Protein AF-A0A2G9NJA7-F1 (afdb_monomer_lite)

Secondary structure (DSSP, 8-state):
--------SS--S------SSSSTTT-HHHHHHHHHHHT--EEEETTEEEETTEEEETTTTEEE-TTT--EEES-SS-SSSEEE-PPTTS--EEEEEEEE-TTS-EEEEEEEETTEEEEEEE-TTS-EEEEEEESSS-EEEES-SS--SSSEEE--SSSSTTTSEEEE-TTSS-EEEEEE-SS-EEEE---SS-------TTS--EEES-SS-SSSEEESS-----S----TT----SSS-EEES-S--SSSEEE--SSTTS--------TT---------SS--STT-EEEEEEE----SS-S----EEEEEEESS---SS---EEEEEEEEPTT-SSEEEEEEE-TT--EEETTTTEEEETTTTEEEES-SS-SSSEEESS----SSPPP-S---TT--------TTS---EEEE-TTS-EEEEEEETTEEEEETT-HHHHHHHHHHHHHHHHHHHHHHTTEEE-TTT--EEE----

Sequence (479 aa):
MEKLNCYNKMKDKRGIKEISLRVLNSKPFYAFMIFLILGISMVIAGDVIFQQGNFNIDTNVLFVNSTSHGVGIGTSNPDTLLSIQSPSGASGIKNLSSIKNAVGNTRFFFQYDIDNVRWLITNRNETVILSIHEPSGGRVGIGTSSPTVGRLQVNQVSDTNTGGLAIVSSDTLYNLRLYHDGTRAIINSQSTGTGSLVLNEGGGNVGVGTASPTSTLTVIGNFSASGNSSLSNILFTNGSSVSIGTSNSNFTFEVFLPTNTATDSVYFTDDYGANIILNRRNRPTTGGQRLGYIEAQASNGVVSSIEGARIEFLTGDAWTSTSNPAYIDLRTTSNGSTSDTSRLLISPEGNITMDVTTFVLDAQNNRIGIGTKTPKQPLHVSGDANVTGTIYYGALVANSPHMFGADEQGYTRICVYDKLGFWNMVYWEDGIQKVDKNNKECKDKETRLEQVKIARENCETQNKVFNENDQSCSQKVTE

pLDDT: mean 72.87, std 16.26, range [29.3, 96.5]

Foldseek 3Di:
DDPDDDPPPPDDDDDDDPPPQDVCPPCVPVVVVVCVVVQDWDDNDVQWTDHPNKTGGRVQQWIQDPVQCAIEGNDNDDPDNYHYWNHPPAQIAQFPDFDADPVRDTAWTFGDGVQWTWTFGADPVRFTQWIWIDRPDTAIEGRDNDDDPDRYHYDFPALDQPRFDWDADPVRQWIFTWGHNVDDTDGDRDHPPDDDPDDPPVDDADEDVDPDDPDNYHYPDDDDDPDDDPDPPDDDPPPQADEDCDPDDPHNYYDDDPDLPDWDWDWDDDPQGFTFTFTAHDQFAFWFAWRGKGFTDGDPVPDPDQGGFMKTKTFRTHDDPVDTQIKIFTWHADVVGSDIDGQWIQGSQRKIDGPNQAWIQRPVVCAIEGNHHDAPDNYHYPDDDDDPDDDDDDDDDPPRDDDFAADPVGKRWDWDQDPVGATWIWIDDPNDIDIRTSDVVSVVSVVVVVVLVVLCVVLVVVCFDADSVVSDTHHPDDD

Structure (mmCIF, N/CA/C/O backbone):
data_AF-A0A2G9NJA7-F1
#
_entry.id   AF-A0A2G9NJA7-F1
#
loop_
_atom_site.group_PDB
_atom_site.id
_atom_site.type_symbol
_atom_site.label_atom_id
_atom_site.label_alt_id
_atom_site.label_comp_id
_atom_site.label_asym_id
_atom_site.label_entity_id
_atom_site.label_seq_id
_atom_site.pdbx_PDB_ins_code
_atom_site.Cartn_x
_atom_site.Cartn_y
_atom_site.Cartn_z
_atom_site.occupancy
_atom_site.B_iso_or_equiv
_atom_site.auth_seq_id
_atom_site.auth_comp_id
_atom_site.auth_asym_id
_atom_site.auth_atom_id
_atom_site.pdbx_PDB_model_num
ATOM 1 N N . MET A 1 1 ? 55.352 1.500 -119.171 1.00 38.62 1 MET A N 1
ATOM 2 C CA . MET A 1 1 ? 55.430 2.968 -119.030 1.00 38.62 1 MET A CA 1
ATOM 3 C C . MET A 1 1 ? 54.041 3.413 -118.626 1.00 38.62 1 MET A C 1
ATOM 5 O O . MET A 1 1 ? 53.121 3.076 -119.344 1.00 38.62 1 MET A O 1
ATOM 9 N N . GLU A 1 2 ? 53.730 4.021 -117.498 1.00 39.47 2 GLU A N 1
ATOM 10 C CA . GLU A 1 2 ? 54.468 4.519 -116.348 1.00 39.47 2 GLU A CA 1
ATOM 11 C C . GLU A 1 2 ? 53.396 4.617 -115.253 1.00 39.47 2 GLU A C 1
ATOM 13 O O . GLU A 1 2 ? 52.387 5.304 -115.408 1.00 39.47 2 GLU A O 1
ATOM 18 N N . LYS A 1 3 ? 53.600 3.915 -114.136 1.00 43.75 3 LYS A N 1
ATOM 19 C CA . LYS A 1 3 ? 53.203 4.483 -112.848 1.00 43.75 3 LYS A CA 1
ATOM 20 C C . LYS A 1 3 ? 53.997 5.781 -112.720 1.00 43.75 3 LYS A C 1
ATOM 22 O O . LYS A 1 3 ? 55.188 5.714 -113.003 1.00 43.75 3 LYS A O 1
ATOM 27 N N . LEU A 1 4 ? 53.352 6.855 -112.249 1.00 36.22 4 LEU A N 1
ATOM 28 C CA . LEU A 1 4 ? 53.927 8.081 -111.656 1.00 36.22 4 LEU A CA 1
ATOM 29 C C . LEU A 1 4 ? 53.471 9.375 -112.359 1.00 36.22 4 LEU A C 1
ATOM 31 O O . LEU A 1 4 ? 54.174 9.914 -113.199 1.00 36.22 4 LEU A O 1
ATOM 35 N N . ASN A 1 5 ? 52.306 9.900 -111.969 1.00 45.31 5 ASN A N 1
ATOM 36 C CA . ASN A 1 5 ? 52.096 11.344 -111.769 1.00 45.31 5 ASN A CA 1
ATOM 37 C C . ASN A 1 5 ? 50.670 11.572 -111.241 1.00 45.31 5 ASN A C 1
ATOM 39 O O . ASN A 1 5 ? 49.691 11.560 -111.974 1.00 45.31 5 ASN A O 1
ATOM 43 N N . CYS A 1 6 ? 50.518 11.607 -109.919 1.00 40.12 6 CYS A N 1
ATOM 44 C CA . CYS A 1 6 ? 50.505 12.859 -109.153 1.00 40.12 6 CYS A CA 1
ATOM 45 C C . CYS A 1 6 ? 49.076 13.412 -109.037 1.00 40.12 6 CYS A C 1
ATOM 47 O O . CYS A 1 6 ? 48.628 14.203 -109.854 1.00 40.12 6 CYS A O 1
ATOM 49 N N . TYR A 1 7 ? 48.322 13.130 -107.970 1.00 37.44 7 TYR A N 1
ATOM 50 C CA . TYR A 1 7 ? 48.696 13.296 -106.546 1.00 37.44 7 TYR A CA 1
ATOM 51 C C . TYR A 1 7 ? 49.410 14.638 -106.222 1.00 37.44 7 TYR A C 1
ATOM 53 O O . TYR A 1 7 ? 49.747 14.898 -105.075 1.00 37.44 7 TYR A O 1
ATOM 61 N N . ASN A 1 8 ? 49.556 15.551 -107.197 1.00 39.41 8 ASN A N 1
ATOM 62 C CA . ASN A 1 8 ? 50.116 16.900 -107.017 1.00 39.41 8 ASN A CA 1
ATOM 63 C C . ASN A 1 8 ? 49.041 17.995 -106.971 1.00 39.41 8 ASN A C 1
ATOM 65 O O . ASN A 1 8 ? 49.334 19.149 -107.261 1.00 39.41 8 ASN A O 1
ATOM 69 N N . LYS A 1 9 ? 47.791 17.678 -106.611 1.00 40.84 9 LYS A N 1
ATOM 70 C CA . LYS A 1 9 ? 46.716 18.690 -106.589 1.00 40.84 9 LYS A CA 1
ATOM 71 C C . LYS A 1 9 ? 46.038 18.945 -105.246 1.00 40.84 9 LYS A C 1
ATOM 73 O O . LYS A 1 9 ? 45.081 19.705 -105.206 1.00 40.84 9 LYS A O 1
ATOM 78 N N . MET A 1 10 ? 46.556 18.406 -104.143 1.00 36.50 10 MET A N 1
ATOM 79 C CA . MET A 1 10 ? 46.057 18.729 -102.795 1.00 36.50 10 MET A CA 1
ATOM 80 C C . MET A 1 10 ? 47.182 19.110 -101.830 1.00 36.50 10 MET A C 1
ATOM 82 O O . MET A 1 10 ? 47.262 18.589 -100.722 1.00 36.50 10 MET A O 1
ATOM 86 N N . LYS A 1 11 ? 48.086 20.002 -102.255 1.00 37.50 11 LYS A N 1
ATOM 87 C CA . LYS A 1 11 ? 49.178 20.485 -101.397 1.00 37.50 11 LYS A CA 1
ATOM 88 C C . LYS A 1 11 ? 49.210 21.987 -101.151 1.00 37.50 11 LYS A C 1
ATOM 90 O O . LYS A 1 11 ? 50.210 22.463 -100.643 1.00 37.50 11 LYS A O 1
ATOM 95 N N . ASP A 1 12 ? 48.133 22.715 -101.412 1.00 45.38 12 ASP A N 1
ATOM 96 C CA . ASP A 1 12 ? 48.088 24.122 -101.026 1.00 45.38 12 ASP A CA 1
ATOM 97 C C . ASP A 1 12 ? 46.706 24.508 -100.528 1.00 45.38 12 ASP A C 1
ATOM 99 O O . ASP A 1 12 ? 45.816 24.837 -101.313 1.00 45.38 12 ASP A O 1
ATOM 103 N N . LYS A 1 13 ? 46.544 24.469 -99.200 1.00 39.97 13 LYS A N 1
ATOM 104 C CA . LYS A 1 13 ? 46.075 25.612 -98.402 1.00 39.97 13 LYS A CA 1
ATOM 105 C C . LYS A 1 13 ? 45.944 25.229 -96.924 1.00 39.97 13 LYS A C 1
ATOM 107 O O . LYS A 1 13 ? 45.166 24.350 -96.578 1.00 39.97 13 LYS A O 1
ATOM 112 N N . ARG A 1 14 ? 46.616 26.036 -96.091 1.00 42.59 14 ARG A N 1
ATOM 113 C CA . ARG A 1 14 ? 46.524 26.180 -94.621 1.00 42.59 14 ARG A CA 1
ATOM 114 C C . ARG A 1 14 ? 47.473 25.280 -93.827 1.00 42.59 14 ARG A C 1
ATOM 116 O O . ARG A 1 14 ? 47.258 24.090 -93.642 1.00 42.59 14 ARG A O 1
ATOM 123 N N . GLY A 1 15 ? 48.566 25.910 -93.394 1.00 45.00 15 GLY A N 1
ATOM 124 C CA . GLY A 1 15 ? 49.584 25.325 -92.542 1.00 45.00 15 GLY A CA 1
ATOM 125 C C . GLY A 1 15 ? 49.074 25.052 -91.133 1.00 45.00 15 GLY A C 1
ATOM 126 O O . GLY A 1 15 ? 48.418 25.894 -90.539 1.00 45.00 15 GLY A O 1
ATOM 127 N N . ILE A 1 16 ? 49.401 23.864 -90.639 1.00 41.41 16 ILE A N 1
ATOM 128 C CA . ILE A 1 16 ? 50.333 23.606 -89.538 1.00 41.41 16 ILE A CA 1
ATOM 129 C C . ILE A 1 16 ? 51.026 22.296 -89.951 1.00 41.41 16 ILE A C 1
ATOM 131 O O . ILE A 1 16 ? 50.375 21.297 -90.242 1.00 41.41 16 ILE A O 1
ATOM 135 N N . LYS A 1 17 ? 52.345 22.343 -90.145 1.00 36.56 17 LYS A N 1
ATOM 136 C CA . LYS A 1 17 ? 53.150 21.242 -90.691 1.00 36.56 17 LYS A CA 1
ATOM 137 C C . LYS A 1 17 ? 53.424 20.225 -89.576 1.00 36.56 17 LYS A C 1
ATOM 139 O O . LYS A 1 17 ? 54.191 20.519 -88.666 1.00 36.56 17 LYS A O 1
ATOM 144 N N . GLU A 1 18 ? 52.849 19.028 -89.694 1.00 47.19 18 GLU A N 1
ATOM 145 C CA . GLU A 1 18 ? 53.294 17.791 -89.031 1.00 47.19 18 GLU A CA 1
ATOM 146 C C . GLU A 1 18 ? 54.765 17.480 -89.391 1.00 47.19 18 GLU A C 1
ATOM 148 O O . GLU A 1 18 ? 55.052 16.682 -90.284 1.00 47.19 18 GLU A O 1
ATOM 153 N N . ILE A 1 19 ? 55.731 18.135 -88.743 1.00 44.41 19 ILE A N 1
ATOM 154 C CA . ILE A 1 19 ? 57.170 17.893 -88.978 1.00 44.41 19 ILE A CA 1
ATOM 155 C C . ILE A 1 19 ? 57.891 17.309 -87.750 1.00 44.41 19 ILE A C 1
ATOM 157 O O . ILE A 1 19 ? 59.110 17.222 -87.738 1.00 44.41 19 ILE A O 1
ATOM 161 N N . SER A 1 20 ? 57.164 16.744 -86.778 1.00 41.28 20 SER A N 1
ATOM 162 C CA . SER A 1 20 ? 57.806 16.062 -85.634 1.00 41.28 20 SER A CA 1
ATOM 163 C C . SER A 1 20 ? 57.516 14.567 -85.461 1.00 41.28 20 SER A C 1
ATOM 165 O O . SER A 1 20 ? 58.004 13.997 -84.496 1.00 41.28 20 SER A O 1
ATOM 167 N N . LEU A 1 21 ? 56.827 13.872 -86.380 1.00 40.00 21 LEU A N 1
ATOM 168 C CA . LEU A 1 21 ? 56.497 12.442 -86.165 1.00 40.00 21 LEU A CA 1
ATOM 169 C C . LEU A 1 21 ? 56.898 11.448 -87.273 1.00 40.00 21 LEU A C 1
ATOM 171 O O . LEU A 1 21 ? 56.621 10.260 -87.140 1.00 40.00 21 LEU A O 1
ATOM 175 N N . ARG A 1 22 ? 57.618 11.855 -88.336 1.00 44.56 22 ARG A N 1
ATOM 176 C CA . ARG A 1 22 ? 58.071 10.901 -89.385 1.00 44.56 22 ARG A CA 1
ATOM 177 C C . ARG A 1 22 ? 59.501 10.365 -89.268 1.00 44.56 22 ARG A C 1
ATOM 179 O O . ARG A 1 22 ? 59.762 9.309 -89.833 1.00 44.56 22 ARG A O 1
ATOM 186 N N . VAL A 1 23 ? 60.419 11.012 -88.544 1.00 43.50 23 VAL A N 1
ATOM 187 C CA . VAL A 1 23 ? 61.805 10.497 -88.391 1.00 43.50 23 VAL A CA 1
ATOM 188 C C . VAL A 1 23 ? 61.922 9.460 -87.259 1.00 43.50 23 VAL A C 1
ATOM 190 O O . VAL A 1 23 ? 62.824 8.628 -87.277 1.00 43.50 23 VAL A O 1
ATOM 193 N N . LEU A 1 24 ? 60.965 9.418 -86.328 1.00 48.12 24 LEU A N 1
ATOM 194 C CA . LEU A 1 24 ? 60.972 8.485 -85.191 1.00 48.12 24 LEU A CA 1
ATOM 195 C C . LEU A 1 24 ? 60.560 7.045 -85.547 1.00 48.12 24 LEU A C 1
ATOM 197 O O . LEU A 1 24 ? 60.842 6.132 -84.778 1.00 48.12 24 LEU A O 1
ATOM 201 N N . ASN A 1 25 ? 59.944 6.816 -86.713 1.00 44.25 25 ASN A N 1
ATOM 202 C CA . ASN A 1 25 ? 59.348 5.515 -87.040 1.00 44.25 25 ASN A CA 1
ATOM 203 C C . ASN A 1 25 ? 60.247 4.583 -87.882 1.00 44.25 25 ASN A C 1
ATOM 205 O O . ASN A 1 25 ? 59.904 3.421 -88.068 1.00 44.25 25 ASN A O 1
ATOM 209 N N . SER A 1 26 ? 61.386 5.050 -88.416 1.00 47.69 26 SER A N 1
ATOM 210 C CA . SER A 1 26 ? 62.252 4.202 -89.264 1.00 47.69 26 SER A CA 1
ATOM 211 C C . SER A 1 26 ? 63.475 3.628 -88.546 1.00 47.69 26 SER A C 1
ATOM 213 O O . SER A 1 26 ? 63.991 2.599 -88.978 1.00 47.69 26 SER A O 1
ATOM 215 N N . LYS A 1 27 ? 63.946 4.258 -87.459 1.00 55.94 27 LYS A N 1
ATOM 216 C CA . LYS A 1 27 ? 65.107 3.808 -86.667 1.00 55.94 27 LYS A CA 1
ATOM 217 C C . LYS A 1 27 ? 65.000 4.253 -85.193 1.00 55.94 27 LYS A C 1
ATOM 219 O O . LYS A 1 27 ? 65.782 5.100 -84.754 1.00 55.94 27 LYS A O 1
ATOM 224 N N . PRO A 1 28 ? 64.067 3.683 -84.408 1.00 54.75 28 PRO A N 1
ATOM 225 C CA . PRO A 1 28 ? 63.789 4.115 -83.031 1.00 54.75 28 PRO A CA 1
ATOM 226 C C . PRO A 1 28 ? 65.008 4.000 -82.100 1.00 54.75 28 PRO A C 1
ATOM 228 O O . PRO A 1 28 ? 65.168 4.801 -81.185 1.00 54.75 28 PRO A O 1
ATOM 231 N N . PHE A 1 29 ? 65.924 3.068 -82.383 1.00 57.38 29 PHE A N 1
ATOM 232 C CA . PHE A 1 29 ? 67.128 2.828 -81.583 1.00 57.38 29 PHE A CA 1
ATOM 233 C C . PHE A 1 29 ? 68.145 3.984 -81.623 1.00 57.38 29 PHE A C 1
ATOM 235 O O . PHE A 1 29 ? 68.763 4.300 -80.611 1.00 57.38 29 PHE A O 1
ATOM 242 N N . TYR A 1 30 ? 68.302 4.655 -82.771 1.00 57.12 30 TYR A N 1
ATOM 243 C CA . TYR A 1 30 ? 69.238 5.781 -82.903 1.00 57.12 30 TYR A CA 1
ATOM 244 C C . TYR A 1 30 ? 68.685 7.060 -82.274 1.00 57.12 30 TYR A C 1
ATOM 246 O O . TYR A 1 30 ? 69.438 7.802 -81.653 1.00 57.12 30 TYR A O 1
ATOM 254 N N . ALA A 1 31 ? 67.374 7.294 -82.386 1.00 55.28 31 ALA A N 1
ATOM 255 C CA . ALA A 1 31 ? 66.712 8.387 -81.680 1.00 55.28 31 ALA A CA 1
ATOM 256 C C . ALA A 1 31 ? 66.837 8.193 -80.161 1.00 55.28 31 ALA A C 1
ATOM 258 O O . ALA A 1 31 ? 67.302 9.094 -79.472 1.00 55.28 31 ALA A O 1
ATOM 259 N N . PHE A 1 32 ? 66.539 6.987 -79.666 1.00 58.44 32 PHE A N 1
ATOM 260 C CA . PHE A 1 32 ? 66.705 6.619 -78.259 1.00 58.44 32 PHE A CA 1
ATOM 261 C C . PHE A 1 32 ? 68.146 6.824 -77.761 1.00 58.44 32 PHE A C 1
ATOM 263 O O . PHE A 1 32 ? 68.342 7.436 -76.716 1.00 58.44 32 PHE A O 1
ATOM 270 N N . MET A 1 33 ? 69.159 6.407 -78.533 1.00 60.66 33 MET A N 1
ATOM 271 C CA . MET A 1 33 ? 70.573 6.618 -78.186 1.00 60.66 33 MET A CA 1
ATOM 272 C C . MET A 1 33 ? 70.989 8.095 -78.165 1.00 60.66 33 MET A C 1
ATOM 274 O O . MET A 1 33 ? 71.741 8.498 -77.285 1.00 60.66 33 MET A O 1
ATOM 278 N N . ILE A 1 34 ? 70.488 8.925 -79.084 1.00 61.53 34 ILE A N 1
ATOM 279 C CA . ILE A 1 34 ? 70.765 10.373 -79.094 1.00 61.53 34 ILE A CA 1
ATOM 280 C C . ILE A 1 34 ? 70.171 11.052 -77.851 1.00 61.53 34 ILE A C 1
ATOM 282 O O . ILE A 1 34 ? 70.843 11.874 -77.230 1.00 61.53 34 ILE A O 1
ATOM 286 N N . PHE A 1 35 ? 68.954 10.678 -77.443 1.00 61.31 35 PHE A N 1
ATOM 287 C CA . PHE A 1 35 ? 68.338 11.180 -76.209 1.00 61.31 35 PHE A CA 1
ATOM 288 C C . PHE A 1 35 ? 69.085 10.708 -74.951 1.00 61.31 35 PHE A C 1
ATOM 290 O O . PHE A 1 35 ? 69.301 11.506 -74.040 1.00 61.31 35 PHE A O 1
ATOM 297 N N . LEU A 1 36 ? 69.546 9.451 -74.933 1.00 53.97 36 LEU A N 1
ATOM 298 C CA . LEU A 1 36 ? 70.317 8.874 -73.826 1.00 53.97 36 LEU A CA 1
ATOM 299 C C . LEU A 1 36 ? 71.689 9.552 -73.645 1.00 53.97 36 LEU A C 1
ATOM 301 O O . LEU A 1 36 ? 72.146 9.717 -72.518 1.00 53.97 36 LEU A O 1
ATOM 305 N N . ILE A 1 37 ? 72.335 9.960 -74.745 1.00 58.94 37 ILE A N 1
ATOM 306 C CA . ILE A 1 37 ? 73.670 10.586 -74.749 1.00 58.94 37 ILE A CA 1
ATOM 307 C C . ILE A 1 37 ? 73.604 12.100 -74.471 1.00 58.94 37 ILE A C 1
ATOM 309 O O . ILE A 1 37 ? 74.519 12.643 -73.856 1.00 58.94 37 ILE A O 1
ATOM 313 N N . LEU A 1 38 ? 72.541 12.793 -74.902 1.00 57.22 38 LEU A N 1
ATOM 314 C CA . LEU A 1 38 ? 72.395 14.254 -74.760 1.00 57.22 38 LEU A CA 1
ATOM 315 C C . LEU A 1 38 ? 71.570 14.698 -73.536 1.00 57.22 38 LEU A C 1
ATOM 317 O O . LEU A 1 38 ? 71.447 15.898 -73.298 1.00 57.22 38 LEU A O 1
ATOM 321 N N . GLY A 1 39 ? 70.979 13.771 -72.772 1.00 57.09 39 GLY A N 1
ATOM 322 C CA . GLY A 1 39 ? 70.214 14.083 -71.553 1.00 57.09 39 GLY A CA 1
ATOM 323 C C . GLY A 1 39 ? 68.918 14.879 -71.782 1.00 57.09 39 GLY A C 1
ATOM 324 O O . GLY A 1 39 ? 68.382 15.474 -70.849 1.00 57.09 39 GLY A O 1
ATOM 325 N N . ILE A 1 40 ? 68.418 14.913 -73.017 1.00 61.12 40 ILE A N 1
ATOM 326 C CA . ILE A 1 40 ? 67.213 15.649 -73.431 1.00 61.12 40 ILE A CA 1
ATOM 327 C C . ILE A 1 40 ? 65.960 14.770 -73.302 1.00 61.12 40 ILE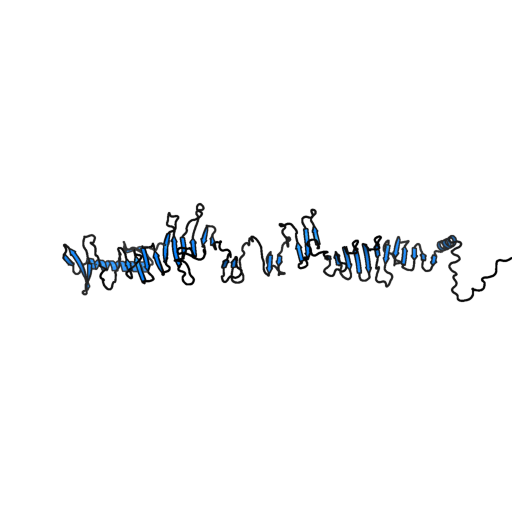 A C 1
ATOM 329 O O . ILE A 1 40 ? 65.999 13.574 -73.581 1.00 61.12 40 ILE A O 1
ATOM 333 N N . SER A 1 41 ? 64.839 15.364 -72.880 1.00 60.16 41 SER A N 1
ATOM 334 C CA . SER A 1 41 ? 63.562 14.664 -72.673 1.00 60.16 41 SER A CA 1
ATOM 335 C C . SER A 1 41 ? 62.982 14.110 -73.980 1.00 60.16 41 SER A C 1
ATOM 337 O O . SER A 1 41 ? 62.951 14.811 -74.994 1.00 60.16 41 SER A O 1
ATOM 339 N N . MET A 1 42 ? 62.452 12.882 -73.945 1.00 64.06 42 MET A N 1
ATOM 340 C CA . MET A 1 42 ? 61.718 12.292 -75.068 1.00 64.06 42 MET A CA 1
ATOM 341 C C . MET A 1 42 ? 60.217 12.563 -74.894 1.00 64.06 42 MET A C 1
ATOM 343 O O . MET A 1 42 ? 59.589 12.050 -73.967 1.00 64.06 42 MET A O 1
ATOM 347 N N . VAL A 1 43 ? 59.647 13.368 -75.794 1.00 59.84 43 VAL A N 1
ATOM 348 C CA . VAL A 1 43 ? 58.207 13.665 -75.866 1.00 59.84 43 VAL A CA 1
ATOM 349 C C . VAL A 1 43 ? 57.647 12.920 -77.077 1.00 59.84 43 VAL A C 1
ATOM 351 O O . VAL A 1 43 ? 57.974 13.264 -78.212 1.00 59.84 43 VAL A O 1
ATOM 354 N N . ILE A 1 44 ? 56.867 11.859 -76.853 1.00 61.53 44 ILE A N 1
ATOM 355 C CA . ILE A 1 44 ? 56.356 10.998 -77.945 1.00 61.53 44 ILE A CA 1
ATOM 356 C C . ILE A 1 44 ? 55.042 11.554 -78.525 1.00 61.53 44 ILE A C 1
ATOM 358 O O . ILE A 1 44 ? 54.728 11.366 -79.697 1.00 61.53 44 ILE A O 1
ATOM 362 N N . ALA A 1 45 ? 54.311 12.311 -77.722 1.00 57.62 45 ALA A N 1
ATOM 363 C CA . ALA A 1 45 ? 53.186 13.174 -78.058 1.00 57.62 45 ALA A CA 1
ATOM 364 C C . ALA A 1 45 ? 53.030 14.116 -76.854 1.00 57.62 45 ALA A C 1
ATOM 366 O O . ALA A 1 45 ? 53.564 13.796 -75.791 1.00 57.62 45 ALA A O 1
ATOM 367 N N . GLY A 1 46 ? 52.339 15.253 -76.979 1.00 60.59 46 GLY A N 1
ATOM 368 C CA . GLY A 1 46 ? 52.194 16.221 -75.872 1.00 60.59 46 GLY A CA 1
ATOM 369 C C . GLY A 1 46 ? 51.754 15.605 -74.532 1.00 60.59 46 GLY A C 1
ATOM 370 O O . GLY A 1 46 ? 52.089 16.143 -73.482 1.00 60.59 46 GLY A O 1
ATOM 371 N N . ASP A 1 47 ? 51.113 14.436 -74.585 1.00 74.19 47 ASP A N 1
ATOM 372 C CA . ASP A 1 47 ? 50.518 13.753 -73.443 1.00 74.19 47 ASP A CA 1
ATOM 373 C C . ASP A 1 47 ? 51.395 12.645 -72.831 1.00 74.19 47 ASP A C 1
ATOM 375 O O . ASP A 1 47 ? 51.020 12.119 -71.796 1.00 74.19 47 ASP A O 1
ATOM 379 N N . VAL A 1 48 ? 52.536 12.246 -73.419 1.00 82.38 48 VAL A N 1
ATOM 380 C CA . VAL A 1 48 ? 53.416 11.199 -72.842 1.00 82.38 48 VAL A CA 1
ATOM 381 C C . VAL A 1 48 ? 54.876 11.639 -72.860 1.00 82.38 48 VAL A C 1
ATOM 383 O O . VAL A 1 48 ? 55.485 11.807 -73.924 1.00 82.38 48 VAL A O 1
ATOM 386 N N . ILE A 1 49 ? 55.452 11.776 -71.665 1.00 79.50 49 ILE A N 1
ATOM 387 C CA . ILE A 1 49 ? 56.797 12.304 -71.437 1.00 79.50 49 ILE A CA 1
ATOM 388 C C . ILE A 1 49 ? 57.617 11.297 -70.625 1.00 79.50 49 ILE A C 1
ATOM 390 O O . ILE A 1 49 ? 57.208 10.864 -69.547 1.00 79.50 49 ILE A O 1
ATOM 394 N N . PHE A 1 50 ? 58.816 10.978 -71.119 1.00 79.25 50 PHE A N 1
ATOM 395 C CA . PHE A 1 50 ? 59.851 10.279 -70.355 1.00 79.25 50 PHE A CA 1
ATOM 396 C C . PHE A 1 50 ? 60.981 11.263 -70.037 1.00 79.25 50 PHE A C 1
ATOM 398 O O . PHE A 1 50 ? 61.646 11.768 -70.947 1.00 79.25 50 PHE A O 1
ATOM 405 N N . GLN A 1 51 ? 61.196 11.556 -68.753 1.00 77.44 51 GLN A N 1
ATOM 406 C CA . GLN A 1 51 ? 62.172 12.558 -68.314 1.00 77.44 51 GLN A CA 1
ATOM 407 C C . GLN A 1 51 ? 62.864 12.127 -67.020 1.00 77.44 51 GLN A C 1
ATOM 409 O O . GLN A 1 51 ? 62.203 11.855 -66.024 1.00 77.44 51 GLN A O 1
ATOM 414 N N . GLN A 1 52 ? 64.203 12.102 -67.029 1.00 78.50 52 GLN A N 1
ATOM 415 C CA . GLN A 1 52 ? 65.039 11.762 -65.862 1.00 78.50 52 GLN A CA 1
ATOM 416 C C . GLN A 1 52 ? 64.668 10.420 -65.191 1.00 78.50 52 GLN A C 1
ATOM 418 O O . GLN A 1 52 ? 64.764 10.287 -63.978 1.00 78.50 52 GLN A O 1
ATOM 423 N N . GLY A 1 53 ? 64.228 9.429 -65.978 1.00 79.75 53 GLY A N 1
ATOM 424 C CA . GLY A 1 53 ? 63.781 8.118 -65.482 1.00 79.75 53 GLY A CA 1
ATOM 425 C C . GLY A 1 53 ? 62.298 8.050 -65.096 1.00 79.75 53 GLY A C 1
ATOM 426 O O . GLY A 1 53 ? 61.756 6.953 -64.987 1.00 79.75 53 GLY A O 1
ATOM 427 N N . ASN A 1 54 ? 61.618 9.192 -64.981 1.00 84.00 54 ASN A N 1
ATOM 428 C CA . ASN A 1 54 ? 60.195 9.251 -64.669 1.00 84.00 54 ASN A CA 1
ATOM 429 C C . ASN A 1 54 ? 59.329 9.011 -65.914 1.00 84.00 54 ASN A C 1
ATOM 431 O O . ASN A 1 54 ? 59.693 9.407 -67.027 1.00 84.00 54 ASN A O 1
ATOM 435 N N . PHE A 1 55 ? 58.147 8.432 -65.702 1.00 86.75 55 PHE A N 1
ATOM 436 C CA . PHE A 1 55 ? 57.092 8.293 -66.709 1.00 86.75 55 PHE A CA 1
ATOM 437 C C . PHE A 1 55 ? 55.924 9.210 -66.351 1.00 86.75 55 PHE A C 1
ATOM 439 O O . PHE A 1 55 ? 55.394 9.116 -65.248 1.00 86.75 55 PHE A O 1
ATOM 446 N N . ASN A 1 56 ? 55.533 10.102 -67.257 1.00 83.44 56 ASN A N 1
ATOM 447 C CA . ASN A 1 56 ? 54.438 11.045 -67.047 1.00 83.44 56 ASN A CA 1
ATOM 448 C C . ASN A 1 56 ? 53.453 10.957 -68.218 1.00 83.44 56 ASN A C 1
ATOM 450 O O . ASN A 1 56 ? 53.864 11.059 -69.376 1.00 83.44 56 ASN A O 1
ATOM 454 N N . ILE A 1 57 ? 52.173 10.774 -67.911 1.00 87.19 57 ILE A N 1
ATOM 455 C CA . ILE A 1 57 ? 51.065 10.849 -68.861 1.00 87.19 57 ILE A CA 1
ATOM 456 C C . ILE A 1 57 ? 50.177 12.008 -68.438 1.00 87.19 57 ILE A C 1
ATOM 458 O O . ILE A 1 57 ? 49.716 11.967 -67.301 1.00 87.19 57 ILE A O 1
ATOM 462 N N . ASP A 1 58 ? 49.944 12.948 -69.365 1.00 79.38 58 ASP A N 1
ATOM 463 C CA . ASP A 1 58 ? 49.106 14.156 -69.273 1.00 79.38 58 ASP A CA 1
ATOM 464 C C . ASP A 1 58 ? 49.290 14.879 -67.935 1.00 79.38 58 ASP A C 1
ATOM 466 O O . ASP A 1 58 ? 48.853 14.393 -66.907 1.00 79.38 58 ASP A O 1
ATOM 470 N N . THR A 1 59 ? 49.990 16.016 -67.907 1.00 72.25 59 THR A N 1
ATOM 471 C CA . THR A 1 59 ? 50.471 16.669 -66.671 1.00 72.25 59 THR A CA 1
ATOM 472 C C . THR A 1 59 ? 49.541 16.505 -65.455 1.00 72.25 59 THR A C 1
ATOM 474 O O . THR A 1 59 ? 48.483 17.124 -65.386 1.00 72.25 59 THR A O 1
ATOM 477 N N . ASN A 1 60 ? 49.988 15.710 -64.472 1.00 72.00 60 ASN A N 1
ATOM 478 C CA . ASN A 1 60 ? 49.271 15.325 -63.246 1.00 72.00 60 ASN A CA 1
ATOM 479 C C . ASN A 1 60 ? 48.207 14.219 -63.376 1.00 72.00 60 ASN A C 1
ATOM 481 O O . ASN A 1 60 ? 47.535 13.972 -62.392 1.00 72.00 60 ASN A O 1
ATOM 485 N N . VAL A 1 61 ? 48.037 13.507 -64.490 1.00 83.81 61 VAL A N 1
ATOM 486 C CA . VAL A 1 61 ? 47.085 12.383 -64.595 1.00 83.81 61 VAL A CA 1
ATOM 487 C C . VAL A 1 61 ? 47.708 11.090 -64.084 1.00 83.81 61 VAL A C 1
ATOM 489 O O . VAL A 1 61 ? 47.148 10.487 -63.171 1.00 83.81 61 VAL A O 1
ATOM 492 N N . LEU A 1 62 ? 48.861 10.677 -64.617 1.00 87.94 62 LEU A N 1
ATOM 493 C CA . LEU A 1 62 ? 49.612 9.512 -64.136 1.00 87.94 62 LEU A CA 1
ATOM 494 C C . LEU A 1 62 ? 51.117 9.791 -64.178 1.00 87.94 62 LEU A C 1
ATOM 496 O O . LEU A 1 62 ? 51.682 10.071 -65.230 1.00 87.94 62 LEU A O 1
ATOM 500 N N . PHE A 1 63 ? 51.773 9.664 -63.034 1.00 87.75 63 PHE A N 1
ATOM 501 C CA . PHE A 1 63 ? 53.195 9.899 -62.848 1.00 87.75 63 PHE A CA 1
ATOM 502 C C . PHE A 1 63 ? 53.843 8.691 -62.169 1.00 87.75 63 PHE A C 1
ATOM 504 O O . PHE A 1 63 ? 53.315 8.168 -61.197 1.00 87.75 63 PHE A O 1
ATOM 511 N N . VAL A 1 64 ? 54.998 8.241 -62.641 1.00 91.94 64 VAL A N 1
ATOM 512 C CA . VAL A 1 64 ? 55.809 7.208 -61.984 1.00 91.94 64 VAL A CA 1
ATOM 513 C C . VAL A 1 64 ? 57.177 7.806 -61.711 1.00 91.94 64 VAL A C 1
ATOM 515 O O . VAL A 1 64 ? 57.884 8.191 -62.644 1.00 91.94 64 VAL A O 1
ATOM 518 N N . ASN A 1 65 ? 57.530 7.898 -60.431 1.00 87.12 65 ASN A N 1
ATOM 519 C CA . ASN A 1 65 ? 58.771 8.491 -59.959 1.00 87.12 65 ASN A CA 1
ATOM 520 C C . ASN A 1 65 ? 59.869 7.425 -59.861 1.00 87.12 65 ASN A C 1
ATOM 522 O O . ASN A 1 65 ? 59.774 6.509 -59.044 1.00 87.12 65 ASN A O 1
ATOM 526 N N . SER A 1 66 ? 60.936 7.551 -60.647 1.00 88.25 66 SER A N 1
ATOM 527 C CA . SER A 1 66 ? 62.070 6.622 -60.610 1.00 88.25 66 SER A CA 1
ATOM 528 C C . SER A 1 66 ? 62.981 6.805 -59.399 1.00 88.25 66 SER A C 1
ATOM 530 O O . SER A 1 66 ? 63.723 5.890 -59.064 1.00 88.25 66 SER A O 1
ATOM 532 N N . THR A 1 67 ? 62.950 7.970 -58.749 1.00 88.56 67 THR A N 1
ATOM 533 C CA . THR A 1 67 ? 63.794 8.272 -57.585 1.00 88.56 67 THR A CA 1
ATOM 534 C C . THR A 1 67 ? 63.112 7.851 -56.284 1.00 88.56 67 THR A C 1
ATOM 536 O O . THR A 1 67 ? 63.743 7.228 -55.433 1.00 88.56 67 THR A O 1
ATOM 539 N N . SER A 1 68 ? 61.821 8.163 -56.119 1.00 86.38 68 SER A N 1
ATOM 540 C CA . SER A 1 68 ? 61.051 7.799 -54.918 1.00 86.38 68 SER A CA 1
ATOM 541 C C . SER A 1 68 ? 60.315 6.459 -55.025 1.00 86.38 68 SER A C 1
ATOM 543 O O . SER A 1 68 ? 59.766 6.000 -54.028 1.00 86.38 68 SER A O 1
ATOM 545 N N . HIS A 1 69 ? 60.322 5.813 -56.198 1.00 88.44 69 HIS A N 1
ATOM 546 C CA . HIS A 1 69 ? 59.611 4.557 -56.495 1.00 88.44 69 HIS A CA 1
ATOM 547 C C . HIS A 1 69 ? 58.079 4.628 -56.328 1.00 88.44 69 HIS A C 1
ATOM 549 O O . HIS A 1 69 ? 57.419 3.594 -56.232 1.00 88.44 69 HIS A O 1
ATOM 555 N N . GLY A 1 70 ? 57.505 5.834 -56.284 1.00 87.44 70 GLY A N 1
ATOM 556 C CA . GLY A 1 70 ? 56.066 6.052 -56.126 1.00 87.44 70 GLY A CA 1
ATOM 557 C C . GLY A 1 70 ? 55.325 6.245 -57.450 1.00 87.44 70 GLY A C 1
ATOM 558 O O . GLY A 1 70 ? 55.872 6.790 -58.410 1.00 87.44 70 GLY A O 1
ATOM 559 N N . VAL A 1 71 ? 54.053 5.847 -57.484 1.00 91.38 71 VAL A N 1
ATOM 560 C CA . VAL A 1 71 ? 53.106 6.123 -58.572 1.00 91.38 71 VAL A CA 1
ATOM 561 C C . VAL A 1 71 ? 52.110 7.187 -58.105 1.00 91.38 71 VAL A C 1
ATOM 563 O O . VAL A 1 71 ? 51.436 7.011 -57.099 1.00 91.38 71 VAL A O 1
ATOM 566 N N . GLY A 1 72 ? 52.009 8.300 -58.820 1.00 86.88 72 GLY A N 1
ATOM 567 C CA . GLY A 1 72 ? 51.013 9.347 -58.622 1.00 86.88 72 GLY A CA 1
ATOM 568 C C . GLY A 1 72 ? 49.879 9.237 -59.641 1.00 86.88 72 GLY A C 1
ATOM 569 O O . GLY A 1 72 ? 50.145 9.149 -60.833 1.00 86.88 72 GLY A O 1
ATOM 570 N N . ILE A 1 73 ? 48.620 9.284 -59.210 1.00 87.00 73 ILE A N 1
ATOM 571 C CA . ILE A 1 73 ? 47.457 9.533 -60.075 1.00 87.00 73 ILE A CA 1
ATOM 572 C C . ILE A 1 73 ? 46.845 10.855 -59.620 1.00 87.00 73 ILE A C 1
ATOM 574 O O . ILE A 1 73 ? 46.492 10.979 -58.452 1.00 87.00 73 ILE A O 1
ATOM 578 N N . GLY A 1 74 ? 46.739 11.862 -60.484 1.00 81.25 74 GLY A N 1
ATOM 579 C CA . GLY A 1 74 ? 46.289 13.196 -60.053 1.00 81.25 74 GLY A CA 1
ATOM 580 C C . GLY A 1 74 ? 47.383 14.092 -59.442 1.00 81.25 74 GLY A C 1
ATOM 581 O O . GLY A 1 74 ? 47.086 15.217 -59.044 1.00 81.25 74 GLY A O 1
ATOM 582 N N . THR A 1 75 ? 48.632 13.614 -59.334 1.00 81.56 75 THR A N 1
ATOM 583 C CA . THR A 1 75 ? 49.764 14.337 -58.722 1.00 81.56 75 THR A CA 1
ATOM 584 C C . THR A 1 75 ? 51.109 13.943 -59.336 1.00 81.56 75 THR A C 1
ATOM 586 O O . THR A 1 75 ? 51.351 12.768 -59.607 1.00 81.56 75 THR A O 1
ATOM 589 N N . SER A 1 76 ? 52.006 14.915 -59.530 1.00 85.50 76 SER A N 1
ATOM 590 C CA . SER A 1 76 ? 53.392 14.688 -59.970 1.00 85.50 76 SER A CA 1
ATOM 591 C C . SER A 1 76 ? 54.393 14.568 -58.815 1.00 85.50 76 SER A C 1
ATOM 593 O O . SER A 1 76 ? 55.594 14.468 -59.054 1.00 85.50 76 SER A O 1
ATOM 595 N N . ASN A 1 77 ? 53.932 14.624 -57.562 1.00 84.25 77 ASN A N 1
ATOM 596 C CA . ASN A 1 77 ? 54.787 14.532 -56.380 1.00 84.25 77 ASN A CA 1
ATOM 597 C C . ASN A 1 77 ? 54.217 13.510 -55.379 1.00 84.25 77 ASN A C 1
ATOM 599 O O . ASN A 1 77 ? 53.690 13.909 -54.341 1.00 84.25 77 ASN A O 1
ATOM 603 N N . PRO A 1 78 ? 54.266 12.202 -55.704 1.00 83.56 78 PRO A N 1
ATOM 604 C CA . PRO A 1 78 ? 53.759 11.158 -54.829 1.00 83.56 78 PRO A CA 1
ATOM 605 C C . PRO A 1 78 ? 54.584 11.107 -53.539 1.00 83.56 78 PRO A C 1
ATOM 607 O O . PRO A 1 78 ? 55.807 10.963 -53.565 1.00 83.56 78 PRO A O 1
ATOM 610 N N . ASP A 1 79 ? 53.892 11.232 -52.416 1.00 81.44 79 ASP A N 1
ATOM 611 C CA . ASP A 1 79 ? 54.401 11.159 -51.045 1.00 81.44 79 ASP A CA 1
ATOM 612 C C . ASP A 1 79 ? 54.396 9.728 -50.472 1.00 81.44 79 ASP A C 1
ATOM 614 O O . ASP A 1 79 ? 55.002 9.469 -49.432 1.00 81.44 79 ASP A O 1
ATOM 618 N N . THR A 1 80 ? 53.759 8.780 -51.166 1.00 81.50 80 THR A N 1
ATOM 619 C CA . THR A 1 80 ? 53.742 7.345 -50.845 1.00 81.50 80 THR A CA 1
ATOM 620 C C . THR A 1 80 ? 53.998 6.497 -52.102 1.00 81.50 80 THR A C 1
ATOM 622 O O . THR A 1 80 ? 54.142 7.025 -53.205 1.00 81.50 80 THR A O 1
ATOM 625 N N . LEU A 1 81 ? 54.054 5.163 -51.964 1.00 83.75 81 LEU A N 1
ATOM 626 C CA . LEU A 1 81 ? 54.244 4.252 -53.107 1.00 83.75 81 LEU A CA 1
ATOM 627 C C . LEU A 1 81 ? 53.120 4.348 -54.156 1.00 83.75 81 LEU A C 1
ATOM 629 O O . LEU A 1 81 ? 53.374 4.128 -55.337 1.00 83.75 81 LEU A O 1
ATOM 633 N N . LEU A 1 82 ? 51.894 4.681 -53.742 1.00 85.69 82 LEU A N 1
ATOM 634 C CA . LEU A 1 82 ? 50.777 4.990 -54.634 1.0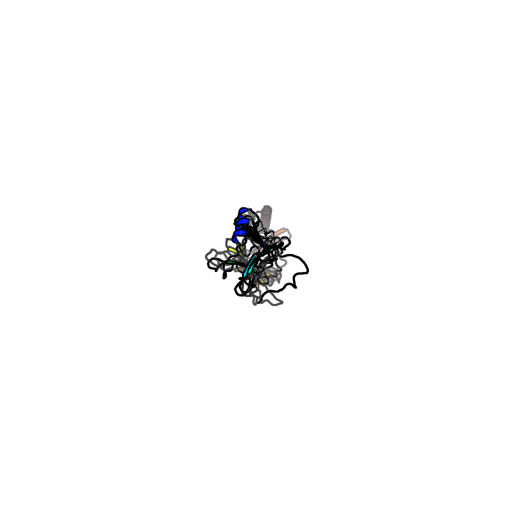0 85.69 82 LEU A CA 1
ATOM 635 C C . LEU A 1 82 ? 49.989 6.165 -54.047 1.00 85.69 82 LEU A C 1
ATOM 637 O O . LEU A 1 82 ? 49.171 5.974 -53.148 1.00 85.69 82 LEU A O 1
ATOM 641 N N . SER A 1 83 ? 50.212 7.364 -54.575 1.00 79.00 83 SER A N 1
ATOM 642 C CA . SER A 1 83 ? 49.474 8.567 -54.190 1.00 79.00 83 SER A CA 1
ATOM 643 C C . SER A 1 83 ? 48.393 8.852 -55.222 1.00 79.00 83 SER A C 1
ATOM 645 O O . SER A 1 83 ? 48.669 8.975 -56.412 1.00 79.00 83 SER A O 1
ATOM 647 N N . ILE A 1 84 ? 47.147 8.977 -54.775 1.00 82.75 84 ILE A N 1
ATOM 648 C CA . ILE A 1 84 ? 46.027 9.367 -55.632 1.00 82.75 84 ILE A CA 1
ATOM 649 C C . ILE A 1 84 ? 45.501 10.696 -55.098 1.00 82.75 84 ILE A C 1
ATOM 651 O O . ILE A 1 84 ? 45.097 10.780 -53.940 1.00 82.75 84 ILE A O 1
ATOM 655 N N . GLN A 1 85 ? 45.519 11.732 -55.929 1.00 76.50 85 GLN A N 1
ATOM 656 C CA . GLN A 1 85 ? 45.084 13.083 -55.588 1.00 76.50 85 GLN A CA 1
ATOM 657 C C . GLN A 1 85 ? 43.988 13.540 -56.558 1.00 76.50 85 GLN A C 1
ATOM 659 O O . GLN A 1 85 ? 43.925 13.113 -57.707 1.00 76.50 85 GLN A O 1
ATOM 664 N N . SER A 1 86 ? 43.075 14.394 -56.106 1.00 73.62 86 SER A N 1
ATOM 665 C CA . SER A 1 86 ? 42.133 15.037 -57.021 1.00 73.62 86 SER A CA 1
ATOM 666 C C . SER A 1 86 ? 42.850 16.111 -57.851 1.00 73.62 86 SER A C 1
ATOM 668 O O . SER A 1 86 ? 43.623 16.875 -57.266 1.00 73.62 86 SER A O 1
ATOM 670 N N . PRO A 1 87 ? 42.564 16.246 -59.161 1.00 69.06 87 PRO A N 1
ATOM 671 C CA . PRO A 1 87 ? 43.060 17.365 -59.960 1.00 69.06 87 PRO A CA 1
ATOM 672 C C . PRO A 1 87 ? 42.732 18.712 -59.301 1.00 69.06 87 PRO A C 1
ATOM 674 O O . PRO A 1 87 ? 41.704 18.850 -58.628 1.00 69.06 87 PRO A O 1
ATOM 677 N N . SER A 1 88 ? 43.584 19.718 -59.492 1.00 61.28 88 SER A N 1
ATOM 678 C CA . SER A 1 88 ? 43.350 21.062 -58.958 1.00 61.28 88 SER A CA 1
ATOM 679 C C . SER A 1 88 ? 41.989 21.607 -59.426 1.00 61.28 88 SER A C 1
ATOM 681 O O . SER A 1 88 ? 41.696 21.653 -60.617 1.00 61.28 88 SER A O 1
ATOM 683 N N . GLY A 1 89 ? 41.131 21.992 -58.473 1.00 60.22 89 GLY A N 1
ATOM 684 C CA . GLY A 1 89 ? 39.770 22.486 -58.739 1.00 60.22 89 GLY A CA 1
ATOM 685 C C . GLY A 1 89 ? 38.658 21.426 -58.746 1.00 60.22 89 GLY A C 1
ATOM 686 O O . GLY A 1 89 ? 37.493 21.788 -58.902 1.00 60.22 89 GLY A O 1
ATOM 687 N N . ALA A 1 90 ? 38.970 20.141 -58.550 1.00 63.28 90 ALA A N 1
ATOM 688 C CA . ALA A 1 90 ? 37.963 19.090 -58.389 1.00 63.28 90 ALA A CA 1
ATOM 689 C C . ALA A 1 90 ? 37.492 18.954 -56.927 1.00 63.28 90 ALA A C 1
ATOM 691 O O . ALA A 1 90 ? 38.276 19.117 -55.994 1.00 63.28 90 ALA A O 1
ATOM 692 N N . SER A 1 91 ? 36.223 18.580 -56.728 1.00 61.38 91 SER A N 1
ATOM 693 C CA . SER A 1 91 ? 35.611 18.270 -55.421 1.00 61.38 91 SER A CA 1
ATOM 694 C C . SER A 1 91 ? 36.117 16.935 -54.828 1.00 61.38 91 SER A C 1
ATOM 696 O O . SER A 1 91 ? 35.337 16.093 -54.411 1.00 61.38 91 SER A O 1
ATOM 698 N N . GLY A 1 92 ? 37.423 16.666 -54.853 1.00 66.50 92 GLY A N 1
ATOM 699 C CA . GLY A 1 92 ? 38.003 15.415 -54.350 1.00 66.50 92 GLY A CA 1
ATOM 700 C C . GLY A 1 92 ? 37.877 14.198 -55.286 1.00 66.50 92 GLY A C 1
ATOM 701 O O . GLY A 1 92 ? 37.479 14.292 -56.450 1.00 66.50 92 GLY A O 1
ATOM 702 N N . ILE A 1 93 ? 38.279 13.029 -54.780 1.00 67.25 93 ILE A N 1
ATOM 703 C CA . ILE A 1 93 ? 38.226 11.734 -55.468 1.00 67.25 93 ILE A CA 1
ATOM 704 C C . ILE A 1 93 ? 36.926 11.037 -55.076 1.00 67.25 93 ILE A C 1
ATOM 706 O O . ILE A 1 93 ? 36.812 10.414 -54.016 1.00 67.25 93 ILE A O 1
ATOM 710 N N . LYS A 1 94 ? 35.941 11.108 -55.975 1.00 61.72 94 LYS A N 1
ATOM 711 C CA . LYS A 1 94 ? 34.620 10.516 -55.736 1.00 61.72 94 LYS A CA 1
ATOM 712 C C . LYS A 1 94 ? 34.680 9.005 -55.504 1.00 61.72 94 LYS A C 1
ATOM 714 O O . LYS A 1 94 ? 33.956 8.530 -54.648 1.00 61.72 94 LYS A O 1
ATOM 719 N N . ASN A 1 95 ? 35.560 8.266 -56.190 1.00 63.62 95 ASN A N 1
ATOM 720 C CA . ASN A 1 95 ? 35.679 6.809 -56.053 1.00 63.62 95 ASN A CA 1
ATOM 721 C C . ASN A 1 95 ? 37.164 6.399 -55.990 1.00 63.62 95 ASN A C 1
ATOM 723 O O . ASN A 1 95 ? 37.768 6.153 -57.032 1.00 63.62 95 ASN A O 1
ATOM 727 N N . LEU A 1 96 ? 37.765 6.324 -54.797 1.00 67.00 96 LEU A N 1
ATOM 728 C CA . LEU A 1 96 ? 39.180 5.937 -54.655 1.00 67.00 96 LEU A CA 1
ATOM 729 C C . LEU A 1 96 ? 39.387 4.445 -54.954 1.00 67.00 96 LEU A C 1
ATOM 731 O O . LEU A 1 96 ? 40.358 4.048 -55.588 1.00 67.00 96 LEU A O 1
ATOM 735 N N . SER A 1 97 ? 38.440 3.611 -54.525 1.00 65.31 97 SER A N 1
ATOM 736 C CA . SER A 1 97 ? 38.350 2.206 -54.919 1.00 65.31 97 SER A CA 1
ATOM 737 C C . SER A 1 97 ? 36.892 1.752 -54.881 1.00 65.31 97 SER A C 1
ATOM 739 O O . SER A 1 97 ? 36.148 2.075 -53.953 1.00 65.31 97 SER A O 1
ATOM 741 N N . SER A 1 98 ? 36.463 1.022 -55.912 1.00 64.31 98 SER A N 1
ATOM 742 C CA . SER A 1 98 ? 35.155 0.368 -55.944 1.00 64.31 98 SER A CA 1
ATOM 743 C C . SER A 1 98 ? 35.339 -1.085 -56.354 1.00 64.31 98 SER A C 1
ATOM 74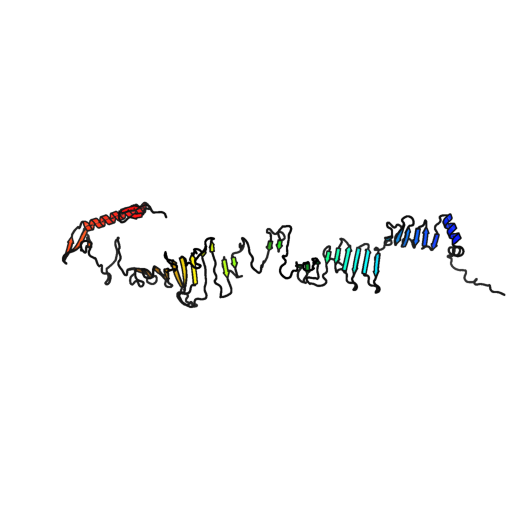5 O O . SER A 1 98 ? 35.737 -1.357 -57.487 1.00 64.31 98 SER A O 1
ATOM 747 N N . ILE A 1 99 ? 35.026 -2.019 -55.457 1.00 64.06 99 ILE A N 1
ATOM 748 C CA . ILE A 1 99 ? 34.903 -3.432 -55.826 1.00 64.06 99 ILE A CA 1
ATOM 749 C C . ILE A 1 99 ? 33.442 -3.669 -56.193 1.00 64.06 99 ILE A C 1
ATOM 751 O O . ILE A 1 99 ? 32.550 -3.642 -55.337 1.00 64.06 99 ILE A O 1
ATOM 755 N N . LYS A 1 100 ? 33.204 -3.873 -57.488 1.00 60.19 100 LYS A N 1
ATOM 756 C CA . LYS A 1 100 ? 31.895 -4.245 -58.022 1.00 60.19 100 LYS A CA 1
ATOM 757 C C . LYS A 1 100 ? 31.786 -5.765 -58.094 1.00 60.19 100 LYS A C 1
ATOM 759 O O . LYS A 1 100 ? 32.751 -6.446 -58.432 1.00 60.19 100 LYS A O 1
ATOM 764 N N . ASN A 1 101 ? 30.616 -6.308 -57.771 1.00 57.53 101 ASN A N 1
ATOM 765 C CA . ASN A 1 101 ? 30.307 -7.709 -58.066 1.00 57.53 101 ASN A CA 1
ATOM 766 C C . ASN A 1 101 ? 30.062 -7.893 -59.581 1.00 57.53 101 ASN A C 1
ATOM 768 O O . ASN A 1 101 ? 29.835 -6.914 -60.287 1.00 57.53 101 ASN A O 1
ATOM 772 N N . ALA A 1 102 ? 30.011 -9.137 -60.069 1.00 55.38 102 ALA A N 1
ATOM 773 C CA . ALA A 1 102 ? 29.734 -9.502 -61.467 1.00 55.38 102 ALA A CA 1
ATOM 774 C C . ALA A 1 102 ? 28.435 -8.901 -62.053 1.00 55.38 102 ALA A C 1
ATOM 776 O O . ALA A 1 102 ? 28.268 -8.869 -63.266 1.00 55.38 102 ALA A O 1
ATOM 777 N N . VAL A 1 103 ? 27.531 -8.407 -61.198 1.00 60.78 103 VAL A N 1
ATOM 778 C CA . VAL A 1 103 ? 26.252 -7.768 -61.562 1.00 60.78 103 VAL A CA 1
ATOM 779 C C . VAL A 1 103 ? 26.307 -6.228 -61.494 1.00 60.78 103 VAL A C 1
ATOM 781 O O . VAL A 1 103 ? 25.289 -5.570 -61.643 1.00 60.78 103 VAL A O 1
ATOM 784 N N . GLY A 1 104 ? 27.480 -5.630 -61.255 1.00 58.97 104 GLY A N 1
ATOM 785 C CA . GLY A 1 104 ? 27.682 -4.174 -61.230 1.00 58.97 104 GLY A CA 1
ATOM 786 C C . GLY A 1 104 ? 27.497 -3.496 -59.866 1.00 58.97 104 GLY A C 1
ATOM 787 O O . GLY A 1 104 ? 27.969 -2.371 -59.701 1.00 58.97 104 GLY A O 1
ATOM 788 N N . ASN A 1 105 ? 26.902 -4.177 -58.881 1.00 57.59 105 ASN A N 1
ATOM 789 C CA . ASN A 1 105 ? 26.647 -3.613 -57.548 1.00 57.59 105 ASN A CA 1
ATOM 790 C C . ASN A 1 105 ? 27.958 -3.363 -56.785 1.00 57.59 105 ASN A C 1
ATOM 792 O O . ASN A 1 105 ? 28.816 -4.251 -56.688 1.00 57.59 105 ASN A O 1
ATOM 796 N N . THR A 1 106 ? 28.091 -2.173 -56.200 1.00 60.88 106 THR A N 1
ATOM 797 C CA . THR A 1 106 ? 29.241 -1.765 -55.380 1.00 60.88 106 THR A CA 1
ATOM 798 C C . THR A 1 106 ? 29.118 -2.361 -53.979 1.00 60.88 106 THR A C 1
ATOM 800 O O . THR A 1 106 ? 28.118 -2.108 -53.318 1.00 60.88 106 THR A O 1
ATOM 803 N N . ARG A 1 107 ? 30.115 -3.131 -53.511 1.00 64.56 107 ARG A N 1
ATOM 804 C CA . ARG A 1 107 ? 30.122 -3.730 -52.151 1.00 64.56 107 ARG A CA 1
ATOM 805 C C . ARG A 1 107 ? 30.988 -2.983 -51.140 1.00 64.56 107 ARG A C 1
ATOM 807 O O . ARG A 1 107 ? 30.793 -3.120 -49.935 1.00 64.56 107 ARG A O 1
ATOM 814 N N . PHE A 1 108 ? 31.974 -2.249 -51.636 1.00 70.06 108 PHE A N 1
ATOM 815 C CA . PHE A 1 108 ? 32.981 -1.594 -50.822 1.00 70.06 108 PHE A CA 1
ATOM 816 C C . PHE A 1 108 ? 33.433 -0.317 -51.502 1.00 70.06 108 PHE A C 1
ATOM 818 O O . PHE A 1 108 ? 33.771 -0.333 -52.692 1.00 70.06 108 PHE A O 1
ATOM 825 N N . PHE A 1 109 ? 33.400 0.769 -50.741 1.00 69.44 109 PHE A N 1
ATOM 826 C CA . PHE A 1 109 ? 33.567 2.103 -51.270 1.00 69.44 109 PHE A CA 1
ATOM 827 C C . PHE A 1 109 ? 34.349 2.993 -50.307 1.00 69.44 109 PHE A C 1
ATOM 829 O O . PHE A 1 109 ? 33.935 3.185 -49.161 1.00 69.44 109 PHE A O 1
ATOM 836 N N . PHE A 1 110 ? 35.450 3.556 -50.805 1.00 74.38 110 PHE A N 1
ATOM 837 C CA . PHE A 1 110 ? 36.150 4.673 -50.178 1.00 74.38 110 PHE A CA 1
ATOM 838 C C . PHE A 1 110 ? 35.994 5.915 -51.054 1.00 74.38 110 PHE A C 1
ATOM 840 O O . PHE A 1 110 ? 36.418 5.918 -52.214 1.00 74.38 110 PHE A O 1
ATOM 847 N N . GLN A 1 111 ? 35.412 6.966 -50.485 1.00 71.12 111 GLN A N 1
ATOM 848 C CA . GLN A 1 111 ? 35.316 8.284 -51.104 1.00 71.12 111 GLN A CA 1
ATOM 849 C C . GLN A 1 111 ? 35.975 9.324 -50.218 1.00 71.12 111 GLN A C 1
ATOM 851 O O . GLN A 1 111 ? 35.810 9.321 -48.997 1.00 71.12 111 GLN A O 1
ATOM 856 N N . TYR A 1 112 ? 36.675 10.234 -50.882 1.00 66.69 112 TYR A N 1
ATOM 857 C CA . TYR A 1 112 ? 37.248 11.422 -50.285 1.00 66.69 112 TYR A CA 1
ATOM 858 C C . TYR A 1 112 ? 36.821 12.626 -51.127 1.00 66.69 112 TYR A C 1
ATOM 860 O O . TYR A 1 112 ? 37.350 12.844 -52.212 1.00 66.69 112 TYR A O 1
ATOM 868 N N . ASP A 1 113 ? 35.815 13.359 -50.665 1.00 63.31 113 ASP A N 1
ATOM 869 C CA . ASP A 1 113 ? 35.329 14.614 -51.253 1.00 63.31 113 ASP A CA 1
ATOM 870 C C . ASP A 1 113 ? 35.768 15.787 -50.357 1.00 63.31 113 ASP A C 1
ATOM 872 O O . ASP A 1 113 ? 36.083 15.570 -49.186 1.00 63.31 113 ASP A O 1
ATOM 876 N N . ILE A 1 114 ? 35.763 17.020 -50.874 1.00 58.53 114 ILE A N 1
ATOM 877 C CA . ILE A 1 114 ? 36.112 18.237 -50.113 1.00 58.53 114 ILE A CA 1
ATOM 878 C C . ILE A 1 114 ? 35.281 18.391 -48.834 1.00 58.53 114 ILE A C 1
ATOM 880 O O . ILE A 1 114 ? 35.756 18.959 -47.855 1.00 58.53 114 ILE A O 1
ATOM 884 N N . ASP A 1 115 ? 34.077 17.823 -48.841 1.00 58.75 115 ASP A N 1
ATOM 885 C CA . ASP A 1 115 ? 33.144 17.880 -47.727 1.00 58.75 115 ASP A CA 1
ATOM 886 C C . ASP A 1 115 ? 33.052 16.560 -46.960 1.00 58.75 115 ASP A C 1
ATOM 888 O O . ASP A 1 115 ? 32.344 16.521 -45.965 1.00 58.75 115 ASP A O 1
ATOM 892 N N . ASN A 1 116 ? 33.631 15.446 -47.442 1.00 66.38 116 ASN A N 1
ATOM 893 C CA . ASN A 1 116 ? 33.325 14.127 -46.880 1.00 66.38 116 ASN A CA 1
ATOM 894 C C . ASN A 1 116 ? 34.420 13.068 -47.023 1.00 66.38 116 ASN A C 1
ATOM 896 O O . ASN A 1 116 ? 34.759 12.662 -48.134 1.00 66.38 116 ASN A O 1
ATOM 900 N N . VAL A 1 117 ? 34.798 12.448 -45.903 1.00 67.69 117 VAL A N 1
ATOM 901 C CA . VAL A 1 117 ? 35.334 11.076 -45.913 1.00 67.69 117 VAL A CA 1
ATOM 902 C C . VAL A 1 117 ? 34.154 10.116 -45.793 1.00 67.69 117 VAL A C 1
ATOM 904 O O . VAL A 1 117 ? 33.378 10.197 -44.835 1.00 67.69 117 VAL A O 1
ATOM 907 N N . ARG A 1 118 ? 33.984 9.214 -46.767 1.00 72.62 118 ARG A N 1
ATOM 908 C CA . ARG A 1 118 ? 32.985 8.140 -46.685 1.00 72.62 118 ARG A CA 1
ATOM 909 C C . ARG A 1 118 ? 33.635 6.778 -46.819 1.00 72.62 118 ARG A C 1
ATOM 911 O O . ARG A 1 118 ? 34.291 6.488 -47.818 1.00 72.62 118 ARG A O 1
ATOM 918 N N . TRP A 1 119 ? 33.366 5.928 -45.837 1.00 80.19 119 TRP A N 1
ATOM 919 C CA . TRP A 1 119 ? 33.542 4.489 -45.966 1.00 80.19 119 TRP A CA 1
ATOM 920 C C . TRP A 1 119 ? 32.172 3.837 -45.946 1.00 80.19 119 TRP A C 1
ATOM 922 O O . TRP A 1 119 ? 31.415 4.055 -45.003 1.00 80.19 119 TRP A O 1
ATOM 932 N N . LEU A 1 120 ? 31.829 3.086 -46.988 1.00 77.00 120 LEU A N 1
ATOM 933 C CA . LEU A 1 120 ? 30.514 2.469 -47.117 1.00 77.00 120 LEU A CA 1
ATOM 934 C C . LEU A 1 120 ? 30.649 0.993 -47.486 1.00 77.00 120 LEU A C 1
ATOM 936 O O . LEU A 1 120 ? 31.281 0.642 -48.487 1.00 77.00 120 LEU A O 1
ATOM 940 N N . ILE A 1 121 ? 30.008 0.143 -46.685 1.00 79.38 121 ILE A N 1
ATOM 941 C CA . ILE A 1 121 ? 29.854 -1.288 -46.936 1.00 79.38 121 ILE A CA 1
ATOM 942 C C . ILE A 1 121 ? 28.369 -1.590 -47.105 1.00 79.38 121 ILE A C 1
ATOM 944 O O . ILE A 1 121 ? 27.553 -1.251 -46.244 1.00 79.38 121 ILE A O 1
ATOM 948 N N . THR A 1 122 ? 28.026 -2.273 -48.191 1.00 75.25 122 THR A N 1
ATOM 949 C CA . THR A 1 122 ? 26.657 -2.696 -48.504 1.00 75.25 122 THR A CA 1
ATOM 950 C C . THR A 1 122 ? 26.556 -4.217 -48.617 1.00 75.25 122 THR A C 1
ATOM 952 O O . THR A 1 122 ? 27.529 -4.919 -48.909 1.00 75.25 122 THR A O 1
ATOM 955 N N . ASN A 1 123 ? 25.360 -4.753 -48.370 1.00 71.81 123 ASN A N 1
ATOM 956 C CA . ASN A 1 123 ? 25.054 -6.160 -48.615 1.00 71.81 123 ASN A CA 1
ATOM 957 C C . ASN A 1 123 ? 24.785 -6.421 -50.118 1.00 71.81 123 ASN A C 1
ATOM 959 O O . ASN A 1 123 ? 24.850 -5.523 -50.957 1.00 71.81 123 ASN A O 1
ATOM 963 N N . ARG A 1 124 ? 24.457 -7.671 -50.484 1.00 70.38 124 ARG A N 1
ATOM 964 C CA . ARG A 1 124 ? 24.143 -8.046 -51.882 1.00 70.38 124 ARG A CA 1
ATOM 965 C C . ARG A 1 124 ? 22.958 -7.276 -52.485 1.00 70.38 124 ARG A C 1
ATOM 967 O O . ARG A 1 124 ? 22.914 -7.136 -53.702 1.00 70.38 124 ARG A O 1
ATOM 974 N N . ASN A 1 125 ? 22.057 -6.784 -51.641 1.00 74.44 125 ASN A N 1
ATOM 975 C CA . ASN A 1 125 ? 20.830 -6.076 -52.002 1.00 74.44 125 ASN A CA 1
ATOM 976 C C . ASN A 1 125 ? 20.994 -4.549 -51.897 1.00 74.44 125 ASN A C 1
ATOM 978 O O . ASN A 1 125 ? 20.000 -3.840 -51.793 1.00 74.44 125 ASN A O 1
ATOM 982 N N . GLU A 1 126 ? 22.235 -4.050 -51.853 1.00 72.38 126 GLU A N 1
ATOM 983 C CA . GLU A 1 126 ? 22.570 -2.619 -51.752 1.00 72.38 126 GLU A CA 1
ATOM 984 C C . GLU A 1 126 ? 22.104 -1.935 -50.454 1.00 72.38 126 GLU A C 1
ATOM 986 O O . GLU A 1 126 ? 22.182 -0.717 -50.317 1.00 72.38 126 GLU A O 1
ATOM 991 N N . THR A 1 127 ? 21.698 -2.708 -49.443 1.00 76.88 127 THR A N 1
ATOM 992 C CA . THR A 1 127 ? 21.419 -2.178 -48.103 1.00 76.88 127 THR A CA 1
ATOM 993 C C . THR A 1 127 ? 22.726 -1.874 -47.381 1.00 76.88 127 THR A C 1
ATOM 995 O O . THR A 1 127 ? 23.661 -2.677 -47.413 1.00 76.88 127 THR A O 1
ATOM 998 N N . VAL A 1 128 ? 22.786 -0.740 -46.688 1.00 80.38 128 VAL A N 1
ATOM 999 C CA . VAL A 1 128 ? 23.964 -0.316 -45.925 1.00 80.38 128 VAL A CA 1
ATOM 1000 C C . VAL A 1 128 ? 24.151 -1.191 -44.691 1.00 80.38 128 VAL A C 1
ATOM 1002 O O . VAL A 1 128 ? 23.253 -1.300 -43.863 1.00 80.38 128 VAL A O 1
ATOM 1005 N N . ILE A 1 129 ? 25.336 -1.785 -44.557 1.00 80.38 129 ILE A N 1
ATOM 1006 C CA . ILE A 1 129 ? 25.751 -2.519 -43.357 1.00 80.38 129 ILE A CA 1
ATOM 1007 C C . ILE A 1 129 ? 26.431 -1.546 -42.392 1.00 80.38 129 ILE A C 1
ATOM 1009 O O . ILE A 1 129 ? 26.013 -1.409 -41.245 1.00 80.38 129 ILE A O 1
ATOM 1013 N N . LEU A 1 130 ? 27.454 -0.844 -42.884 1.00 83.19 130 LEU A N 1
ATOM 1014 C CA . LEU A 1 130 ? 28.270 0.089 -42.117 1.00 83.19 130 LEU A CA 1
ATOM 1015 C C . LEU A 1 130 ? 28.593 1.302 -42.985 1.00 83.19 130 LEU A C 1
ATOM 1017 O O . LEU A 1 130 ? 29.039 1.151 -44.126 1.00 83.19 130 LEU A O 1
ATOM 1021 N N . SER A 1 131 ? 28.387 2.492 -42.434 1.00 81.06 131 SER A N 1
ATOM 1022 C CA . SER A 1 131 ? 28.870 3.741 -43.001 1.00 81.06 131 SER A CA 1
ATOM 1023 C C . SER A 1 131 ? 29.703 4.512 -41.981 1.00 81.06 131 SER A C 1
ATOM 1025 O O . SER A 1 131 ? 29.366 4.579 -40.801 1.00 81.06 131 SER A O 1
ATOM 1027 N N . ILE A 1 132 ? 30.794 5.111 -42.442 1.00 82.12 132 ILE A N 1
ATOM 1028 C CA . ILE A 1 132 ? 31.482 6.199 -41.748 1.00 82.12 132 ILE A CA 1
ATOM 1029 C C . ILE A 1 132 ? 31.254 7.437 -42.597 1.00 82.12 132 ILE A C 1
ATOM 1031 O O . ILE A 1 132 ? 31.516 7.409 -43.801 1.00 82.12 132 ILE A O 1
ATOM 1035 N N . HIS A 1 133 ? 30.724 8.489 -41.983 1.00 75.81 133 HIS A N 1
ATOM 1036 C CA . HIS A 1 133 ? 30.354 9.718 -42.665 1.00 75.81 133 HIS A CA 1
ATOM 1037 C C . HIS A 1 133 ? 30.889 10.928 -41.900 1.00 75.81 133 HIS A C 1
ATOM 1039 O O . HIS A 1 133 ? 30.540 11.152 -40.738 1.00 75.81 133 HIS A O 1
ATOM 1045 N N . GLU A 1 134 ? 31.730 11.710 -42.570 1.00 68.62 134 GLU A N 1
ATOM 1046 C CA . GLU A 1 134 ? 32.396 12.879 -41.994 1.00 68.62 134 GLU A CA 1
ATOM 1047 C C . GLU A 1 134 ? 32.131 14.152 -42.800 1.00 68.62 134 GLU A C 1
ATOM 1049 O O . GLU A 1 134 ? 32.968 14.482 -43.631 1.00 68.62 134 GLU A O 1
ATOM 1054 N N . PRO A 1 135 ? 31.045 14.909 -42.545 1.00 58.97 135 PRO A N 1
ATOM 1055 C CA . PRO A 1 135 ? 30.979 16.295 -42.994 1.00 58.97 135 PRO A CA 1
ATOM 1056 C C . PRO A 1 135 ? 31.416 17.311 -41.933 1.00 58.97 135 PRO A C 1
ATOM 1058 O O . PRO A 1 135 ? 31.586 18.478 -42.266 1.00 58.97 135 PRO A O 1
ATOM 1061 N N . SER A 1 136 ? 31.517 16.921 -40.649 1.00 56.19 136 SER A N 1
ATOM 1062 C CA . SER A 1 136 ? 31.870 17.802 -39.508 1.00 56.19 136 SER A CA 1
ATOM 1063 C C . SER A 1 136 ? 31.713 17.109 -38.133 1.00 56.19 136 SER A C 1
ATOM 1065 O O . SER A 1 136 ? 31.070 17.657 -37.235 1.00 56.19 136 SER A O 1
ATOM 1067 N N . GLY A 1 137 ? 32.256 15.897 -37.912 1.00 62.84 137 GLY A N 1
ATOM 1068 C CA . GLY A 1 137 ? 32.327 15.360 -36.534 1.00 62.84 137 GLY A CA 1
ATOM 1069 C C . GLY A 1 137 ? 32.222 13.848 -36.318 1.00 62.84 137 GLY A C 1
ATOM 1070 O O . GLY A 1 137 ? 31.912 13.435 -35.199 1.00 62.84 137 GLY A O 1
ATOM 1071 N N . GLY A 1 138 ? 32.455 13.037 -37.342 1.00 75.88 138 GLY A N 1
ATOM 1072 C CA . GLY A 1 138 ? 32.787 11.617 -37.202 1.00 75.88 138 GLY A CA 1
ATOM 1073 C C . GLY A 1 138 ? 31.648 10.767 -36.725 1.00 75.88 138 GLY A C 1
ATOM 1074 O O . GLY A 1 138 ? 31.607 10.371 -35.559 1.00 75.88 138 GLY A O 1
ATOM 1075 N N . ARG A 1 139 ? 30.714 10.479 -37.635 1.00 85.31 139 ARG A N 1
ATOM 1076 C CA . ARG A 1 139 ? 29.571 9.623 -37.332 1.00 85.31 139 ARG A CA 1
ATOM 1077 C C . ARG A 1 139 ? 29.709 8.262 -37.995 1.00 85.31 139 ARG A C 1
ATOM 1079 O O . ARG A 1 139 ? 30.096 8.155 -39.157 1.00 85.31 139 ARG A O 1
ATOM 1086 N N . VAL A 1 140 ? 29.339 7.232 -37.247 1.00 88.19 140 VAL A N 1
ATOM 1087 C CA . VAL A 1 140 ? 29.254 5.847 -37.695 1.00 88.19 140 VAL A CA 1
ATOM 1088 C C . VAL A 1 140 ? 27.782 5.455 -37.744 1.00 88.19 140 VAL A C 1
ATOM 1090 O O . VAL A 1 140 ? 27.076 5.524 -36.738 1.00 88.19 140 VAL A O 1
ATOM 1093 N N . GLY A 1 141 ? 27.307 5.075 -38.924 1.00 88.06 141 GLY A N 1
ATOM 1094 C CA . GLY A 1 141 ? 25.968 4.542 -39.138 1.00 88.06 141 GLY A CA 1
ATOM 1095 C C . GLY A 1 141 ? 26.011 3.026 -39.293 1.00 88.06 141 GLY A C 1
ATOM 1096 O O . GLY A 1 141 ? 26.721 2.514 -40.155 1.00 88.06 141 GLY A O 1
ATOM 1097 N N . ILE A 1 142 ? 25.218 2.305 -38.506 1.00 88.81 142 ILE A N 1
ATOM 1098 C CA . ILE A 1 142 ? 24.917 0.886 -38.717 1.00 88.81 142 ILE A CA 1
ATOM 1099 C C . ILE A 1 142 ? 23.470 0.814 -39.208 1.00 88.81 142 ILE A C 1
ATOM 1101 O O . ILE A 1 142 ? 22.562 1.313 -38.543 1.00 88.81 142 ILE A O 1
ATOM 1105 N N . GLY A 1 143 ? 23.259 0.270 -40.408 1.00 86.94 143 GLY A N 1
ATOM 1106 C CA . GLY A 1 143 ? 21.936 0.247 -41.050 1.00 86.94 143 GLY A CA 1
ATOM 1107 C C . GLY A 1 143 ? 21.456 1.592 -41.630 1.00 86.94 143 GLY A C 1
ATOM 1108 O O . GLY A 1 143 ? 20.290 1.718 -41.991 1.00 86.94 143 GLY A O 1
ATOM 1109 N N . THR A 1 144 ? 22.321 2.613 -41.724 1.00 85.81 144 THR A N 1
ATOM 1110 C CA . THR A 1 144 ? 22.005 3.929 -42.323 1.00 85.81 144 THR A CA 1
ATOM 1111 C C . THR A 1 144 ? 23.220 4.538 -43.032 1.00 85.81 144 THR A C 1
ATOM 1113 O O . THR A 1 144 ? 24.351 4.363 -42.579 1.00 85.81 144 THR A O 1
ATOM 1116 N N . SER A 1 145 ? 23.004 5.267 -44.134 1.00 80.06 145 SER A N 1
ATOM 1117 C CA . SER A 1 145 ? 24.035 6.052 -44.846 1.00 80.06 145 SER A CA 1
ATOM 1118 C C . SER A 1 145 ? 24.127 7.509 -44.393 1.00 80.06 145 SER A C 1
ATOM 1120 O O . SER A 1 145 ? 25.022 8.232 -44.827 1.00 80.06 145 SER A O 1
ATOM 1122 N N . SER A 1 146 ? 23.179 7.966 -43.577 1.00 82.75 146 SER A N 1
ATOM 1123 C CA . SER A 1 146 ? 23.061 9.368 -43.171 1.00 82.75 146 SER A CA 1
ATOM 1124 C C . SER A 1 146 ? 22.729 9.438 -41.682 1.00 82.75 146 SER A C 1
ATOM 1126 O O . SER A 1 146 ? 21.596 9.754 -41.319 1.00 82.75 146 SER A O 1
ATOM 1128 N N . PRO A 1 147 ? 23.682 9.077 -40.805 1.00 87.19 147 PRO A N 1
ATOM 1129 C CA . PRO A 1 147 ? 23.471 9.153 -39.368 1.00 87.19 147 PRO A CA 1
ATOM 1130 C C . PRO A 1 147 ? 23.283 10.617 -38.930 1.00 87.19 147 PRO A C 1
ATOM 1132 O O . PRO A 1 147 ? 24.163 11.453 -39.130 1.00 87.19 147 PRO A O 1
ATOM 1135 N N . THR A 1 148 ? 22.142 10.929 -38.320 1.00 87.81 148 THR A N 1
ATOM 1136 C CA . THR A 1 148 ? 21.782 12.264 -37.811 1.00 87.81 148 THR A CA 1
ATOM 1137 C C . THR A 1 148 ? 21.748 12.319 -36.282 1.00 87.81 148 THR A C 1
ATOM 1139 O O . THR A 1 148 ? 21.950 13.386 -35.695 1.00 87.81 148 THR A O 1
ATOM 1142 N N . VAL A 1 149 ? 21.590 11.176 -35.610 1.00 82.06 149 VAL A N 1
ATOM 1143 C CA . VAL A 1 149 ? 21.394 11.086 -34.159 1.00 82.06 149 VAL A CA 1
ATOM 1144 C C . VAL A 1 149 ? 22.648 10.514 -33.491 1.00 82.06 149 VAL A C 1
ATOM 1146 O O . VAL A 1 149 ? 22.934 9.327 -33.588 1.00 82.06 149 VAL A O 1
ATOM 1149 N N . GLY A 1 150 ? 23.412 11.372 -32.807 1.00 83.38 150 GLY A N 1
ATOM 1150 C CA . GLY A 1 150 ? 24.645 10.981 -32.110 1.00 83.38 150 GLY A CA 1
ATOM 1151 C C . GLY A 1 150 ? 25.820 10.603 -33.028 1.00 83.38 150 GLY A C 1
ATOM 1152 O O . GLY A 1 150 ? 25.744 10.711 -34.254 1.00 83.38 150 GLY A O 1
ATOM 1153 N N . ARG A 1 151 ? 26.946 10.201 -32.420 1.00 86.12 151 ARG A N 1
ATOM 1154 C CA . ARG A 1 151 ? 28.163 9.777 -33.146 1.00 86.12 151 ARG A CA 1
ATOM 1155 C C . ARG A 1 151 ? 28.111 8.327 -33.628 1.00 86.12 151 ARG A C 1
ATOM 1157 O O . ARG A 1 151 ? 28.735 8.012 -34.629 1.00 86.12 151 ARG A O 1
ATOM 1164 N N . LEU A 1 152 ? 27.358 7.461 -32.958 1.00 89.00 152 LEU A N 1
ATOM 1165 C CA . LEU A 1 152 ? 27.079 6.095 -33.399 1.00 89.00 152 LEU A CA 1
ATOM 1166 C C . LEU A 1 152 ? 25.562 5.927 -33.471 1.00 89.00 152 LEU A C 1
ATOM 1168 O O . LEU A 1 152 ? 24.897 5.976 -32.439 1.00 89.00 152 LEU A O 1
ATOM 1172 N N . GLN A 1 153 ? 25.026 5.747 -34.676 1.00 90.88 153 GLN A N 1
ATOM 1173 C CA . GLN A 1 153 ? 23.600 5.521 -34.906 1.00 90.88 153 GLN A CA 1
ATOM 1174 C C . GLN A 1 153 ? 23.376 4.091 -35.392 1.00 90.88 153 GLN A C 1
ATOM 1176 O O . GLN A 1 153 ? 23.941 3.690 -36.407 1.00 90.88 153 GLN A O 1
ATOM 1181 N N . VAL A 1 154 ? 22.512 3.347 -34.700 1.00 90.31 154 VAL A N 1
ATOM 1182 C CA . VAL A 1 154 ? 22.051 2.018 -35.119 1.00 90.31 154 VAL A CA 1
ATOM 1183 C C . VAL A 1 154 ? 20.589 2.129 -35.543 1.00 90.31 154 VAL A C 1
ATOM 1185 O O . VAL A 1 154 ? 19.717 2.341 -34.703 1.00 90.31 154 VAL A O 1
ATOM 1188 N N . ASN A 1 155 ? 20.316 1.994 -36.841 1.00 91.06 155 ASN A N 1
ATOM 1189 C CA . ASN A 1 155 ? 18.953 1.865 -37.354 1.00 91.06 155 ASN A CA 1
ATOM 1190 C C . ASN A 1 155 ? 18.551 0.392 -37.313 1.00 91.06 155 ASN A C 1
ATOM 1192 O O . ASN A 1 155 ? 19.048 -0.411 -38.104 1.00 91.06 155 ASN A O 1
ATOM 1196 N N . GLN A 1 156 ? 17.660 0.042 -36.385 1.00 90.56 156 GLN A N 1
ATOM 1197 C CA . GLN A 1 156 ? 17.177 -1.327 -36.258 1.00 90.56 156 GLN A CA 1
ATOM 1198 C C . GLN A 1 156 ? 16.368 -1.764 -37.478 1.00 90.56 156 GLN A C 1
ATOM 1200 O O . GLN A 1 156 ? 15.593 -0.996 -38.042 1.00 90.56 156 GLN A O 1
ATOM 1205 N N . VAL A 1 157 ? 16.559 -3.022 -37.879 1.00 85.06 157 VAL A N 1
ATOM 1206 C CA . VAL A 1 157 ? 15.870 -3.613 -39.040 1.00 85.06 157 VAL A CA 1
ATOM 1207 C C . VAL A 1 157 ? 14.391 -3.890 -38.730 1.00 85.06 157 VAL A C 1
ATOM 1209 O O . VAL A 1 157 ? 13.560 -3.894 -39.632 1.00 85.06 157 VAL A O 1
ATOM 1212 N N . SER A 1 158 ? 14.059 -4.119 -37.455 1.00 87.81 158 SER A N 1
ATOM 1213 C CA . SER A 1 158 ? 12.692 -4.282 -36.942 1.00 87.81 158 SER A CA 1
ATOM 1214 C C . SER A 1 158 ? 12.632 -3.849 -35.477 1.00 87.81 158 SER A C 1
ATOM 1216 O O . SER A 1 158 ? 13.629 -4.011 -34.771 1.00 87.81 158 SER A O 1
ATOM 1218 N N . ASP A 1 159 ? 11.473 -3.371 -35.019 1.00 86.19 159 ASP A N 1
ATOM 1219 C CA . ASP A 1 159 ? 11.231 -2.915 -33.639 1.00 86.19 159 ASP A CA 1
ATOM 1220 C C . ASP A 1 159 ? 11.036 -4.098 -32.666 1.00 86.19 159 ASP A C 1
ATOM 1222 O O . ASP A 1 159 ? 10.009 -4.262 -32.006 1.00 86.19 159 ASP A O 1
ATOM 1226 N N . THR A 1 160 ? 12.020 -4.996 -32.630 1.00 82.94 160 THR A N 1
ATOM 1227 C CA . THR A 1 160 ? 12.021 -6.221 -31.820 1.00 82.94 160 THR A CA 1
ATOM 1228 C C . THR A 1 160 ? 13.271 -6.293 -30.949 1.00 82.94 160 THR A C 1
ATOM 1230 O O . THR A 1 160 ? 14.266 -5.605 -31.182 1.00 82.94 160 THR A O 1
ATOM 1233 N N . ASN A 1 161 ? 13.265 -7.184 -29.955 1.00 77.69 161 ASN A N 1
ATOM 1234 C CA . ASN A 1 161 ? 14.384 -7.344 -29.023 1.00 77.69 161 ASN A CA 1
ATOM 1235 C C . ASN A 1 161 ? 15.694 -7.830 -29.670 1.00 77.69 161 ASN A C 1
ATOM 1237 O O . ASN A 1 161 ? 16.701 -7.875 -28.975 1.00 77.69 161 ASN A O 1
ATOM 1241 N N . THR A 1 162 ? 15.706 -8.185 -30.956 1.00 84.19 162 THR A N 1
ATOM 1242 C CA . THR A 1 162 ? 16.905 -8.552 -31.727 1.00 84.19 162 THR A CA 1
ATOM 1243 C C . THR A 1 162 ? 17.318 -7.493 -32.751 1.00 84.19 162 THR A C 1
ATOM 1245 O O . THR A 1 162 ? 18.327 -7.672 -33.424 1.00 84.19 162 THR A O 1
ATOM 1248 N N . GLY A 1 163 ? 16.548 -6.412 -32.911 1.00 84.19 163 GLY A N 1
ATOM 1249 C CA . GLY A 1 163 ? 16.789 -5.406 -33.948 1.00 84.19 163 GLY A CA 1
ATOM 1250 C C . GLY A 1 163 ? 17.867 -4.374 -33.609 1.00 84.19 163 GLY A C 1
ATOM 1251 O O . GLY A 1 163 ? 18.416 -3.760 -34.522 1.00 84.19 163 GLY A O 1
ATOM 1252 N N . GLY A 1 164 ? 18.148 -4.167 -32.320 1.00 87.56 164 GLY A N 1
ATOM 1253 C CA . GLY A 1 164 ? 19.044 -3.121 -31.821 1.00 87.56 164 GLY A CA 1
ATOM 1254 C C . GLY A 1 164 ? 20.496 -3.562 -31.593 1.00 87.56 164 GLY A C 1
ATOM 1255 O O . GLY A 1 164 ? 21.015 -4.454 -32.258 1.00 87.56 164 GLY A O 1
ATOM 1256 N N . LEU A 1 165 ? 21.166 -2.925 -30.629 1.00 89.38 165 LEU A N 1
ATOM 1257 C CA . LEU A 1 165 ? 22.523 -3.287 -30.213 1.00 89.38 165 LEU A CA 1
ATOM 1258 C C . LEU A 1 165 ? 22.471 -4.421 -29.186 1.00 89.38 165 LEU A C 1
ATOM 1260 O O . LEU A 1 165 ? 21.695 -4.348 -28.234 1.00 89.38 165 LEU A O 1
ATOM 1264 N N . ALA A 1 166 ? 23.326 -5.431 -29.342 1.00 87.81 166 ALA A N 1
ATOM 1265 C CA . ALA A 1 166 ? 23.449 -6.534 -28.399 1.00 87.81 166 ALA A CA 1
ATOM 1266 C C . ALA A 1 166 ? 24.918 -6.838 -28.082 1.00 87.81 166 ALA A C 1
ATOM 1268 O O . ALA A 1 166 ? 25.747 -6.922 -28.987 1.00 87.81 166 ALA A O 1
ATOM 1269 N N . ILE A 1 167 ? 25.215 -7.066 -26.804 1.00 86.44 167 ILE A N 1
ATOM 1270 C CA . ILE A 1 167 ? 26.393 -7.816 -26.360 1.00 86.44 167 ILE A CA 1
ATOM 1271 C C . ILE A 1 167 ? 25.882 -9.196 -25.985 1.00 86.44 167 ILE A C 1
ATOM 1273 O O . ILE A 1 167 ? 24.985 -9.306 -25.154 1.00 86.44 167 ILE A O 1
ATOM 1277 N N . VAL A 1 168 ? 26.412 -10.229 -26.625 1.00 85.56 168 VAL A N 1
ATOM 1278 C CA . VAL A 1 168 ? 25.914 -11.600 -26.509 1.00 85.56 168 VAL A CA 1
ATOM 1279 C C . VAL A 1 168 ? 26.998 -12.451 -25.851 1.00 85.56 168 VAL A C 1
ATOM 1281 O O . VAL A 1 168 ? 28.166 -12.351 -26.229 1.00 85.56 168 VAL A O 1
ATOM 1284 N N . SER A 1 169 ? 26.631 -13.252 -24.848 1.00 83.94 169 SER A N 1
ATOM 1285 C CA . SER A 1 169 ? 27.531 -14.230 -24.230 1.00 83.94 169 SER A CA 1
ATOM 1286 C C . SER A 1 169 ? 27.987 -15.273 -25.252 1.00 83.94 169 SER A C 1
ATOM 1288 O O . SER A 1 169 ? 27.358 -15.474 -26.292 1.00 83.94 169 SER A O 1
ATOM 1290 N N . SER A 1 170 ? 29.080 -15.977 -24.959 1.00 84.62 170 SER A N 1
ATOM 1291 C CA . SER A 1 170 ? 29.622 -17.011 -25.852 1.00 84.62 170 SER A CA 1
ATOM 1292 C C . SER A 1 170 ? 28.640 -18.156 -26.132 1.00 84.62 170 SER A C 1
ATOM 1294 O O . SER A 1 170 ? 28.659 -18.715 -27.225 1.00 84.62 170 SER A O 1
ATOM 1296 N N . ASP A 1 171 ? 27.770 -18.484 -25.174 1.00 81.44 171 ASP A N 1
ATOM 1297 C CA . ASP A 1 171 ? 26.697 -19.481 -25.305 1.00 81.44 171 ASP A CA 1
ATOM 1298 C C . ASP A 1 171 ? 25.411 -18.921 -25.937 1.00 81.44 171 ASP A C 1
ATOM 1300 O O . ASP A 1 171 ? 24.458 -19.661 -26.169 1.00 81.44 171 ASP A O 1
ATOM 1304 N N . THR A 1 172 ? 25.382 -17.620 -26.236 1.00 75.75 172 THR A N 1
ATOM 1305 C CA . THR A 1 172 ? 24.251 -16.853 -26.776 1.00 75.75 172 THR A CA 1
ATOM 1306 C C . THR A 1 172 ? 23.005 -16.751 -25.894 1.00 75.75 172 THR A C 1
ATOM 1308 O O . THR A 1 172 ? 22.033 -16.102 -26.288 1.00 75.75 172 THR A O 1
ATOM 1311 N N . LEU A 1 173 ? 23.035 -17.328 -24.690 1.00 69.94 173 LEU A N 1
ATOM 1312 C CA . LEU A 1 173 ? 21.895 -17.375 -23.774 1.00 69.94 173 LEU A CA 1
ATOM 1313 C C . LEU A 1 173 ? 21.667 -16.046 -23.059 1.00 69.94 173 LEU A C 1
ATOM 1315 O O . LEU A 1 173 ? 20.522 -15.653 -22.846 1.00 69.94 173 LEU A O 1
ATOM 1319 N N . TYR A 1 174 ? 22.746 -15.342 -22.726 1.00 67.94 174 TYR A N 1
ATOM 1320 C CA . TYR A 1 174 ? 22.700 -14.067 -22.031 1.00 67.94 174 TYR A CA 1
ATOM 1321 C C . TYR A 1 174 ? 23.066 -12.948 -22.980 1.00 67.94 174 TYR A C 1
ATOM 1323 O O . TYR A 1 174 ? 23.983 -13.042 -23.799 1.00 67.94 174 TYR A O 1
ATOM 1331 N N . ASN A 1 175 ? 22.340 -11.852 -22.875 1.00 76.75 175 ASN A N 1
ATOM 1332 C CA . ASN A 1 175 ? 22.666 -10.681 -23.650 1.00 76.75 175 ASN A CA 1
ATOM 1333 C C . ASN A 1 175 ? 22.257 -9.423 -22.909 1.00 76.75 175 ASN A C 1
ATOM 1335 O O . ASN A 1 175 ? 21.253 -9.387 -22.206 1.00 76.75 175 ASN A O 1
ATOM 1339 N N . LEU A 1 176 ? 23.050 -8.380 -23.105 1.00 82.06 176 LEU A N 1
ATOM 1340 C CA . LEU A 1 176 ? 22.630 -7.023 -22.819 1.00 82.06 176 LEU A CA 1
ATOM 1341 C C . LEU A 1 176 ? 22.212 -6.399 -24.139 1.00 82.06 176 LEU A C 1
ATOM 1343 O O . LEU A 1 176 ? 23.008 -6.348 -25.079 1.00 82.06 176 LEU A O 1
ATOM 1347 N N . ARG A 1 177 ? 20.970 -5.931 -24.212 1.00 85.44 177 ARG A N 1
ATOM 1348 C CA . ARG A 1 177 ? 20.413 -5.338 -25.423 1.00 85.44 177 ARG A CA 1
ATOM 1349 C C . ARG A 1 177 ? 19.869 -3.948 -25.192 1.00 85.44 177 ARG A C 1
ATOM 1351 O O . ARG A 1 177 ? 19.247 -3.676 -24.168 1.00 85.44 177 ARG A O 1
ATOM 1358 N N . LEU A 1 178 ? 20.061 -3.113 -26.204 1.00 88.94 178 LEU A N 1
ATOM 1359 C CA . LEU A 1 178 ? 19.502 -1.775 -26.329 1.00 88.94 178 LEU A CA 1
ATOM 1360 C C . LEU A 1 178 ? 18.691 -1.731 -27.626 1.00 88.94 178 LEU A C 1
ATOM 1362 O O . LEU A 1 178 ? 19.266 -1.848 -28.709 1.00 88.94 178 LEU A O 1
ATOM 1366 N N . TYR A 1 179 ? 17.370 -1.599 -27.532 1.00 87.31 179 TYR A N 1
ATOM 1367 C CA . TYR A 1 179 ? 16.485 -1.570 -28.703 1.00 87.31 179 TYR A CA 1
ATOM 1368 C C . TYR A 1 179 ? 15.283 -0.644 -28.487 1.00 87.31 179 TYR A C 1
ATOM 1370 O O . TYR A 1 179 ? 15.091 -0.116 -27.391 1.00 87.31 179 TYR A O 1
ATOM 1378 N N . HIS A 1 180 ? 14.493 -0.427 -29.540 1.00 86.56 180 HIS A N 1
ATOM 1379 C CA . HIS A 1 180 ? 13.242 0.333 -29.478 1.00 86.56 180 HIS A CA 1
ATOM 1380 C C . HIS A 1 180 ? 12.093 -0.586 -29.909 1.00 86.56 180 HIS A C 1
ATOM 1382 O O . HIS A 1 180 ? 12.238 -1.306 -30.887 1.00 86.56 180 HIS A O 1
ATOM 1388 N N . ASP A 1 181 ? 10.964 -0.588 -29.201 1.00 81.38 181 ASP A N 1
ATOM 1389 C CA . ASP A 1 181 ? 9.799 -1.441 -29.533 1.00 81.38 181 ASP A CA 1
ATOM 1390 C C . ASP A 1 181 ? 8.745 -0.725 -30.403 1.00 81.38 181 ASP A C 1
ATOM 1392 O O . ASP A 1 181 ? 7.600 -1.156 -30.505 1.00 81.38 181 ASP A O 1
ATOM 1396 N N . GLY A 1 182 ? 9.121 0.414 -30.986 1.00 83.00 182 GLY A N 1
ATOM 1397 C CA . GLY A 1 182 ? 8.221 1.330 -31.692 1.00 83.00 182 GLY A CA 1
ATOM 1398 C C . GLY A 1 182 ? 7.573 2.378 -30.777 1.00 83.00 182 GLY A C 1
ATOM 1399 O O . GLY A 1 182 ? 7.117 3.407 -31.266 1.00 83.00 182 GLY A O 1
ATOM 1400 N N . THR A 1 183 ? 7.609 2.183 -29.451 1.00 68.56 183 THR A N 1
ATOM 1401 C CA . THR A 1 183 ? 7.033 3.112 -28.458 1.00 68.56 183 THR A CA 1
ATOM 1402 C C . THR A 1 183 ? 8.062 3.615 -27.441 1.00 68.56 183 THR A C 1
ATOM 1404 O O . THR A 1 183 ? 7.993 4.763 -27.004 1.00 68.56 183 THR A O 1
ATOM 1407 N N . ARG A 1 184 ? 8.992 2.760 -27.009 1.00 67.62 184 ARG A N 1
ATOM 1408 C CA . ARG A 1 184 ? 9.920 3.012 -25.900 1.00 67.62 184 ARG A CA 1
ATOM 1409 C C . ARG A 1 184 ? 11.316 2.513 -26.238 1.00 67.62 184 ARG A C 1
ATOM 1411 O O . ARG A 1 184 ? 11.484 1.498 -26.912 1.00 67.62 184 ARG A O 1
ATOM 1418 N N . ALA A 1 185 ? 12.320 3.177 -25.672 1.00 79.62 185 ALA A N 1
ATOM 1419 C CA . ALA A 1 185 ? 13.671 2.638 -25.585 1.00 79.62 185 ALA A CA 1
ATOM 1420 C C . ALA A 1 185 ? 13.751 1.603 -24.452 1.00 79.62 185 ALA A C 1
ATOM 1422 O O . ALA A 1 185 ? 13.214 1.823 -23.365 1.00 79.62 185 ALA A O 1
ATOM 1423 N N . ILE A 1 186 ? 14.425 0.482 -24.701 1.00 78.88 186 ILE A N 1
ATOM 1424 C CA . ILE A 1 186 ? 14.504 -0.645 -23.772 1.00 78.88 186 ILE A CA 1
ATOM 1425 C C . ILE A 1 186 ? 15.966 -1.041 -23.552 1.00 78.88 186 ILE A C 1
ATOM 1427 O O . ILE A 1 186 ? 16.690 -1.311 -24.510 1.00 78.88 186 ILE A O 1
ATOM 1431 N N . ILE A 1 187 ? 16.360 -1.140 -22.276 1.00 84.56 187 ILE A N 1
ATOM 1432 C CA . ILE A 1 187 ? 17.564 -1.845 -21.815 1.00 84.56 187 ILE A CA 1
ATOM 1433 C C . ILE A 1 187 ? 17.114 -3.212 -21.296 1.00 84.56 187 ILE A C 1
ATOM 1435 O O . ILE A 1 187 ? 16.358 -3.286 -20.330 1.00 84.56 187 ILE A O 1
ATOM 1439 N N . ASN A 1 188 ? 17.522 -4.290 -21.960 1.00 76.25 188 ASN A N 1
ATOM 1440 C CA . ASN A 1 188 ? 17.045 -5.645 -21.683 1.00 76.25 188 ASN A CA 1
ATOM 1441 C C . ASN A 1 188 ? 18.225 -6.584 -21.419 1.00 76.25 188 ASN A C 1
ATOM 1443 O O . ASN A 1 188 ? 19.110 -6.698 -22.261 1.00 76.25 188 ASN A O 1
ATOM 1447 N N . SER A 1 189 ? 18.216 -7.271 -20.278 1.00 73.25 189 SER A N 1
ATOM 1448 C CA . SER A 1 189 ? 19.210 -8.283 -19.890 1.00 73.25 189 SER A CA 1
ATOM 1449 C C . SER A 1 189 ? 18.867 -9.707 -20.365 1.00 73.25 189 SER A C 1
ATOM 1451 O O . SER A 1 189 ? 19.458 -10.658 -19.864 1.00 73.25 189 SER A O 1
ATOM 1453 N N . GLN A 1 190 ? 17.874 -9.842 -21.261 1.00 67.38 190 GLN A N 1
ATOM 1454 C CA . GLN A 1 190 ? 17.174 -11.058 -21.703 1.00 67.38 190 GLN A CA 1
ATOM 1455 C C . GLN A 1 190 ? 17.653 -12.360 -21.044 1.00 67.38 190 GLN A C 1
ATOM 1457 O O . GLN A 1 190 ? 18.644 -12.964 -21.441 1.00 67.38 190 GLN A O 1
ATOM 1462 N N . SER A 1 191 ? 16.845 -12.847 -20.108 1.00 57.25 191 SER A N 1
ATOM 1463 C CA . SER A 1 191 ? 16.838 -14.237 -19.665 1.00 57.25 191 SER A CA 1
ATOM 1464 C C . SER A 1 191 ? 15.384 -14.639 -19.428 1.00 57.25 191 SER A C 1
ATOM 1466 O O . SER A 1 191 ? 14.549 -13.789 -19.109 1.00 57.25 191 SER A O 1
ATOM 1468 N N . THR A 1 192 ? 15.057 -15.912 -19.624 1.00 57.09 192 THR A N 1
ATOM 1469 C CA . THR A 1 192 ? 13.730 -16.520 -19.440 1.00 57.09 192 THR A CA 1
ATOM 1470 C C . THR A 1 192 ? 13.292 -16.541 -17.966 1.00 57.09 192 THR A C 1
ATOM 1472 O O . THR A 1 192 ? 13.015 -17.598 -17.409 1.00 57.09 192 THR A O 1
ATOM 1475 N N . GLY A 1 193 ? 13.210 -15.366 -17.333 1.00 49.69 193 GLY A N 1
ATOM 1476 C CA . GLY A 1 193 ? 12.505 -15.147 -16.071 1.00 49.69 193 GLY A CA 1
ATOM 1477 C C . GLY A 1 193 ? 13.337 -14.996 -14.793 1.00 49.69 193 GLY A C 1
ATOM 1478 O O . GLY A 1 193 ? 12.727 -15.056 -13.732 1.00 49.69 193 GLY A O 1
ATOM 1479 N N . THR A 1 194 ? 14.668 -14.801 -14.826 1.00 52.31 194 THR A N 1
ATOM 1480 C CA . THR A 1 194 ? 15.465 -14.721 -13.568 1.00 52.31 194 THR A CA 1
ATOM 1481 C C . THR A 1 194 ? 16.663 -13.747 -13.525 1.00 52.31 194 THR A C 1
ATOM 1483 O O . THR A 1 194 ? 17.323 -13.669 -12.492 1.00 52.31 194 THR A O 1
ATOM 1486 N N . GLY A 1 195 ? 16.984 -12.986 -14.579 1.00 53.22 195 GLY A N 1
ATOM 1487 C CA . GLY A 1 195 ? 18.176 -12.110 -14.588 1.00 53.22 195 GLY A CA 1
ATOM 1488 C C . GLY A 1 195 ? 17.942 -10.700 -14.020 1.00 53.22 195 GLY A C 1
ATOM 1489 O O . GLY A 1 195 ? 17.104 -9.968 -14.542 1.00 53.22 195 GLY A O 1
ATOM 1490 N N . SER A 1 196 ? 18.715 -10.282 -13.009 1.00 57.41 196 SER A N 1
ATOM 1491 C CA . SER A 1 196 ? 18.686 -8.916 -12.455 1.00 57.41 196 SER A CA 1
ATOM 1492 C C . SER A 1 196 ? 19.215 -7.883 -13.456 1.00 57.41 196 SER A C 1
ATOM 1494 O O . SER A 1 196 ? 20.333 -8.007 -13.954 1.00 57.41 196 SER A O 1
ATOM 1496 N N . LEU A 1 197 ? 18.444 -6.825 -13.725 1.00 71.31 197 LEU A N 1
ATOM 1497 C CA . LEU A 1 197 ? 18.973 -5.612 -14.352 1.00 71.31 197 LEU A CA 1
ATOM 1498 C C . LEU A 1 197 ? 19.806 -4.864 -13.302 1.00 71.31 197 LEU A C 1
ATOM 1500 O O . LEU A 1 197 ? 19.253 -4.187 -12.437 1.00 71.31 197 LEU A O 1
ATOM 1504 N N . VAL A 1 198 ? 21.130 -5.012 -13.354 1.00 63.28 198 VAL A N 1
ATOM 1505 C CA . VAL A 1 198 ? 22.043 -4.273 -12.475 1.00 63.28 198 VAL A CA 1
ATOM 1506 C C . VAL A 1 198 ? 22.292 -2.896 -13.087 1.00 63.28 198 VAL A C 1
ATOM 1508 O O . VAL A 1 198 ? 22.944 -2.768 -14.121 1.00 63.28 198 VAL A O 1
ATOM 1511 N N . LEU A 1 199 ? 21.740 -1.858 -12.461 1.00 75.56 199 LEU A N 1
ATOM 1512 C CA . LEU A 1 199 ? 22.035 -0.466 -12.790 1.00 75.56 199 LEU A CA 1
ATOM 1513 C C . LEU A 1 199 ? 23.026 0.073 -11.766 1.00 75.56 199 LEU A C 1
ATOM 1515 O O . LEU A 1 199 ? 22.815 -0.080 -10.566 1.00 75.56 199 LEU A O 1
ATOM 1519 N N . ASN A 1 200 ? 24.060 0.756 -12.252 1.00 60.72 200 ASN A N 1
ATOM 1520 C CA . ASN A 1 200 ? 25.007 1.484 -11.414 1.00 60.72 200 ASN A CA 1
ATOM 1521 C C . ASN A 1 200 ? 25.857 0.593 -10.474 1.00 60.72 200 ASN A C 1
ATOM 1523 O O . ASN A 1 200 ? 26.064 0.914 -9.306 1.00 60.72 200 ASN A O 1
ATOM 1527 N N . GLU A 1 201 ? 26.379 -0.519 -11.007 1.00 43.72 201 GLU A N 1
ATOM 1528 C CA . GLU A 1 201 ? 27.219 -1.505 -10.292 1.00 43.72 201 GLU A CA 1
ATOM 1529 C C . GLU A 1 201 ? 28.475 -0.892 -9.635 1.00 43.72 201 GLU A C 1
ATOM 1531 O O . GLU A 1 201 ? 28.960 -1.395 -8.626 1.00 43.72 201 GLU A O 1
ATOM 1536 N N . GLY A 1 202 ? 28.970 0.236 -10.157 1.00 40.22 202 GLY A N 1
ATOM 1537 C CA . GLY A 1 202 ? 30.105 0.983 -9.602 1.00 40.22 202 GLY A CA 1
ATOM 1538 C C . GLY A 1 202 ? 29.781 1.895 -8.407 1.00 40.22 202 GLY A C 1
ATOM 1539 O O . GLY A 1 202 ? 30.682 2.578 -7.922 1.00 40.22 202 GLY A O 1
ATOM 1540 N N . GLY A 1 203 ? 28.527 1.926 -7.936 1.00 61.72 203 GLY A N 1
ATOM 1541 C CA . GLY A 1 203 ? 28.053 2.787 -6.845 1.00 61.72 203 GLY A CA 1
ATOM 1542 C C . GLY A 1 203 ? 27.354 4.072 -7.313 1.00 61.72 203 GLY A C 1
ATOM 1543 O O . GLY A 1 203 ? 27.419 4.454 -8.476 1.00 61.72 203 GLY A O 1
ATOM 1544 N N . GLY A 1 204 ? 26.661 4.756 -6.396 1.00 72.44 204 GLY A N 1
ATOM 1545 C CA . GLY A 1 204 ? 25.787 5.907 -6.676 1.00 72.44 204 GLY A CA 1
ATOM 1546 C C . GLY A 1 204 ? 24.302 5.524 -6.753 1.00 72.44 204 GLY A C 1
ATOM 1547 O O . GLY A 1 204 ? 23.938 4.356 -6.638 1.00 72.44 204 GLY A O 1
ATOM 1548 N N . ASN A 1 205 ? 23.437 6.509 -6.976 1.00 84.12 205 ASN A N 1
ATOM 1549 C CA . ASN A 1 205 ? 21.988 6.358 -6.849 1.00 84.12 205 ASN A CA 1
ATOM 1550 C C . ASN A 1 205 ? 21.274 6.323 -8.214 1.00 84.12 205 ASN A C 1
ATOM 1552 O O . ASN A 1 205 ? 21.663 7.031 -9.141 1.00 84.12 205 ASN A O 1
ATOM 1556 N N . VAL A 1 206 ? 20.180 5.565 -8.318 1.00 88.31 206 VAL A N 1
ATOM 1557 C CA . VAL A 1 206 ? 19.299 5.525 -9.496 1.00 88.31 206 VAL A CA 1
ATOM 1558 C C . VAL A 1 206 ? 18.127 6.487 -9.296 1.00 88.31 206 VAL A C 1
ATOM 1560 O O . VAL A 1 206 ? 17.352 6.355 -8.351 1.00 88.31 206 VAL A O 1
ATOM 1563 N N . GLY A 1 207 ? 17.982 7.463 -10.193 1.00 87.31 207 GLY A N 1
ATOM 1564 C CA . GLY A 1 207 ? 16.850 8.390 -10.220 1.00 87.31 207 GLY A CA 1
ATOM 1565 C C . GLY A 1 207 ? 15.865 8.052 -11.338 1.00 87.31 207 GLY A C 1
ATOM 1566 O O . GLY A 1 207 ? 16.252 7.979 -12.500 1.00 87.31 207 GLY A O 1
ATOM 1567 N N . VAL A 1 208 ? 14.584 7.896 -11.007 1.00 90.00 208 VAL A N 1
ATOM 1568 C CA . VAL A 1 208 ? 13.467 7.844 -11.960 1.00 90.00 208 VAL A CA 1
ATOM 1569 C C . VAL A 1 208 ? 12.675 9.140 -11.806 1.00 90.00 208 VAL A C 1
ATOM 1571 O O . VAL A 1 208 ? 12.136 9.421 -10.738 1.00 90.00 208 VAL A O 1
ATOM 1574 N N . GLY A 1 209 ? 12.647 9.969 -12.851 1.00 84.75 209 GLY A N 1
ATOM 1575 C CA . GLY A 1 209 ? 12.010 11.294 -12.806 1.00 84.75 209 GLY A CA 1
ATOM 1576 C C . GLY A 1 209 ? 12.823 12.382 -12.086 1.00 84.75 209 GLY A C 1
ATOM 1577 O O . GLY A 1 209 ? 12.318 13.481 -11.886 1.00 84.75 209 GLY A O 1
ATOM 1578 N N . THR A 1 210 ? 14.079 12.112 -11.710 1.00 82.88 210 THR A N 1
ATOM 1579 C CA . THR A 1 210 ? 14.997 13.095 -11.107 1.00 82.88 210 THR A CA 1
ATOM 1580 C C . THR A 1 210 ? 16.424 12.922 -11.617 1.00 82.88 210 THR A C 1
ATOM 1582 O O . THR A 1 210 ? 16.890 11.798 -11.789 1.00 82.88 210 THR A O 1
ATOM 1585 N N . ALA A 1 211 ? 17.130 14.037 -11.818 1.00 81.06 211 ALA A N 1
ATOM 1586 C CA . ALA A 1 211 ? 18.558 14.060 -12.142 1.00 81.06 211 ALA A CA 1
ATOM 1587 C C . ALA A 1 211 ? 19.461 14.093 -10.891 1.00 81.06 211 ALA A C 1
ATOM 1589 O O . ALA A 1 211 ? 20.682 14.038 -11.006 1.00 81.06 211 ALA A O 1
ATOM 1590 N N . SER A 1 212 ? 18.883 14.205 -9.691 1.00 84.19 212 SER A N 1
ATOM 1591 C CA . SER A 1 212 ? 19.625 14.313 -8.427 1.00 84.19 212 SER A CA 1
ATOM 1592 C C . SER A 1 212 ? 19.000 13.424 -7.344 1.00 84.19 212 SER A C 1
ATOM 1594 O O . SER A 1 212 ? 18.359 13.925 -6.421 1.00 84.19 212 SER A O 1
ATOM 1596 N N . PRO A 1 213 ? 19.122 12.092 -7.467 1.00 88.06 213 PRO A N 1
ATOM 1597 C CA . PRO A 1 213 ? 18.588 11.154 -6.482 1.00 88.06 213 PRO A CA 1
ATOM 1598 C C . PRO A 1 213 ? 19.362 11.216 -5.151 1.00 88.06 213 PRO A C 1
ATOM 1600 O O . PRO A 1 213 ? 20.581 11.046 -5.116 1.00 88.06 213 PRO A O 1
ATOM 1603 N N . THR A 1 214 ? 18.654 11.414 -4.036 1.00 87.06 214 THR A N 1
ATOM 1604 C CA . THR A 1 214 ? 19.234 11.518 -2.678 1.00 87.06 214 THR A CA 1
ATOM 1605 C C . THR A 1 214 ? 19.318 10.175 -1.947 1.00 87.06 214 THR A C 1
ATOM 1607 O O . THR A 1 214 ? 19.850 10.098 -0.843 1.00 87.06 214 THR A O 1
ATOM 1610 N N . SER A 1 215 ? 18.795 9.106 -2.543 1.00 85.19 215 SER A N 1
ATOM 1611 C CA . SER A 1 215 ? 18.810 7.735 -2.018 1.00 85.19 215 SER A CA 1
ATOM 1612 C C . SER A 1 215 ? 19.084 6.741 -3.140 1.00 85.19 215 SER A C 1
ATOM 1614 O O . SER A 1 215 ? 18.842 7.067 -4.302 1.00 85.19 215 SER A O 1
ATOM 1616 N N . THR A 1 216 ? 19.541 5.530 -2.795 1.00 83.50 216 THR A N 1
ATOM 1617 C CA . THR A 1 216 ? 19.963 4.476 -3.743 1.00 83.50 216 THR A CA 1
ATOM 1618 C C . THR A 1 216 ? 18.983 4.257 -4.894 1.00 83.50 216 THR A C 1
ATOM 1620 O O . THR A 1 216 ? 19.417 4.094 -6.031 1.00 83.50 216 THR A O 1
ATOM 1623 N N . LEU A 1 217 ? 17.678 4.341 -4.626 1.00 86.81 217 LEU A N 1
ATOM 1624 C CA . LEU A 1 217 ? 16.639 4.496 -5.639 1.00 86.81 217 LEU A CA 1
ATOM 1625 C C . LEU A 1 217 ? 15.727 5.663 -5.244 1.00 86.81 217 LEU A C 1
ATOM 1627 O O . LEU A 1 217 ? 15.170 5.671 -4.150 1.00 86.81 217 LEU A O 1
ATOM 1631 N N . THR A 1 218 ? 15.561 6.642 -6.131 1.00 86.06 218 THR A N 1
ATOM 1632 C CA . THR A 1 218 ? 14.593 7.738 -5.973 1.00 86.06 218 THR A CA 1
ATOM 1633 C C . THR A 1 218 ? 13.625 7.720 -7.146 1.00 86.06 218 THR A C 1
ATOM 1635 O O . THR A 1 218 ? 14.061 7.824 -8.288 1.00 86.06 218 THR A O 1
ATOM 1638 N N . VAL A 1 219 ? 12.321 7.624 -6.881 1.00 89.31 219 VAL A N 1
ATOM 1639 C CA . VAL A 1 219 ? 11.266 7.692 -7.905 1.00 89.31 219 VAL A CA 1
ATOM 1640 C C . VAL A 1 219 ? 10.389 8.911 -7.629 1.00 89.31 219 VAL A C 1
ATOM 1642 O O . VAL A 1 219 ? 9.687 8.947 -6.624 1.00 89.31 219 VAL A O 1
ATOM 1645 N N . ILE A 1 220 ? 10.423 9.915 -8.510 1.00 85.44 220 ILE A N 1
ATOM 1646 C CA . ILE A 1 220 ? 9.457 11.022 -8.507 1.00 85.44 220 ILE A CA 1
ATOM 1647 C C . ILE A 1 220 ? 8.295 10.619 -9.418 1.00 85.44 220 ILE A C 1
ATOM 1649 O O . ILE A 1 220 ? 8.351 10.797 -10.634 1.00 85.44 220 ILE A O 1
ATOM 1653 N N . GLY A 1 221 ? 7.260 10.023 -8.825 1.00 83.06 221 GLY A N 1
ATOM 1654 C CA . GLY A 1 221 ? 6.077 9.520 -9.525 1.00 83.06 221 GLY A CA 1
ATOM 1655 C C . GLY A 1 221 ? 5.508 8.258 -8.877 1.00 83.06 221 GLY A C 1
ATOM 1656 O O . GLY A 1 221 ? 5.857 7.914 -7.749 1.00 83.06 221 GLY A O 1
ATOM 1657 N N . ASN A 1 222 ? 4.639 7.554 -9.604 1.00 80.12 222 ASN A N 1
ATOM 1658 C CA . ASN A 1 222 ? 4.059 6.295 -9.135 1.00 80.12 222 ASN A CA 1
ATOM 1659 C C . ASN A 1 222 ? 5.092 5.160 -9.217 1.00 80.12 222 ASN A C 1
ATOM 1661 O O . ASN A 1 222 ? 5.735 4.972 -10.250 1.00 80.12 222 ASN A O 1
ATOM 1665 N N . PHE A 1 223 ? 5.197 4.365 -8.152 1.00 82.56 223 PHE A N 1
ATOM 1666 C CA . PHE A 1 223 ? 6.008 3.150 -8.093 1.00 82.56 223 PHE A CA 1
ATOM 1667 C C . PHE A 1 223 ? 5.101 1.953 -7.796 1.00 82.56 223 PHE A C 1
ATOM 1669 O O . PHE A 1 223 ? 4.303 1.991 -6.862 1.00 82.56 223 PHE A O 1
ATOM 1676 N N . SER A 1 224 ? 5.213 0.895 -8.598 1.00 77.94 224 SER A N 1
ATOM 1677 C CA . SER A 1 224 ? 4.498 -0.364 -8.391 1.00 77.94 224 SER A CA 1
ATOM 1678 C C . SER A 1 224 ? 5.509 -1.500 -8.355 1.00 77.94 224 SER A C 1
ATOM 1680 O O . SER A 1 224 ? 6.277 -1.676 -9.299 1.00 77.94 224 SER A O 1
ATOM 1682 N N . ALA A 1 225 ? 5.501 -2.262 -7.265 1.00 76.88 225 ALA A N 1
ATOM 1683 C CA . ALA A 1 225 ? 6.247 -3.503 -7.138 1.00 76.88 225 ALA A CA 1
ATOM 1684 C C . ALA A 1 225 ? 5.247 -4.653 -6.981 1.00 76.88 225 ALA A C 1
ATOM 1686 O O . ALA A 1 225 ? 4.474 -4.688 -6.025 1.00 76.88 225 ALA A O 1
ATOM 1687 N N . SER A 1 226 ? 5.229 -5.577 -7.941 1.00 65.62 226 SER A N 1
ATOM 1688 C CA . SER A 1 226 ? 4.432 -6.804 -7.857 1.00 65.62 226 SER A CA 1
ATOM 1689 C C . SER A 1 226 ? 5.199 -7.884 -7.088 1.00 65.62 226 SER A C 1
ATOM 1691 O O . SER A 1 226 ? 6.356 -8.148 -7.412 1.00 65.62 226 SER A O 1
ATOM 1693 N N . GLY A 1 227 ? 4.551 -8.537 -6.119 1.00 61.25 227 GLY A N 1
ATOM 1694 C CA . GLY A 1 227 ? 5.161 -9.561 -5.257 1.00 61.25 227 GLY A CA 1
ATOM 1695 C C . GLY A 1 227 ? 5.529 -9.042 -3.862 1.00 61.25 227 GLY A C 1
ATOM 1696 O O . GLY A 1 227 ? 5.152 -7.936 -3.475 1.00 61.25 227 GLY A O 1
ATOM 1697 N N . ASN A 1 228 ? 6.254 -9.851 -3.086 1.00 55.16 228 ASN A N 1
ATOM 1698 C CA . ASN A 1 228 ? 6.633 -9.499 -1.716 1.00 55.16 228 ASN A CA 1
ATOM 1699 C C . ASN A 1 228 ? 7.748 -8.443 -1.736 1.00 55.16 228 ASN A C 1
ATOM 1701 O O . ASN A 1 228 ? 8.880 -8.739 -2.111 1.00 55.16 228 ASN A O 1
ATOM 1705 N N . SER A 1 229 ? 7.431 -7.218 -1.314 1.00 62.41 229 SER A N 1
ATOM 1706 C CA . SER A 1 229 ? 8.408 -6.134 -1.168 1.00 62.41 229 SER A CA 1
ATOM 1707 C C . SER A 1 229 ? 8.804 -5.988 0.300 1.00 62.41 229 SER A C 1
ATOM 1709 O O . SER A 1 229 ? 8.052 -5.429 1.096 1.00 62.41 229 SER A O 1
ATOM 1711 N N . SER A 1 230 ? 9.980 -6.498 0.673 1.00 57.44 230 SER A N 1
ATOM 1712 C CA . SER A 1 230 ? 10.546 -6.302 2.013 1.00 57.44 230 SER A CA 1
ATOM 1713 C C . SER A 1 230 ? 11.134 -4.899 2.121 1.00 57.44 230 SER A C 1
ATOM 1715 O O . SER A 1 230 ? 12.290 -4.655 1.783 1.00 57.44 230 SER A O 1
ATOM 1717 N N . LEU A 1 231 ? 10.307 -3.960 2.560 1.00 63.28 231 LEU A N 1
ATOM 1718 C CA . LEU A 1 231 ? 10.681 -2.568 2.726 1.00 63.28 231 LEU A CA 1
ATOM 1719 C C . LEU A 1 231 ? 11.164 -2.331 4.178 1.00 63.28 231 LEU A C 1
ATOM 1721 O O . LEU A 1 231 ? 10.361 -2.196 5.096 1.00 63.28 231 LEU A O 1
ATOM 1725 N N . SER A 1 232 ? 12.484 -2.310 4.406 1.00 43.06 232 SER A N 1
ATOM 1726 C CA . SER A 1 232 ? 13.084 -2.119 5.745 1.00 43.06 232 SER A CA 1
ATOM 1727 C C . SER A 1 232 ? 13.029 -0.649 6.198 1.00 43.06 232 SER A C 1
ATOM 1729 O O . SER A 1 232 ? 13.680 0.186 5.575 1.00 43.06 232 SER A O 1
ATOM 1731 N N . ASN A 1 233 ? 12.296 -0.339 7.283 1.00 44.50 233 ASN A N 1
ATOM 1732 C CA . ASN A 1 233 ? 12.057 1.010 7.863 1.00 44.50 233 ASN A CA 1
ATOM 1733 C C . ASN A 1 233 ? 11.081 1.948 7.102 1.00 44.50 233 ASN A C 1
ATOM 1735 O O . ASN A 1 233 ? 11.253 3.167 7.124 1.00 44.50 233 ASN A O 1
ATOM 1739 N N . ILE A 1 234 ? 10.062 1.421 6.408 1.00 50.56 234 ILE A N 1
ATOM 1740 C CA . ILE A 1 234 ? 9.410 2.130 5.285 1.00 50.56 234 ILE A CA 1
ATOM 1741 C C . ILE A 1 234 ? 7.889 2.250 5.438 1.00 50.56 234 ILE A C 1
ATOM 1743 O O . ILE A 1 234 ? 7.149 1.466 4.848 1.00 50.56 234 ILE A O 1
ATOM 1747 N N . LEU A 1 235 ? 7.405 3.276 6.144 1.00 57.88 235 LEU A N 1
ATOM 1748 C CA . LEU A 1 235 ? 6.095 3.858 5.818 1.00 57.88 235 LEU A CA 1
ATOM 1749 C C . LEU A 1 235 ? 5.918 5.266 6.405 1.00 57.88 235 LEU A C 1
ATOM 1751 O O . LEU A 1 235 ? 5.282 5.451 7.436 1.00 57.88 235 LEU A O 1
ATOM 1755 N N . PHE A 1 236 ? 6.458 6.281 5.729 1.00 49.53 236 PHE A N 1
ATOM 1756 C CA . PHE A 1 236 ? 6.098 7.679 5.983 1.00 49.53 236 PHE A CA 1
ATOM 1757 C C . PHE A 1 236 ? 5.289 8.194 4.793 1.00 49.53 236 PHE A C 1
ATOM 1759 O O . PHE A 1 236 ? 5.846 8.605 3.776 1.00 49.53 236 PHE A O 1
ATOM 1766 N N . THR A 1 237 ? 3.962 8.139 4.887 1.00 45.19 237 THR A N 1
ATOM 1767 C CA . THR A 1 237 ? 3.080 8.736 3.879 1.00 45.19 237 THR A CA 1
ATOM 1768 C C . THR A 1 237 ? 3.054 10.241 4.089 1.00 45.19 237 THR A C 1
ATOM 1770 O O . THR A 1 237 ? 2.428 10.741 5.024 1.00 45.19 237 THR A O 1
ATOM 1773 N N . ASN A 1 238 ? 3.761 10.974 3.234 1.00 41.34 238 ASN A N 1
ATOM 1774 C CA . ASN A 1 238 ? 3.710 12.429 3.212 1.00 41.34 238 ASN A CA 1
ATOM 1775 C C . ASN A 1 238 ? 2.361 12.860 2.613 1.00 41.34 238 ASN A C 1
ATOM 1777 O O . ASN A 1 238 ? 2.226 12.981 1.398 1.00 41.34 238 ASN A O 1
ATOM 1781 N N . GLY A 1 239 ? 1.332 12.976 3.454 1.00 49.09 239 GLY A N 1
ATOM 1782 C CA . GLY A 1 239 ? 0.010 13.387 2.994 1.00 49.09 239 GLY A CA 1
ATOM 1783 C C . GLY A 1 239 ? -1.052 13.422 4.078 1.00 49.09 239 GLY A C 1
ATOM 1784 O O . GLY A 1 239 ? -1.433 14.511 4.484 1.00 49.09 239 GLY A O 1
ATOM 1785 N N . SER A 1 240 ? -1.559 12.266 4.523 1.00 50.19 240 SER A N 1
ATOM 1786 C CA . SER A 1 240 ? -2.579 12.154 5.593 1.00 50.19 240 SER A CA 1
ATOM 1787 C C . SER A 1 240 ? -2.887 10.711 6.031 1.00 50.19 240 SER A C 1
ATOM 1789 O O . SER A 1 240 ? -3.511 10.541 7.074 1.00 50.19 240 SER A O 1
ATOM 1791 N N . SER A 1 241 ? -2.495 9.669 5.283 1.00 50.62 241 SER A N 1
ATOM 1792 C CA . SER A 1 241 ? -2.880 8.292 5.620 1.00 50.62 241 SER A CA 1
ATOM 1793 C C . SER A 1 241 ? -1.970 7.197 5.069 1.00 50.62 241 SER A C 1
ATOM 1795 O O . SER A 1 241 ? -1.448 7.300 3.960 1.00 50.62 241 SER A O 1
ATOM 1797 N N . VAL A 1 242 ? -1.864 6.108 5.833 1.00 62.78 242 VAL A N 1
ATOM 1798 C CA . VAL A 1 242 ? -1.274 4.827 5.437 1.00 62.78 242 VAL A CA 1
ATOM 1799 C C . VAL A 1 242 ? -2.395 3.860 5.063 1.00 62.78 242 VAL A C 1
ATOM 1801 O O . VAL A 1 242 ? -3.202 3.481 5.906 1.00 62.78 242 VAL A O 1
ATOM 1804 N N . SER A 1 243 ? -2.447 3.462 3.794 1.00 54.06 243 SER A N 1
ATOM 1805 C CA . SER A 1 243 ? -3.529 2.629 3.254 1.00 54.06 243 SER A CA 1
ATOM 1806 C C . SER A 1 243 ? -2.970 1.331 2.686 1.00 54.06 243 SER A C 1
ATOM 1808 O O . SER A 1 243 ? -2.082 1.368 1.835 1.00 54.06 243 SER A O 1
ATOM 1810 N N . ILE A 1 244 ? -3.482 0.188 3.141 1.00 62.03 244 ILE A N 1
ATOM 1811 C CA . ILE A 1 244 ? -3.085 -1.145 2.673 1.00 62.03 244 ILE A CA 1
ATOM 1812 C C . ILE A 1 244 ? -4.327 -1.818 2.075 1.00 62.03 244 ILE A C 1
ATOM 1814 O O . ILE A 1 244 ? -5.266 -2.144 2.794 1.00 62.03 244 ILE A O 1
ATOM 1818 N N . GLY A 1 245 ? -4.343 -2.014 0.750 1.00 49.59 245 GLY A N 1
ATOM 1819 C CA . GLY A 1 245 ? -5.423 -2.723 0.038 1.00 49.59 245 GLY A CA 1
ATOM 1820 C C . GLY A 1 245 ? -6.595 -1.865 -0.477 1.00 49.59 245 GLY A C 1
ATOM 1821 O O . GLY A 1 245 ? -7.512 -2.401 -1.096 1.00 49.59 245 GLY A O 1
ATOM 1822 N N . THR A 1 246 ? -6.549 -0.538 -0.314 1.00 44.56 246 THR A N 1
ATOM 1823 C CA . THR A 1 246 ? -7.530 0.421 -0.866 1.00 44.56 246 THR A CA 1
ATOM 1824 C C . THR A 1 246 ? -6.838 1.657 -1.456 1.00 44.56 246 THR A C 1
ATOM 1826 O O . THR A 1 246 ? -5.759 2.042 -1.005 1.00 44.56 246 THR A O 1
ATOM 1829 N N . SER A 1 247 ? -7.444 2.268 -2.483 1.00 46.56 247 SER A N 1
ATOM 1830 C CA . SER A 1 247 ? -6.972 3.514 -3.114 1.00 46.56 247 SER A CA 1
ATOM 1831 C C . SER A 1 247 ? -7.682 4.775 -2.608 1.00 46.56 247 SER A C 1
ATOM 1833 O O . SER A 1 247 ? -7.281 5.875 -2.975 1.00 46.56 247 SER A O 1
ATOM 1835 N N . ASN A 1 248 ? -8.735 4.626 -1.796 1.00 48.62 248 ASN A N 1
ATOM 1836 C CA . ASN A 1 248 ? -9.579 5.720 -1.318 1.00 48.62 248 ASN A CA 1
ATOM 1837 C C . ASN A 1 248 ? -9.752 5.591 0.201 1.00 48.62 248 ASN A C 1
ATOM 1839 O O . ASN A 1 248 ? -10.705 4.955 0.645 1.00 48.62 248 ASN A O 1
ATOM 1843 N N . SER A 1 249 ? -8.848 6.181 0.983 1.00 45.09 249 SER A N 1
ATOM 1844 C CA . SER A 1 249 ? -8.928 6.128 2.448 1.00 45.09 249 SER A CA 1
ATOM 1845 C C . SER A 1 249 ? -9.360 7.464 3.027 1.00 45.09 249 SER A C 1
ATOM 1847 O O . SER A 1 249 ? -8.731 8.490 2.770 1.00 45.09 249 SER A O 1
ATOM 1849 N N . ASN A 1 250 ? -10.407 7.438 3.850 1.00 42.66 250 ASN A N 1
ATOM 1850 C CA . ASN A 1 250 ? -10.869 8.598 4.623 1.00 42.66 250 ASN A CA 1
ATOM 1851 C C . ASN A 1 250 ? -10.247 8.641 6.038 1.00 42.66 250 ASN A C 1
ATOM 1853 O O . ASN A 1 250 ? -10.572 9.532 6.822 1.00 42.66 250 ASN A O 1
ATOM 1857 N N . PHE A 1 251 ? -9.370 7.683 6.370 1.00 42.31 251 PHE A N 1
ATOM 1858 C CA . PHE A 1 251 ? -8.751 7.501 7.690 1.00 42.31 251 PHE A CA 1
ATOM 1859 C C . PHE A 1 251 ? -7.220 7.506 7.612 1.00 42.31 251 PHE A C 1
ATOM 1861 O O . PHE A 1 251 ? -6.656 7.176 6.575 1.00 42.31 251 PHE A O 1
ATOM 1868 N N . THR A 1 252 ? -6.542 7.841 8.717 1.00 47.16 252 THR A N 1
ATOM 1869 C CA . THR A 1 252 ? -5.070 7.935 8.818 1.00 47.16 252 THR A CA 1
ATOM 1870 C C . THR A 1 252 ? -4.349 6.578 8.755 1.00 47.16 252 THR A C 1
ATOM 1872 O O . THR A 1 252 ? -3.182 6.530 8.368 1.00 47.16 252 THR A O 1
ATOM 1875 N N . PHE A 1 253 ? -5.034 5.475 9.075 1.00 53.62 253 PHE A N 1
ATOM 1876 C CA . PHE A 1 253 ? -4.569 4.098 8.878 1.00 53.62 253 PHE A CA 1
ATOM 1877 C C . PHE A 1 253 ? -5.760 3.202 8.505 1.00 53.62 253 PHE A C 1
ATOM 1879 O O . PHE A 1 253 ? -6.690 3.064 9.299 1.00 53.62 253 PHE A O 1
ATOM 1886 N N . GLU A 1 254 ? -5.754 2.619 7.304 1.00 48.72 254 GLU A N 1
ATOM 1887 C CA . GLU A 1 254 ? -6.834 1.755 6.801 1.00 48.72 254 GLU A CA 1
ATOM 1888 C C . GLU A 1 254 ? -6.257 0.492 6.145 1.00 48.72 254 GLU A C 1
ATOM 1890 O O . GLU A 1 254 ? -5.454 0.569 5.212 1.00 48.72 254 GLU A O 1
ATOM 1895 N N . VAL A 1 255 ? -6.675 -0.680 6.633 1.00 60.12 255 VAL A N 1
ATOM 1896 C CA . VAL A 1 255 ? -6.400 -1.991 6.027 1.00 60.12 255 VAL A CA 1
ATOM 1897 C C . VAL A 1 255 ? -7.726 -2.508 5.476 1.00 60.12 255 VAL A C 1
ATOM 1899 O O . VAL A 1 255 ? -8.643 -2.762 6.251 1.00 60.12 255 VAL A O 1
ATOM 1902 N N . PHE A 1 256 ? -7.848 -2.620 4.152 1.00 47.72 256 PHE A N 1
ATOM 1903 C CA . PHE A 1 256 ? -9.084 -3.032 3.479 1.00 47.72 256 PHE A CA 1
ATOM 1904 C C . PHE A 1 256 ? -8.814 -4.196 2.524 1.00 47.72 256 PHE A C 1
ATOM 1906 O O . PHE A 1 256 ? -7.995 -4.080 1.612 1.00 47.72 256 PHE A O 1
ATOM 1913 N N . LEU A 1 257 ? -9.524 -5.312 2.699 1.00 52.66 257 LEU A N 1
ATOM 1914 C CA . LEU A 1 257 ? -9.480 -6.462 1.794 1.00 52.66 257 LEU A CA 1
ATOM 1915 C C . LEU A 1 257 ? -10.856 -6.648 1.124 1.00 52.66 257 LEU A C 1
ATOM 1917 O O . LEU A 1 257 ? -11.851 -6.867 1.814 1.00 52.66 257 LEU A O 1
ATOM 1921 N N . PRO A 1 258 ? -10.954 -6.596 -0.219 1.00 45.22 258 PRO A N 1
ATOM 1922 C CA . PRO A 1 258 ? -12.236 -6.632 -0.930 1.00 45.22 258 PRO A CA 1
ATOM 1923 C C . PRO A 1 258 ? -12.920 -8.013 -0.967 1.00 45.22 258 PRO A C 1
ATOM 1925 O O . PRO A 1 258 ? -13.991 -8.140 -1.562 1.00 45.22 258 PRO A O 1
ATOM 1928 N N . THR A 1 259 ? -12.344 -9.058 -0.358 1.00 48.50 259 THR A N 1
ATOM 1929 C CA . THR A 1 259 ? -12.924 -10.409 -0.340 1.00 48.50 259 THR A CA 1
ATOM 1930 C C . THR A 1 259 ? -13.517 -10.746 1.030 1.00 48.50 259 THR A C 1
ATOM 1932 O O . THR A 1 259 ? -12.862 -10.714 2.066 1.00 48.50 259 THR A O 1
ATOM 1935 N N . ASN A 1 260 ? -14.793 -11.119 1.019 1.00 49.62 260 ASN A N 1
ATOM 1936 C CA . ASN A 1 260 ? -15.664 -11.458 2.152 1.00 49.62 260 ASN A CA 1
ATOM 1937 C C . ASN A 1 260 ? -15.269 -12.723 2.957 1.00 49.62 260 ASN A C 1
ATOM 1939 O O . ASN A 1 260 ? -16.126 -13.332 3.599 1.00 49.62 260 ASN A O 1
ATOM 1943 N N . THR A 1 261 ? -14.002 -13.142 2.919 1.00 44.12 261 THR A N 1
ATOM 1944 C CA . THR A 1 261 ? -13.509 -14.378 3.553 1.00 44.12 261 THR A CA 1
ATOM 1945 C C . THR A 1 261 ? -12.308 -14.176 4.477 1.00 44.12 261 THR A C 1
ATOM 1947 O O . THR A 1 261 ? -11.870 -15.149 5.087 1.00 44.12 261 THR A O 1
ATOM 1950 N N . ALA A 1 262 ? -11.764 -12.962 4.600 1.00 44.84 262 ALA A N 1
ATOM 1951 C CA . ALA A 1 262 ? -10.593 -12.694 5.435 1.00 44.84 262 ALA A CA 1
ATOM 1952 C C . ALA A 1 262 ? -10.956 -11.876 6.682 1.00 44.84 262 ALA A C 1
ATOM 1954 O O . ALA A 1 262 ? -11.755 -10.946 6.632 1.00 44.84 262 ALA A O 1
ATOM 1955 N N . THR A 1 263 ? -10.371 -12.254 7.815 1.00 47.31 263 THR A N 1
ATOM 1956 C CA . THR A 1 263 ? -10.374 -11.470 9.051 1.00 47.31 263 THR A CA 1
ATOM 1957 C C . THR A 1 263 ? -9.540 -10.206 8.860 1.00 47.31 263 THR A C 1
ATOM 1959 O O . THR A 1 263 ? -8.341 -10.319 8.607 1.00 47.31 263 THR A O 1
ATOM 1962 N N . ASP A 1 264 ? -10.138 -9.030 9.044 1.00 51.91 264 ASP A N 1
ATOM 1963 C CA . ASP A 1 264 ? -9.377 -7.795 9.239 1.00 51.91 264 ASP A CA 1
ATOM 1964 C C . ASP A 1 264 ? -8.778 -7.841 10.651 1.00 51.91 264 ASP A C 1
ATOM 1966 O O . ASP A 1 264 ? -9.518 -7.883 11.633 1.00 51.91 264 ASP A O 1
ATOM 1970 N N . SER A 1 265 ? -7.451 -7.898 10.762 1.00 52.16 265 SER A N 1
ATOM 1971 C CA . SER A 1 265 ? -6.746 -7.806 12.043 1.00 52.16 265 SER A CA 1
ATOM 1972 C C . SER A 1 265 ? -5.572 -6.847 11.894 1.00 52.16 265 SER A C 1
ATOM 1974 O O . SER A 1 265 ? -4.654 -7.097 11.114 1.00 52.16 265 SER A O 1
ATOM 1976 N N . VAL A 1 266 ? -5.580 -5.767 12.670 1.00 61.31 266 VAL A N 1
ATOM 1977 C CA . VAL A 1 266 ? -4.372 -4.989 12.965 1.00 61.31 266 VAL A CA 1
ATOM 1978 C C . VAL A 1 266 ? -3.721 -5.647 14.177 1.00 61.31 266 VAL A C 1
ATOM 1980 O O . VAL A 1 266 ? -4.387 -5.792 15.197 1.00 61.31 266 VAL A O 1
ATOM 1983 N N . TYR A 1 267 ? -2.467 -6.085 14.056 1.00 50.97 267 TYR A N 1
ATOM 1984 C CA . TYR A 1 267 ? -1.691 -6.640 15.168 1.00 50.97 267 TYR A CA 1
ATOM 1985 C C . TYR A 1 267 ? -0.695 -5.588 15.660 1.00 50.97 267 TYR A C 1
ATOM 1987 O O . TYR A 1 267 ? 0.137 -5.117 14.887 1.00 50.97 267 TYR A O 1
ATOM 1995 N N . PHE A 1 268 ? -0.761 -5.239 16.943 1.00 55.50 268 PHE A N 1
ATOM 1996 C CA . PHE A 1 268 ? 0.299 -4.509 17.640 1.00 55.50 268 PHE A CA 1
ATOM 1997 C C . PHE A 1 268 ? 1.084 -5.511 18.494 1.00 55.50 268 PHE A C 1
ATOM 1999 O O . PHE A 1 268 ? 0.686 -5.757 19.625 1.00 55.50 268 PHE A O 1
ATOM 2006 N N . THR A 1 269 ? 2.132 -6.128 17.941 1.00 36.44 269 THR A N 1
ATOM 2007 C CA . THR A 1 269 ? 2.985 -7.104 18.649 1.00 36.44 269 THR A CA 1
ATOM 2008 C C . THR A 1 269 ? 4.147 -6.414 19.360 1.00 36.44 269 THR A C 1
ATOM 2010 O O . THR A 1 269 ? 4.802 -5.564 18.753 1.00 36.44 269 THR A O 1
ATOM 2013 N N . ASP A 1 270 ? 4.482 -6.842 20.575 1.00 35.53 270 ASP A N 1
ATOM 2014 C CA . ASP A 1 270 ? 5.844 -6.725 21.113 1.00 35.53 270 ASP A CA 1
ATOM 2015 C C . ASP A 1 270 ? 6.606 -8.061 20.970 1.00 35.53 270 ASP A C 1
ATOM 2017 O O . ASP A 1 270 ? 6.012 -9.096 20.651 1.00 35.53 270 ASP A O 1
ATOM 2021 N N . ASP A 1 271 ? 7.925 -8.057 21.201 1.00 32.78 271 ASP A N 1
ATOM 2022 C CA . ASP A 1 271 ? 8.790 -9.253 21.112 1.00 32.78 271 ASP A CA 1
ATOM 2023 C C . ASP A 1 271 ? 8.418 -10.367 22.126 1.00 32.78 271 ASP A C 1
ATOM 2025 O O . ASP A 1 271 ? 9.028 -11.438 22.126 1.00 32.78 271 ASP A O 1
ATOM 2029 N N . TYR A 1 272 ? 7.408 -10.141 22.978 1.00 29.72 272 TYR A N 1
ATOM 2030 C CA . TYR A 1 272 ? 6.946 -11.047 24.032 1.00 29.72 272 TYR A CA 1
ATOM 2031 C C . TYR A 1 272 ? 5.491 -11.526 23.853 1.00 29.72 272 TYR A C 1
ATOM 2033 O O . TYR A 1 272 ? 4.980 -12.264 24.698 1.00 29.72 272 TYR A O 1
ATOM 2041 N N . GLY A 1 273 ? 4.843 -11.207 22.726 1.00 32.12 273 GLY A N 1
ATOM 2042 C CA . GLY A 1 273 ? 3.585 -11.831 22.308 1.00 32.12 273 GLY A CA 1
ATOM 2043 C C . GLY A 1 273 ? 2.298 -11.164 22.803 1.00 32.12 273 GLY A C 1
ATOM 2044 O O . GLY A 1 273 ? 1.226 -11.744 22.608 1.00 32.12 273 GLY A O 1
ATOM 2045 N N . ALA A 1 274 ? 2.363 -9.961 23.382 1.00 29.30 274 ALA A N 1
ATOM 2046 C CA . ALA A 1 274 ? 1.166 -9.163 23.647 1.00 29.30 274 ALA A CA 1
ATOM 2047 C C . ALA A 1 274 ? 0.616 -8.577 22.334 1.00 29.30 274 ALA A C 1
ATOM 2049 O O . ALA A 1 274 ? 1.382 -8.149 21.475 1.00 29.30 274 ALA A O 1
ATOM 2050 N N . ASN A 1 275 ? -0.710 -8.573 22.161 1.00 44.94 275 ASN A N 1
ATOM 2051 C CA . ASN A 1 275 ? -1.387 -8.047 20.970 1.00 44.94 275 ASN A CA 1
ATOM 2052 C C . ASN A 1 275 ? -2.599 -7.193 21.357 1.00 44.94 275 ASN A C 1
ATOM 2054 O O . ASN A 1 275 ? -3.224 -7.475 22.366 1.00 44.94 275 ASN A O 1
ATOM 2058 N N . ILE A 1 276 ? -2.965 -6.202 20.536 1.00 53.28 276 ILE A N 1
ATOM 2059 C CA . ILE A 1 276 ? -4.310 -5.596 20.505 1.00 53.28 276 ILE A CA 1
ATOM 2060 C C . ILE A 1 276 ? -4.896 -5.905 19.130 1.00 53.28 276 ILE A C 1
ATOM 2062 O O . ILE A 1 276 ? -4.292 -5.541 18.124 1.00 53.28 276 ILE A O 1
ATOM 2066 N N . ILE A 1 277 ? -6.045 -6.579 19.086 1.00 56.91 277 ILE A N 1
ATOM 2067 C CA . ILE A 1 277 ? -6.739 -6.963 17.848 1.00 56.91 277 ILE A CA 1
ATOM 2068 C C . ILE A 1 277 ? -7.910 -5.997 17.634 1.00 56.91 277 ILE A C 1
ATOM 2070 O O . ILE A 1 277 ? -8.583 -5.650 18.590 1.00 56.91 277 ILE A O 1
ATOM 2074 N N . LEU A 1 278 ? -8.170 -5.560 16.399 1.00 63.03 278 LEU A N 1
ATOM 2075 C CA . LEU A 1 278 ? -9.404 -4.862 16.004 1.00 63.03 278 LEU A CA 1
ATOM 2076 C C . LEU A 1 278 ? -10.032 -5.665 14.861 1.00 63.03 278 LEU A C 1
ATOM 2078 O O . LEU A 1 278 ? -9.532 -5.612 13.742 1.00 63.03 278 LEU A O 1
ATOM 2082 N N . ASN A 1 279 ? -11.067 -6.459 15.150 1.00 53.16 279 ASN A N 1
ATOM 2083 C CA . ASN A 1 279 ? -11.645 -7.420 14.202 1.00 53.16 279 ASN A CA 1
ATOM 2084 C C . ASN A 1 279 ? -13.090 -7.067 13.857 1.00 53.16 279 ASN A C 1
ATOM 2086 O O . ASN A 1 279 ? -13.856 -6.791 14.772 1.00 53.16 279 ASN A O 1
ATOM 2090 N N . ARG A 1 280 ? -13.485 -7.154 12.581 1.00 46.22 280 ARG A N 1
ATOM 2091 C CA . ARG A 1 280 ? -14.897 -7.134 12.177 1.00 46.22 280 ARG A CA 1
ATOM 2092 C C . ARG A 1 280 ? -15.278 -8.461 11.518 1.00 46.22 280 ARG A C 1
ATOM 2094 O O . ARG A 1 280 ? -14.670 -8.859 10.528 1.00 46.22 280 ARG A O 1
ATOM 2101 N N . ARG A 1 281 ? -16.326 -9.126 12.018 1.00 51.50 281 ARG A N 1
ATOM 2102 C CA . ARG A 1 281 ? -16.950 -10.292 11.360 1.00 51.50 281 ARG A CA 1
ATOM 2103 C C . ARG A 1 281 ? -18.164 -9.839 10.523 1.00 51.50 281 ARG A C 1
ATOM 2105 O O . ARG A 1 281 ? -18.635 -8.716 10.675 1.00 51.50 281 ARG A O 1
ATOM 2112 N N . ASN A 1 282 ? -18.620 -10.689 9.596 1.00 52.94 282 ASN A N 1
ATOM 2113 C CA . ASN A 1 282 ? -19.744 -10.474 8.661 1.00 52.94 282 ASN A CA 1
ATOM 2114 C C . ASN A 1 282 ? -20.977 -9.765 9.266 1.00 52.94 282 ASN A C 1
ATOM 2116 O O . ASN A 1 282 ? -21.193 -9.822 10.474 1.00 52.94 282 ASN A O 1
ATOM 2120 N N . ARG A 1 283 ? -21.826 -9.161 8.406 1.00 58.03 283 ARG A N 1
ATOM 2121 C CA . ARG A 1 283 ? -23.093 -8.501 8.796 1.00 58.03 283 ARG A CA 1
ATOM 2122 C C . ARG A 1 283 ? -23.830 -9.334 9.860 1.00 58.03 283 ARG A C 1
ATOM 2124 O O . ARG A 1 283 ? -24.168 -10.481 9.559 1.00 58.03 283 ARG A O 1
ATOM 2131 N N . PRO A 1 284 ? -24.145 -8.762 11.036 1.00 69.88 284 PRO A N 1
ATOM 2132 C CA . PRO A 1 284 ? -24.814 -9.517 12.078 1.00 69.88 284 PRO A CA 1
ATOM 2133 C C . PRO A 1 284 ? -26.210 -9.985 11.668 1.00 69.88 284 PRO A C 1
ATOM 2135 O O . PRO A 1 284 ? -27.027 -9.210 11.165 1.00 69.88 284 PRO A O 1
ATOM 2138 N N . THR A 1 285 ? -26.481 -11.261 11.898 1.00 78.44 285 THR A N 1
ATOM 2139 C CA . THR A 1 285 ? -27.740 -11.954 11.625 1.00 78.44 285 THR A CA 1
ATOM 2140 C C . THR A 1 285 ? -28.471 -12.387 12.895 1.00 78.44 285 THR A C 1
ATOM 2142 O O . THR A 1 285 ? -29.658 -12.677 12.811 1.00 78.44 285 THR A O 1
ATOM 2145 N N . THR A 1 286 ? -27.800 -12.451 14.049 1.00 83.06 286 THR A N 1
ATOM 2146 C CA . THR A 1 286 ? -28.377 -12.851 15.348 1.00 83.06 286 THR A CA 1
ATOM 2147 C C . THR A 1 286 ? -27.701 -12.107 16.503 1.00 83.06 286 THR A C 1
ATOM 2149 O O . THR A 1 286 ? -26.637 -11.514 16.320 1.00 83.06 286 THR A O 1
ATOM 2152 N N . GLY A 1 287 ? -28.292 -12.164 17.701 1.00 85.81 287 GLY A N 1
ATOM 2153 C CA . GLY A 1 287 ? -27.629 -11.746 18.940 1.00 85.81 287 GLY A CA 1
ATOM 2154 C C . GLY A 1 287 ? -26.431 -12.635 19.298 1.00 85.81 287 GLY A C 1
ATOM 2155 O O . GLY A 1 287 ? -26.328 -13.776 18.837 1.00 85.81 287 GLY A O 1
ATOM 2156 N N . GLY A 1 288 ? -25.506 -12.091 20.089 1.00 83.31 288 GLY A N 1
ATOM 2157 C CA . GLY A 1 288 ? -24.276 -12.746 20.542 1.00 83.31 288 GLY A CA 1
ATOM 2158 C C . GLY A 1 288 ? -23.167 -12.839 19.489 1.00 83.31 288 GLY A C 1
ATOM 2159 O O . GLY A 1 288 ? -22.157 -13.501 19.721 1.00 83.31 288 GLY A O 1
ATOM 2160 N N . GLN A 1 289 ? -23.319 -12.204 18.323 1.00 81.38 289 GLN A N 1
ATOM 2161 C CA . GLN A 1 289 ? -22.277 -12.203 17.297 1.00 81.38 289 GLN A CA 1
ATOM 2162 C C . GLN A 1 289 ? -21.253 -11.100 17.575 1.00 81.38 289 GLN A C 1
ATOM 2164 O O . GLN A 1 289 ? -21.604 -9.961 17.872 1.00 81.38 289 GLN A O 1
ATOM 2169 N N . ARG A 1 290 ? -19.966 -11.442 17.465 1.00 82.19 290 ARG A N 1
ATOM 2170 C CA . ARG A 1 290 ? -18.855 -10.532 17.763 1.00 82.19 290 ARG A CA 1
ATOM 2171 C C . ARG A 1 290 ? -18.680 -9.492 16.651 1.00 82.19 290 ARG A C 1
ATOM 2173 O O . ARG A 1 290 ? -18.387 -9.852 15.510 1.00 82.19 290 ARG A O 1
ATOM 2180 N N . LEU A 1 291 ? -18.833 -8.219 17.008 1.00 74.69 291 LEU A N 1
ATOM 2181 C CA . LEU A 1 291 ? -18.568 -7.052 16.159 1.00 74.69 291 LEU A CA 1
ATOM 2182 C C . LEU A 1 291 ? -17.091 -6.674 16.161 1.00 74.69 291 LEU A C 1
ATOM 2184 O O . LEU A 1 291 ? -16.601 -6.194 15.146 1.00 74.69 291 LEU A O 1
ATOM 2188 N N . GLY A 1 292 ? -16.431 -6.899 17.298 1.00 75.25 292 GLY A N 1
ATOM 2189 C CA . GLY A 1 292 ? -15.007 -6.702 17.530 1.00 75.25 292 GLY A CA 1
ATOM 2190 C C . GLY A 1 292 ? -14.653 -6.944 18.990 1.00 75.25 292 GLY A C 1
ATOM 2191 O O . GLY A 1 292 ? -15.526 -7.232 19.806 1.00 75.25 292 GLY A O 1
ATOM 2192 N N . TYR A 1 293 ? -13.371 -6.884 19.320 1.00 79.38 293 TYR A N 1
ATOM 2193 C CA . TYR A 1 293 ? -12.889 -7.013 20.690 1.00 79.38 293 TYR A CA 1
ATOM 2194 C C . TYR A 1 293 ? -11.513 -6.371 20.814 1.00 79.38 293 TYR A C 1
ATOM 2196 O O . TYR A 1 293 ? -10.834 -6.259 19.807 1.00 79.38 293 TYR A O 1
ATOM 2204 N N . ILE A 1 294 ? -11.120 -5.982 22.022 1.00 82.44 294 ILE A N 1
ATOM 2205 C CA . ILE A 1 294 ? -9.753 -5.622 22.409 1.00 82.44 294 ILE A CA 1
ATOM 2206 C C . ILE A 1 294 ? -9.322 -6.690 23.408 1.00 82.44 294 ILE A C 1
ATOM 2208 O O . ILE A 1 294 ? -9.953 -6.804 24.452 1.00 82.44 294 ILE A O 1
ATOM 2212 N N . GLU A 1 295 ? -8.296 -7.480 23.111 1.00 80.81 295 GLU A N 1
ATOM 2213 C CA . GLU A 1 295 ? -7.833 -8.572 23.980 1.00 80.81 295 GLU A CA 1
ATOM 2214 C C . GLU A 1 295 ? -6.342 -8.454 24.222 1.00 80.81 295 GLU A C 1
ATOM 2216 O O . GLU A 1 295 ? -5.590 -8.385 23.259 1.00 80.81 295 GLU A O 1
ATOM 2221 N N . ALA A 1 296 ? -5.937 -8.481 25.489 1.00 79.06 296 ALA A N 1
ATOM 2222 C CA . ALA A 1 296 ? -4.551 -8.643 25.895 1.00 79.06 296 ALA A CA 1
ATOM 2223 C C . ALA A 1 296 ? -4.321 -10.112 26.264 1.00 79.06 296 ALA A C 1
ATOM 2225 O O . ALA A 1 296 ? -4.751 -10.568 27.324 1.00 79.06 296 ALA A O 1
ATOM 2226 N N . GLN A 1 297 ? -3.647 -10.842 25.380 1.00 75.25 297 GLN A N 1
ATOM 2227 C CA . GLN A 1 297 ? -3.317 -12.259 25.538 1.00 75.25 297 GLN A CA 1
ATOM 2228 C C . GLN A 1 297 ? -1.801 -12.467 25.563 1.00 75.25 297 GLN A C 1
ATOM 2230 O O . GLN A 1 297 ? -1.053 -11.673 24.998 1.00 75.25 297 GLN A O 1
ATOM 2235 N N . ALA A 1 298 ? -1.362 -13.554 26.191 1.00 66.94 298 ALA A N 1
ATOM 2236 C CA . ALA A 1 298 ? 0.022 -14.016 26.183 1.00 66.94 298 ALA A CA 1
ATOM 2237 C C . ALA A 1 298 ? 0.027 -15.546 26.106 1.00 66.94 298 ALA A C 1
ATOM 2239 O O . ALA A 1 298 ? -0.872 -16.180 26.649 1.00 66.94 298 ALA A O 1
ATOM 2240 N N . SER A 1 299 ? 1.023 -16.149 25.453 1.00 67.50 299 SER A N 1
ATOM 2241 C CA . SER A 1 299 ? 1.211 -17.607 25.423 1.00 67.50 299 SER A CA 1
ATOM 2242 C C . SER A 1 299 ? 2.428 -18.001 26.257 1.00 67.50 299 SER A C 1
ATOM 2244 O O . SER A 1 299 ? 3.440 -17.308 26.248 1.00 67.50 299 SER A O 1
ATOM 2246 N N . ASN A 1 300 ? 2.370 -19.150 26.932 1.00 67.94 300 ASN A N 1
ATOM 2247 C CA . ASN A 1 300 ? 3.543 -19.754 27.574 1.00 67.94 300 ASN A CA 1
ATOM 2248 C C . ASN A 1 300 ? 4.390 -20.607 26.604 1.00 67.94 300 ASN A C 1
ATOM 2250 O O . ASN A 1 300 ? 5.236 -21.381 27.047 1.00 67.94 300 ASN A O 1
ATOM 2254 N N . GLY A 1 301 ? 4.119 -20.531 25.296 1.00 61.97 301 GLY A N 1
ATOM 2255 C CA . GLY A 1 301 ? 4.811 -21.295 24.255 1.00 61.97 301 GLY A CA 1
ATOM 2256 C C . GLY A 1 301 ? 4.324 -22.738 24.072 1.00 61.97 301 GLY A C 1
ATOM 2257 O O . GLY A 1 301 ? 4.761 -23.398 23.134 1.00 61.97 301 GLY A O 1
ATOM 2258 N N . VAL A 1 302 ? 3.412 -23.232 24.921 1.00 62.56 302 VAL A N 1
ATOM 2259 C CA . VAL A 1 302 ? 2.848 -24.597 24.840 1.00 62.56 302 VAL A CA 1
ATOM 2260 C C . VAL A 1 302 ? 1.405 -24.590 24.323 1.00 62.56 302 VAL A C 1
ATOM 2262 O O . VAL A 1 302 ? 0.991 -25.525 23.641 1.00 62.56 302 VAL A O 1
ATOM 2265 N N . VAL A 1 303 ? 0.636 -23.536 24.612 1.00 58.41 303 VAL A N 1
ATOM 2266 C CA . VAL A 1 303 ? -0.778 -23.413 24.217 1.00 58.41 303 VAL A CA 1
ATOM 2267 C C . VAL A 1 303 ? -0.938 -22.285 23.196 1.00 58.41 303 VAL A C 1
ATOM 2269 O O . VAL A 1 303 ? -0.515 -21.156 23.442 1.00 58.41 303 VAL A O 1
ATOM 2272 N N . SER A 1 304 ? -1.548 -22.584 22.047 1.00 55.75 304 SER A N 1
ATOM 2273 C CA . SER A 1 304 ? -1.734 -21.638 20.933 1.00 55.75 304 SER A CA 1
ATOM 2274 C C . SER A 1 304 ? -2.890 -20.649 21.125 1.00 55.75 304 SER A C 1
ATOM 2276 O O . SER A 1 304 ? -2.989 -19.687 20.368 1.00 55.75 304 SER A O 1
ATOM 2278 N N . SER A 1 305 ? -3.751 -20.859 22.122 1.00 55.88 305 SER A N 1
ATOM 2279 C CA . SER A 1 305 ? -4.861 -19.965 22.462 1.00 55.88 305 SER A CA 1
ATOM 2280 C C . SER A 1 305 ? -4.969 -19.839 23.977 1.00 55.88 305 SER A C 1
ATOM 2282 O O . SER A 1 305 ? -5.453 -20.756 24.642 1.00 55.88 305 SER A O 1
ATOM 2284 N N . ILE A 1 306 ? -4.505 -18.723 24.529 1.00 61.78 306 ILE A N 1
ATOM 2285 C CA . ILE A 1 306 ? -4.795 -18.366 25.917 1.00 61.78 306 ILE A CA 1
ATOM 2286 C C . ILE A 1 306 ? -5.758 -17.192 25.845 1.00 61.78 306 ILE A C 1
ATOM 2288 O O . ILE A 1 306 ? -5.388 -16.137 25.337 1.00 61.78 306 ILE A O 1
ATOM 2292 N N . GLU A 1 307 ? -6.997 -17.398 26.293 1.00 68.62 307 GLU A N 1
ATOM 2293 C CA . GLU A 1 307 ? -7.969 -16.311 26.377 1.00 68.62 307 GLU A CA 1
ATOM 2294 C C . GLU A 1 307 ? -7.489 -15.307 27.424 1.00 68.62 307 GLU A C 1
ATOM 2296 O O . GLU A 1 307 ? -7.297 -15.633 28.603 1.00 68.62 307 GLU A O 1
ATOM 2301 N N . GLY A 1 308 ? -7.228 -14.098 26.948 1.00 75.62 308 GLY A N 1
ATOM 2302 C CA . GLY A 1 308 ? -6.718 -13.002 27.745 1.00 75.62 308 GLY A CA 1
ATOM 2303 C C . GLY A 1 308 ? -7.823 -12.212 28.436 1.00 75.62 308 GLY A C 1
ATOM 2304 O O . GLY A 1 308 ? -9.010 -12.528 28.353 1.00 75.62 308 GLY A O 1
ATOM 2305 N N . ALA A 1 309 ? -7.438 -11.122 29.096 1.00 86.06 309 ALA A N 1
ATOM 2306 C CA . ALA A 1 309 ? -8.417 -10.113 29.477 1.00 86.06 309 ALA A CA 1
ATOM 2307 C C . ALA A 1 309 ? -8.888 -9.394 28.208 1.00 86.06 309 ALA A C 1
ATOM 2309 O O . ALA A 1 309 ? -8.059 -8.915 27.427 1.00 86.06 309 ALA A O 1
ATOM 2310 N N . ARG A 1 310 ? -10.206 -9.312 27.997 1.00 86.94 310 ARG A N 1
ATOM 2311 C CA . ARG A 1 310 ? -10.757 -8.690 26.791 1.00 86.94 310 ARG A CA 1
ATOM 2312 C C . ARG A 1 310 ? -12.000 -7.850 27.028 1.00 86.94 310 ARG A C 1
ATOM 2314 O O . ARG A 1 310 ? -12.803 -8.120 27.916 1.00 86.94 310 ARG A O 1
ATOM 2321 N N . ILE A 1 311 ? -12.150 -6.840 26.183 1.00 91.00 311 ILE A N 1
ATOM 2322 C CA . ILE A 1 311 ? -13.357 -6.039 26.010 1.00 91.00 311 ILE A CA 1
ATOM 2323 C C . ILE A 1 311 ? -13.978 -6.488 24.697 1.00 91.00 311 ILE A C 1
ATOM 2325 O O . ILE A 1 311 ? -13.383 -6.289 23.642 1.00 91.00 311 ILE A O 1
ATOM 2329 N N . GLU A 1 312 ? -15.152 -7.098 24.741 1.00 89.06 312 GLU A N 1
ATOM 2330 C CA . GLU A 1 312 ? -15.862 -7.546 23.550 1.00 89.06 312 GLU A CA 1
ATOM 2331 C C . GLU A 1 312 ? -17.006 -6.596 23.203 1.00 89.06 312 GLU A C 1
ATOM 2333 O O . GLU A 1 312 ? -17.737 -6.131 24.074 1.00 89.06 312 GLU A O 1
ATOM 2338 N N . PHE A 1 313 ? -17.196 -6.364 21.908 1.00 87.69 313 PHE A N 1
ATOM 2339 C CA . PHE A 1 313 ? -18.351 -5.681 21.345 1.00 87.69 313 PHE A CA 1
ATOM 2340 C C . PHE A 1 313 ? -19.189 -6.726 20.615 1.00 87.69 313 PHE A C 1
ATOM 2342 O O . PHE A 1 313 ? -18.719 -7.352 19.658 1.00 87.69 313 PHE A O 1
ATOM 2349 N N . LEU A 1 314 ? -20.421 -6.942 21.064 1.00 87.69 314 LEU A N 1
ATOM 2350 C CA . LEU A 1 314 ? -21.300 -7.988 20.545 1.00 87.69 314 LEU A CA 1
ATOM 2351 C C . LEU A 1 314 ? -22.645 -7.410 20.119 1.00 87.69 314 LEU A C 1
ATOM 2353 O O . LEU A 1 314 ? -23.060 -6.352 20.584 1.00 87.69 314 LEU A O 1
ATOM 2357 N N . THR A 1 315 ? -23.345 -8.113 19.239 1.00 88.38 315 THR A N 1
ATOM 2358 C CA . THR A 1 315 ? -24.721 -7.773 18.877 1.00 88.38 315 THR A CA 1
ATOM 2359 C C . THR A 1 315 ? -25.706 -8.215 19.945 1.00 88.38 315 THR A C 1
ATOM 2361 O O . THR A 1 315 ? -25.640 -9.341 20.425 1.00 88.38 315 THR A O 1
ATOM 2364 N N . GLY A 1 316 ? -26.665 -7.354 20.285 1.00 89.44 316 GLY A N 1
ATOM 2365 C CA . GLY A 1 316 ? -27.812 -7.744 21.109 1.00 89.44 316 GLY A CA 1
ATOM 2366 C C . GLY A 1 316 ? -28.792 -8.626 20.333 1.00 89.44 316 GLY A C 1
ATOM 2367 O O . GLY A 1 316 ? -29.262 -9.622 20.860 1.00 89.44 316 GLY A O 1
ATOM 2368 N N . ASP A 1 317 ? -29.007 -8.310 19.052 1.00 88.94 317 ASP A N 1
ATOM 2369 C CA . ASP A 1 317 ? -29.928 -8.990 18.134 1.00 88.94 317 ASP A CA 1
ATOM 2370 C C . ASP A 1 317 ? -29.483 -8.830 16.669 1.00 88.94 317 ASP A C 1
ATOM 2372 O O . ASP A 1 317 ? -28.467 -8.199 16.363 1.00 88.94 317 ASP A O 1
ATOM 2376 N N . ALA A 1 318 ? -30.267 -9.389 15.741 1.00 84.81 318 ALA A N 1
ATOM 2377 C CA . ALA A 1 318 ? -30.103 -9.181 14.306 1.00 84.81 318 ALA A CA 1
ATOM 2378 C C . ALA A 1 318 ? -30.170 -7.688 13.934 1.00 84.81 318 ALA A C 1
ATOM 2380 O O . ALA A 1 318 ? -31.132 -6.988 14.252 1.00 84.81 318 ALA A O 1
ATOM 2381 N N . TRP A 1 319 ? -29.167 -7.208 13.200 1.00 84.19 319 TRP A N 1
ATOM 2382 C CA . TRP A 1 319 ? -29.123 -5.822 12.742 1.00 84.19 319 TRP A CA 1
ATOM 2383 C C . TRP A 1 319 ? -30.015 -5.601 11.513 1.00 84.19 319 TRP A C 1
ATOM 2385 O O . TRP A 1 319 ? -29.974 -6.349 10.530 1.00 84.19 319 TRP A O 1
ATOM 2395 N N . THR A 1 320 ? -30.795 -4.524 11.553 1.00 83.19 320 THR A N 1
ATOM 2396 C CA . THR A 1 320 ? -31.651 -4.039 10.460 1.00 83.19 320 THR A CA 1
ATOM 2397 C C . THR A 1 320 ? -31.227 -2.625 10.048 1.00 83.19 320 THR A C 1
ATOM 2399 O O . THR A 1 320 ? -30.255 -2.086 10.574 1.00 83.19 320 THR A O 1
ATOM 2402 N N . SER A 1 321 ? -31.932 -2.006 9.095 1.00 78.88 321 SER A N 1
ATOM 2403 C CA . SER A 1 321 ? -31.672 -0.615 8.691 1.00 78.88 321 SER A CA 1
ATOM 2404 C C . SER A 1 321 ? -32.070 0.423 9.746 1.00 78.88 321 SER A C 1
ATOM 2406 O O . SER A 1 321 ? -31.724 1.589 9.595 1.00 78.88 321 SER A O 1
ATOM 2408 N N . THR A 1 322 ? -32.822 0.030 10.777 1.00 85.62 322 THR A N 1
ATOM 2409 C CA . THR A 1 322 ? -33.356 0.940 11.806 1.00 85.62 322 THR A CA 1
ATOM 2410 C C . THR A 1 322 ? -33.074 0.474 13.234 1.00 85.62 322 THR A C 1
ATOM 2412 O O . THR A 1 322 ? -33.530 1.111 14.177 1.00 85.62 322 THR A O 1
ATOM 2415 N N . SER A 1 323 ? -32.381 -0.652 13.416 1.00 86.38 323 SER A N 1
ATOM 2416 C CA . SER A 1 323 ? -32.094 -1.224 14.732 1.00 86.38 323 SER A CA 1
ATOM 2417 C C . SER A 1 323 ? -30.783 -1.995 14.694 1.00 86.38 323 SER A C 1
ATOM 2419 O O . SER A 1 323 ? -30.625 -2.923 13.895 1.00 86.38 323 SER A O 1
ATOM 2421 N N . ASN A 1 324 ? -29.847 -1.597 15.553 1.00 86.50 324 ASN A N 1
ATOM 2422 C CA . ASN A 1 324 ? -28.496 -2.146 15.626 1.00 86.50 324 ASN A CA 1
ATOM 2423 C C . ASN A 1 324 ? -28.076 -2.360 17.090 1.00 86.50 324 ASN A C 1
ATOM 2425 O O . ASN A 1 324 ? -27.083 -1.779 17.527 1.00 86.50 324 ASN A O 1
ATOM 2429 N N . PRO A 1 325 ? -28.834 -3.142 17.880 1.00 90.50 325 PRO A N 1
ATOM 2430 C CA . PRO A 1 325 ? -28.531 -3.324 19.292 1.00 90.50 325 PRO A CA 1
ATOM 2431 C C . PRO A 1 325 ? -27.160 -3.979 19.444 1.00 90.50 325 PRO A C 1
ATOM 2433 O O . PRO A 1 325 ? -26.827 -4.944 18.745 1.00 90.50 325 PRO A O 1
ATOM 2436 N N . ALA A 1 326 ? -26.366 -3.441 20.359 1.00 89.56 326 ALA A N 1
ATOM 2437 C CA . ALA A 1 326 ? -25.033 -3.916 20.675 1.00 89.56 326 ALA A CA 1
ATOM 2438 C C . ALA A 1 326 ? -24.772 -3.756 22.171 1.00 89.56 326 ALA A C 1
ATOM 2440 O O . ALA A 1 326 ? -25.366 -2.894 22.817 1.00 89.56 326 ALA A O 1
ATOM 2441 N N . TYR A 1 327 ? -23.893 -4.591 22.704 1.00 93.19 327 TYR A N 1
ATOM 2442 C CA . TYR A 1 327 ? -23.495 -4.562 24.103 1.00 93.19 327 TYR A CA 1
ATOM 2443 C C . TYR A 1 327 ? -21.985 -4.733 24.239 1.00 93.19 327 TYR A C 1
ATOM 2445 O O . TYR A 1 327 ? -21.316 -5.224 23.322 1.00 93.19 327 TYR A O 1
ATOM 2453 N N . ILE A 1 328 ? -21.464 -4.298 25.385 1.00 94.31 328 ILE A N 1
ATOM 2454 C CA . ILE A 1 328 ? -20.049 -4.419 25.736 1.00 94.31 328 ILE A CA 1
ATOM 2455 C C . ILE A 1 328 ? -19.927 -5.427 26.875 1.00 94.31 328 ILE A C 1
ATOM 2457 O O . ILE A 1 328 ? -20.654 -5.329 27.863 1.00 94.31 328 ILE A O 1
ATOM 2461 N N . ASP A 1 329 ? -19.005 -6.375 26.742 1.00 93.88 329 ASP A N 1
ATOM 2462 C CA . ASP A 1 329 ? -18.714 -7.387 27.757 1.00 93.88 329 ASP A CA 1
ATOM 2463 C C . ASP A 1 329 ? -17.221 -7.350 28.109 1.00 93.88 329 ASP A C 1
ATOM 2465 O O . ASP A 1 329 ? -16.359 -7.577 27.256 1.00 93.88 329 ASP A O 1
ATOM 2469 N N . LEU A 1 330 ? -16.913 -7.006 29.360 1.00 93.94 330 LEU A N 1
ATOM 2470 C CA . LEU A 1 330 ? -15.564 -7.052 29.910 1.00 93.94 330 LEU A CA 1
ATOM 2471 C C . LEU A 1 330 ? -15.361 -8.413 30.556 1.00 93.94 330 LEU A C 1
ATOM 2473 O O . LEU A 1 330 ? -15.991 -8.745 31.570 1.00 93.94 330 LEU A O 1
ATOM 2477 N N . ARG A 1 331 ? -14.423 -9.169 29.996 1.00 92.12 331 ARG A N 1
ATOM 2478 C CA . ARG A 1 331 ? -14.137 -10.540 30.391 1.00 92.12 331 ARG A CA 1
ATOM 2479 C C . ARG A 1 331 ? -12.727 -10.697 30.915 1.00 92.12 331 ARG A C 1
ATOM 2481 O O . ARG A 1 331 ? -11.781 -10.099 30.401 1.00 92.12 331 ARG A O 1
ATOM 2488 N N . THR A 1 332 ? -12.595 -11.535 31.937 1.00 90.56 332 THR A N 1
ATOM 2489 C CA . THR A 1 332 ? -11.296 -11.948 32.468 1.00 90.56 332 THR A CA 1
ATOM 2490 C C . THR A 1 332 ? -11.254 -13.447 32.718 1.00 90.56 332 THR A C 1
ATOM 2492 O O . THR A 1 332 ? -12.272 -14.088 33.005 1.00 90.56 332 THR A O 1
ATOM 2495 N N . THR A 1 333 ? -10.047 -13.994 32.642 1.00 87.94 333 THR A N 1
ATOM 2496 C CA . THR A 1 333 ? -9.740 -15.379 32.997 1.00 87.94 333 THR A CA 1
ATOM 2497 C C . THR A 1 333 ? -9.354 -15.432 34.472 1.00 87.94 333 THR A C 1
ATOM 2499 O O . THR A 1 333 ? -8.431 -14.747 34.911 1.00 87.94 333 THR A O 1
ATOM 2502 N N . SER A 1 334 ? -10.087 -16.209 35.268 1.00 87.81 334 SER A N 1
ATOM 2503 C CA . SER A 1 334 ? -9.776 -16.384 36.693 1.00 87.81 334 SER A CA 1
ATOM 2504 C C . SER A 1 334 ? -8.438 -17.092 36.902 1.00 87.81 334 SER A C 1
ATOM 2506 O O . SER A 1 334 ? -8.034 -17.920 36.086 1.00 87.81 334 SER A O 1
ATOM 2508 N N . ASN A 1 335 ? -7.794 -16.849 38.048 1.00 85.88 335 ASN A N 1
ATOM 2509 C CA . ASN A 1 335 ? -6.622 -17.619 38.463 1.00 85.88 335 ASN A CA 1
ATOM 2510 C C . ASN A 1 335 ? -6.938 -19.130 38.465 1.00 85.88 335 ASN A C 1
ATOM 2512 O O . ASN A 1 335 ? -7.927 -19.552 39.065 1.00 85.88 335 ASN A O 1
ATOM 2516 N N . GLY A 1 336 ? -6.117 -19.929 37.779 1.00 83.38 336 GLY A N 1
ATOM 2517 C CA . GLY A 1 336 ? -6.323 -21.373 37.610 1.00 83.38 336 GLY A CA 1
ATOM 2518 C C . GLY A 1 336 ? -7.334 -21.785 36.526 1.00 83.38 336 GLY A C 1
ATOM 2519 O O . GLY A 1 336 ? -7.634 -22.971 36.417 1.00 83.38 336 GLY A O 1
ATOM 2520 N N . SER A 1 337 ? -7.854 -20.848 35.724 1.00 84.19 337 SER A N 1
ATOM 2521 C CA . SER A 1 337 ? -8.742 -21.120 34.582 1.00 84.19 337 SER A CA 1
ATOM 2522 C C . SER A 1 337 ? -8.018 -20.929 33.246 1.00 84.19 337 SER A C 1
ATOM 2524 O O . SER A 1 337 ? -7.046 -20.184 33.154 1.00 84.19 337 SER A O 1
ATOM 2526 N N . THR A 1 338 ? -8.528 -21.574 32.196 1.00 80.44 338 THR A N 1
ATOM 2527 C CA . THR A 1 338 ? -8.185 -21.266 30.792 1.00 80.44 338 THR A CA 1
ATOM 2528 C C . THR A 1 338 ? -9.358 -20.674 30.010 1.00 80.44 338 THR A C 1
ATOM 2530 O O . THR A 1 338 ? -9.194 -20.313 28.850 1.00 80.44 338 THR A O 1
ATOM 2533 N N . SER A 1 339 ? -10.529 -20.571 30.642 1.00 85.12 339 SER A N 1
ATOM 2534 C CA . SER A 1 339 ? -11.733 -19.963 30.078 1.00 85.12 339 SER A CA 1
ATOM 2535 C C . SER A 1 339 ? -11.970 -18.598 30.697 1.00 85.12 339 SER A C 1
ATOM 2537 O O . SER A 1 339 ? -11.867 -18.443 31.926 1.00 85.12 339 SER A O 1
ATOM 2539 N N . ASP A 1 340 ? -12.326 -17.636 29.855 1.00 86.94 340 ASP A N 1
ATOM 2540 C CA . ASP A 1 340 ? -12.752 -16.329 30.317 1.00 86.94 340 ASP A CA 1
ATOM 2541 C C . ASP A 1 340 ? -14.185 -16.343 30.867 1.00 86.94 340 ASP A C 1
ATOM 2543 O O . ASP A 1 340 ? -14.963 -17.286 30.716 1.00 86.94 340 ASP A O 1
ATOM 2547 N N . THR A 1 341 ? -14.527 -15.283 31.590 1.00 88.94 341 THR A N 1
ATOM 2548 C CA . THR A 1 341 ? -15.852 -15.106 32.183 1.00 88.94 341 THR A CA 1
ATOM 2549 C C . THR A 1 341 ? -16.224 -13.629 32.190 1.00 88.94 341 THR A C 1
ATOM 2551 O O . THR A 1 341 ? -15.375 -12.776 32.450 1.00 88.94 341 THR A O 1
ATOM 2554 N N . SER A 1 342 ? -17.501 -13.330 31.933 1.00 91.69 342 SER A N 1
ATOM 2555 C CA . SER A 1 342 ? -18.056 -11.974 32.040 1.00 91.69 342 SER A CA 1
ATOM 2556 C C . SER A 1 342 ? -17.908 -11.447 33.465 1.00 91.69 342 SER A C 1
ATOM 2558 O O . SER A 1 342 ? -18.335 -12.089 34.430 1.00 91.69 342 SER A O 1
ATOM 2560 N N . ARG A 1 343 ? -17.324 -10.257 33.599 1.00 91.88 343 ARG A N 1
ATOM 2561 C CA . ARG A 1 343 ? -17.174 -9.543 34.875 1.00 91.88 343 ARG A CA 1
ATOM 2562 C C . ARG A 1 343 ? -18.034 -8.300 34.933 1.00 91.88 343 ARG A C 1
ATOM 2564 O O . ARG A 1 343 ? -18.633 -8.044 35.973 1.00 91.88 343 ARG A O 1
ATOM 2571 N N . LEU A 1 344 ? -18.122 -7.578 33.822 1.00 93.88 344 LEU A N 1
ATOM 2572 C CA . LEU A 1 344 ? -18.964 -6.402 33.683 1.00 93.88 344 LEU A CA 1
ATOM 2573 C C . LEU A 1 344 ? -19.594 -6.400 32.299 1.00 93.88 344 LEU A C 1
ATOM 2575 O O . LEU A 1 344 ? -18.889 -6.449 31.298 1.00 93.88 344 LEU A O 1
ATOM 2579 N N . LEU A 1 345 ? -20.916 -6.299 32.257 1.00 94.62 345 LEU A N 1
ATOM 2580 C CA . LEU A 1 345 ? -21.672 -6.220 31.016 1.00 94.62 345 LEU A CA 1
ATOM 2581 C C . LEU A 1 345 ? -22.474 -4.925 30.996 1.00 94.62 345 LEU A C 1
ATOM 2583 O O . LEU A 1 345 ? -23.178 -4.624 31.961 1.00 94.62 345 LEU A O 1
ATOM 2587 N N . ILE A 1 346 ? -22.361 -4.183 29.895 1.00 94.69 346 ILE A N 1
ATOM 2588 C CA . ILE A 1 346 ? -23.192 -3.019 29.583 1.00 94.69 346 ILE A CA 1
ATOM 2589 C C . ILE A 1 346 ? -24.160 -3.446 28.488 1.00 94.69 346 ILE A C 1
ATOM 2591 O O . ILE A 1 346 ? -23.737 -3.642 27.348 1.00 94.69 346 ILE A O 1
ATOM 2595 N N . SER A 1 347 ? -25.433 -3.630 28.835 1.00 93.44 347 SER A N 1
ATOM 2596 C CA . SER A 1 347 ? -26.450 -4.146 27.914 1.00 93.44 347 SER A CA 1
ATOM 2597 C C . SER A 1 347 ? -26.890 -3.092 26.882 1.00 93.44 347 SER A C 1
ATOM 2599 O O . SER A 1 347 ? -26.618 -1.902 27.074 1.00 93.44 347 SER A O 1
ATOM 2601 N N . PRO A 1 348 ? -27.608 -3.475 25.806 1.00 92.19 348 PRO A N 1
ATOM 2602 C CA . PRO A 1 348 ? -28.136 -2.517 24.827 1.00 92.19 348 PRO A CA 1
ATOM 2603 C C . PRO A 1 348 ? -29.100 -1.490 25.444 1.00 92.19 348 PRO A C 1
ATOM 2605 O O . PRO A 1 348 ? -29.267 -0.390 24.926 1.00 92.19 348 PRO A O 1
ATOM 2608 N N . GLU A 1 349 ? -29.720 -1.842 26.571 1.00 90.88 349 GLU A N 1
ATOM 2609 C CA . GLU A 1 349 ? -30.603 -0.985 27.363 1.00 90.88 349 GLU A CA 1
ATOM 2610 C C . GLU A 1 349 ? -29.851 0.024 28.246 1.00 90.88 349 GLU A C 1
ATOM 2612 O O . GLU A 1 349 ? -30.486 0.874 28.869 1.00 90.88 349 GLU A O 1
ATOM 2617 N N . GLY A 1 350 ? -28.520 -0.076 28.322 1.00 90.38 350 GLY A N 1
ATOM 2618 C CA . GLY A 1 350 ? -27.659 0.753 29.167 1.00 90.38 350 GLY A CA 1
ATOM 2619 C C . GLY A 1 350 ? -27.471 0.229 30.593 1.00 90.38 350 GLY A C 1
ATOM 2620 O O . GLY A 1 350 ? -26.820 0.892 31.399 1.00 90.38 350 GLY A O 1
ATOM 2621 N N . ASN A 1 351 ? -28.014 -0.947 30.923 1.00 92.06 351 ASN A N 1
ATOM 2622 C CA . ASN A 1 351 ? -27.855 -1.529 32.254 1.00 92.06 351 ASN A CA 1
ATOM 2623 C C . ASN A 1 351 ? -26.420 -2.026 32.451 1.00 92.06 351 ASN A C 1
ATOM 2625 O O . ASN A 1 351 ? -25.857 -2.647 31.550 1.00 92.06 351 ASN A O 1
ATOM 2629 N N . ILE A 1 352 ? -25.856 -1.803 33.640 1.00 94.50 352 ILE A N 1
ATOM 2630 C CA . ILE A 1 352 ? -24.524 -2.300 34.010 1.00 94.50 352 ILE A CA 1
ATOM 2631 C C . ILE A 1 352 ? -24.694 -3.422 35.025 1.00 94.50 352 ILE A C 1
ATOM 2633 O O . ILE A 1 352 ? -25.221 -3.198 36.113 1.00 94.50 352 ILE A O 1
ATOM 2637 N N . THR A 1 353 ? -24.230 -4.623 34.695 1.00 92.56 353 THR A N 1
ATOM 2638 C CA . THR A 1 353 ? -24.262 -5.767 35.615 1.00 92.56 353 THR A CA 1
ATOM 2639 C C . THR A 1 353 ? -22.854 -6.240 35.927 1.00 92.56 353 THR A C 1
ATOM 2641 O O . THR A 1 353 ? -22.085 -6.505 35.002 1.00 92.56 353 THR A O 1
ATOM 2644 N N . MET A 1 354 ? -22.542 -6.398 37.212 1.00 92.81 354 MET A N 1
ATOM 2645 C CA . MET A 1 354 ? -21.339 -7.076 37.687 1.00 92.81 354 MET A CA 1
ATOM 2646 C C . MET A 1 354 ? -21.742 -8.405 38.312 1.00 92.81 354 MET A C 1
ATOM 2648 O O . MET A 1 354 ? -22.591 -8.435 39.206 1.00 92.81 354 MET A O 1
ATOM 2652 N N . ASP A 1 355 ? -21.154 -9.493 37.811 1.00 84.12 355 ASP A N 1
ATOM 2653 C CA . ASP A 1 355 ? -21.479 -10.859 38.241 1.00 84.12 355 ASP A CA 1
ATOM 2654 C C . ASP A 1 355 ? -22.997 -11.135 38.234 1.00 84.12 355 ASP A C 1
ATOM 2656 O O . ASP A 1 355 ? -23.587 -11.564 39.220 1.00 84.12 355 ASP A O 1
ATOM 2660 N N . VAL A 1 356 ? -23.632 -10.822 37.092 1.00 75.50 356 VAL A N 1
ATOM 2661 C CA . VAL A 1 356 ? -24.999 -11.176 36.659 1.00 75.50 356 VAL A CA 1
ATOM 2662 C C . VAL A 1 356 ? -26.151 -10.751 37.597 1.00 75.50 356 VAL A C 1
ATOM 2664 O O . VAL A 1 356 ? -27.073 -10.076 37.146 1.00 75.50 356 VAL A O 1
ATOM 2667 N N . THR A 1 357 ? -26.154 -11.159 38.863 1.00 82.50 357 THR A N 1
ATOM 2668 C CA . THR A 1 357 ? -27.119 -10.801 39.917 1.00 82.50 357 THR A CA 1
ATOM 2669 C C . THR A 1 357 ? -26.517 -9.972 41.053 1.00 82.50 357 THR A C 1
ATOM 2671 O O . THR A 1 357 ? -27.287 -9.370 41.797 1.00 82.50 357 THR A O 1
ATOM 2674 N N . THR A 1 358 ? -25.192 -9.960 41.234 1.00 90.62 358 THR A N 1
ATOM 2675 C CA . THR A 1 358 ? -24.563 -9.431 42.457 1.00 90.62 358 THR A CA 1
ATOM 2676 C C . THR A 1 358 ? -24.730 -7.921 42.591 1.00 90.62 358 THR A C 1
ATOM 2678 O O . THR A 1 358 ? -25.265 -7.467 43.599 1.00 90.62 358 THR A O 1
ATOM 2681 N N . PHE A 1 359 ? -24.355 -7.150 41.571 1.00 93.81 359 PHE A N 1
ATOM 2682 C CA . PHE A 1 359 ? -24.589 -5.706 41.525 1.00 93.81 359 PHE A CA 1
ATOM 2683 C C . PHE A 1 359 ? -25.138 -5.314 40.155 1.00 93.81 359 PHE A C 1
ATOM 2685 O O . PHE A 1 359 ? -24.554 -5.644 39.121 1.00 93.81 359 PHE A O 1
ATOM 2692 N N . VAL A 1 360 ? -26.268 -4.613 40.146 1.00 95.38 360 VAL A N 1
ATOM 2693 C CA . VAL A 1 360 ? -26.982 -4.229 38.927 1.00 95.38 360 VAL A CA 1
ATOM 2694 C C . VAL A 1 360 ? -27.352 -2.755 38.994 1.00 95.38 360 VAL A C 1
ATOM 2696 O O . VAL A 1 360 ? -28.023 -2.326 39.927 1.00 95.38 360 VAL A O 1
ATOM 2699 N N . LEU A 1 361 ? -26.961 -1.993 37.979 1.00 96.06 361 LEU A N 1
ATOM 2700 C CA . LEU A 1 361 ? -27.491 -0.665 37.697 1.00 96.06 361 LEU A CA 1
ATOM 2701 C C . LEU A 1 361 ? -28.526 -0.789 36.576 1.00 96.06 361 LEU A C 1
ATOM 2703 O O . LEU A 1 361 ? -28.175 -1.068 35.430 1.00 96.06 361 LEU A O 1
ATOM 2707 N N . ASP A 1 362 ? -29.792 -0.586 36.918 1.00 95.00 362 ASP A N 1
ATOM 2708 C CA . ASP A 1 362 ? -30.904 -0.481 35.978 1.00 95.00 362 ASP A CA 1
ATOM 2709 C C . ASP A 1 362 ? -31.030 0.981 35.535 1.00 95.00 362 ASP A C 1
ATOM 2711 O O . ASP A 1 362 ? -31.596 1.824 36.242 1.00 95.00 362 ASP A O 1
ATOM 2715 N N . ALA A 1 363 ? -30.453 1.282 34.373 1.00 92.69 363 ALA A N 1
ATOM 2716 C CA . ALA A 1 363 ? -30.417 2.624 33.811 1.00 92.69 363 ALA A CA 1
ATOM 2717 C C . ALA A 1 363 ? -31.792 3.072 33.297 1.00 92.69 363 ALA A C 1
ATOM 2719 O O . ALA A 1 363 ? -32.102 4.260 33.335 1.00 92.69 363 ALA A O 1
ATOM 2720 N N . GLN A 1 364 ? -32.645 2.136 32.867 1.00 93.12 364 GLN A N 1
ATOM 2721 C CA . GLN A 1 364 ? -33.978 2.466 32.358 1.00 93.12 364 GLN A CA 1
ATOM 2722 C C . GLN A 1 364 ? -34.897 2.985 33.465 1.00 93.12 364 GLN A C 1
ATOM 2724 O O . GLN A 1 364 ? -35.688 3.901 33.240 1.00 93.12 364 GLN A O 1
ATOM 2729 N N . ASN A 1 365 ? -34.789 2.413 34.666 1.00 94.00 365 ASN A N 1
ATOM 2730 C CA . ASN A 1 365 ? -35.639 2.774 35.800 1.00 94.00 365 ASN A CA 1
ATOM 2731 C C . ASN A 1 365 ? -34.929 3.625 36.865 1.00 94.00 365 ASN A C 1
ATOM 2733 O O . ASN A 1 365 ? -35.565 3.976 37.863 1.00 94.00 365 ASN A O 1
ATOM 2737 N N . ASN A 1 366 ? -33.648 3.959 36.668 1.00 95.38 366 ASN A N 1
ATOM 2738 C CA . ASN A 1 366 ? -32.781 4.648 37.632 1.00 95.38 366 ASN A CA 1
ATOM 2739 C C . ASN A 1 366 ? -32.700 3.921 38.989 1.00 95.38 366 ASN A C 1
ATOM 2741 O O . ASN A 1 366 ? -32.981 4.508 40.038 1.00 95.38 366 ASN A O 1
ATOM 2745 N N . ARG A 1 367 ? -32.372 2.622 38.982 1.00 95.75 367 ARG A N 1
ATOM 2746 C CA . ARG A 1 367 ? -32.347 1.783 40.195 1.00 95.75 367 ARG A CA 1
ATOM 2747 C C . ARG A 1 367 ? -31.047 1.006 40.347 1.00 95.75 367 ARG A C 1
ATOM 2749 O O . ARG A 1 367 ? -30.412 0.643 39.365 1.00 95.75 367 ARG A O 1
ATOM 2756 N N . ILE A 1 368 ? -30.705 0.684 41.590 1.00 96.50 368 ILE A N 1
ATOM 2757 C CA . ILE A 1 368 ? -29.587 -0.182 41.963 1.00 96.50 368 ILE A CA 1
ATOM 2758 C C . ILE A 1 368 ? -30.144 -1.453 42.610 1.00 96.50 368 ILE A C 1
ATOM 2760 O O . ILE A 1 368 ? -30.942 -1.394 43.546 1.00 96.50 368 ILE A O 1
ATOM 2764 N N . GLY A 1 369 ? -29.727 -2.609 42.107 1.00 95.00 369 GLY A N 1
ATOM 2765 C CA . GLY A 1 369 ? -29.998 -3.925 42.670 1.00 95.00 369 GLY A CA 1
ATOM 2766 C C . GLY A 1 369 ? -28.737 -4.536 43.274 1.00 95.00 369 GLY A C 1
ATOM 2767 O O . GLY A 1 369 ? -27.679 -4.502 42.651 1.00 95.00 369 GLY A O 1
ATOM 2768 N N . ILE A 1 370 ? -28.856 -5.129 44.463 1.00 95.12 370 ILE A N 1
ATOM 2769 C CA . ILE A 1 370 ? -27.828 -5.987 45.064 1.00 95.12 370 ILE A CA 1
ATOM 2770 C C . ILE A 1 370 ? -28.450 -7.365 45.288 1.00 95.12 370 ILE A C 1
ATOM 2772 O O . ILE A 1 370 ? -29.482 -7.477 45.951 1.00 95.12 370 ILE A O 1
ATOM 2776 N N . GLY A 1 371 ? -27.878 -8.405 44.681 1.00 92.88 371 GLY A N 1
ATOM 2777 C CA . GLY A 1 371 ? -28.436 -9.765 44.701 1.00 92.88 371 GLY A CA 1
ATOM 2778 C C . GLY A 1 371 ? -29.725 -9.937 43.880 1.00 92.88 371 GLY A C 1
ATOM 2779 O O . GLY A 1 371 ? -30.418 -10.944 44.014 1.00 92.88 371 GLY A O 1
ATOM 2780 N N . THR A 1 372 ? -30.094 -8.964 43.041 1.00 90.94 372 THR A N 1
ATOM 2781 C CA . THR A 1 372 ? -31.311 -9.006 42.217 1.00 90.94 372 THR A CA 1
ATOM 2782 C C . THR A 1 372 ? -31.138 -8.263 40.896 1.00 90.94 372 THR A C 1
ATOM 2784 O O . THR A 1 372 ? -30.643 -7.140 40.859 1.00 90.94 372 THR A O 1
ATOM 2787 N N . LYS A 1 373 ? -31.603 -8.876 39.800 1.00 91.19 373 LYS A N 1
ATOM 2788 C CA . LYS A 1 373 ? -31.613 -8.267 38.456 1.00 91.19 373 LYS A CA 1
ATOM 2789 C C . LYS A 1 373 ? -32.765 -7.303 38.219 1.00 91.19 373 LYS A C 1
ATOM 2791 O O . LYS A 1 373 ? -32.720 -6.519 37.282 1.00 91.19 373 LYS A O 1
ATOM 2796 N N . THR A 1 374 ? -33.820 -7.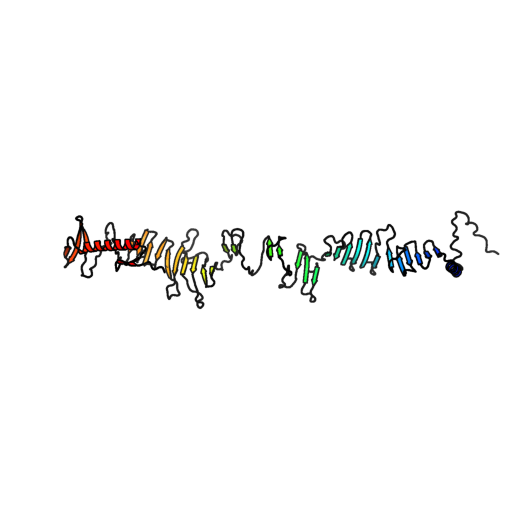403 39.020 1.00 91.00 374 THR A N 1
ATOM 2797 C CA . THR A 1 374 ? -35.069 -6.663 38.813 1.00 91.00 374 THR A CA 1
ATOM 2798 C C . THR A 1 374 ? -35.364 -5.824 40.055 1.00 91.00 374 THR A C 1
ATOM 2800 O O . THR A 1 374 ? -36.250 -6.177 40.848 1.00 91.00 374 THR A O 1
ATOM 2803 N N . PRO A 1 375 ? -34.595 -4.746 40.298 1.00 94.00 375 PRO A N 1
ATOM 2804 C CA . PRO A 1 375 ? -34.828 -3.872 41.434 1.00 94.00 375 PRO A CA 1
ATOM 2805 C C . PRO A 1 375 ? -36.228 -3.248 41.354 1.00 94.00 375 PRO A C 1
ATOM 2807 O O . PRO A 1 375 ? -36.616 -2.648 40.351 1.00 94.00 375 PRO A O 1
ATOM 2810 N N . LYS A 1 376 ? -37.018 -3.389 42.425 1.00 90.94 376 LYS A N 1
ATOM 2811 C CA . LYS A 1 376 ? -38.376 -2.813 42.516 1.00 90.94 376 LYS A CA 1
ATOM 2812 C C . LYS A 1 376 ? -38.396 -1.438 43.187 1.00 90.94 376 LYS A C 1
ATOM 2814 O O . LYS A 1 376 ? -39.432 -0.786 43.196 1.00 90.94 376 LYS A O 1
ATOM 2819 N N . GLN A 1 377 ? -37.259 -1.022 43.738 1.00 88.56 377 GLN A N 1
ATOM 2820 C CA . GLN A 1 377 ? -37.043 0.230 44.461 1.00 88.56 377 GLN A CA 1
ATOM 2821 C C . GLN A 1 377 ? -35.752 0.896 43.954 1.00 88.56 377 GLN A C 1
ATOM 2823 O O . GLN A 1 377 ? -34.932 0.187 43.366 1.00 88.56 377 GLN A O 1
ATOM 2828 N N . PRO A 1 378 ? -35.540 2.211 44.180 1.00 91.56 378 PRO A N 1
ATOM 2829 C CA . PRO A 1 378 ? -34.300 2.901 43.802 1.00 91.56 378 PRO A CA 1
ATOM 2830 C C . PRO A 1 378 ? -33.025 2.207 44.296 1.00 91.56 378 PRO A C 1
ATOM 2832 O O . PRO A 1 378 ? -32.051 2.136 43.558 1.00 91.56 378 PRO A O 1
ATOM 2835 N N . LEU A 1 379 ? -33.058 1.632 45.500 1.00 92.38 379 LEU A N 1
ATOM 2836 C CA . LEU A 1 379 ? -32.082 0.657 45.980 1.00 92.38 379 LEU A CA 1
ATOM 2837 C C . LEU A 1 379 ? -32.848 -0.585 46.444 1.00 92.38 379 LEU A C 1
ATOM 2839 O O . LEU A 1 379 ? -33.692 -0.492 47.335 1.00 92.38 379 LEU A O 1
ATOM 2843 N N . HIS A 1 380 ? -32.580 -1.737 45.837 1.00 90.94 380 HIS A N 1
ATOM 2844 C CA . HIS A 1 380 ? -33.174 -3.018 46.211 1.00 90.94 380 HIS A CA 1
ATOM 2845 C C . HIS A 1 380 ? -32.066 -4.008 46.562 1.00 90.94 380 HIS A C 1
ATOM 2847 O O . HIS A 1 380 ? -31.365 -4.500 45.681 1.00 90.94 380 HIS A O 1
ATOM 2853 N N . VAL A 1 381 ? -31.935 -4.319 47.848 1.00 92.12 381 VAL A N 1
ATOM 2854 C CA . VAL A 1 381 ? -31.055 -5.384 48.333 1.00 92.12 381 VAL A CA 1
ATOM 2855 C C . VAL A 1 381 ? -31.902 -6.634 48.547 1.00 92.12 381 VAL A C 1
ATOM 2857 O O . VAL A 1 381 ? -32.827 -6.625 49.354 1.00 92.12 381 VAL A O 1
ATOM 2860 N N . SER A 1 382 ? -31.615 -7.695 47.798 1.00 90.00 382 SER A N 1
ATOM 2861 C CA . SER A 1 382 ? -32.201 -9.023 47.990 1.00 90.00 382 SER A CA 1
ATOM 2862 C C . SER A 1 382 ? -31.261 -9.856 48.859 1.00 90.00 382 SER A C 1
ATOM 2864 O O . SER A 1 382 ? -30.552 -10.732 48.366 1.00 90.00 382 SER A O 1
ATOM 2866 N N . GLY A 1 383 ? -31.226 -9.525 50.146 1.00 85.56 383 GLY A N 1
ATOM 2867 C CA . GLY A 1 383 ? -30.325 -10.080 51.151 1.00 85.56 383 GLY A CA 1
ATOM 2868 C C . GLY A 1 383 ? -30.206 -9.131 52.342 1.00 85.56 383 GLY A C 1
ATOM 2869 O O . GLY A 1 383 ? -30.994 -8.191 52.468 1.00 85.56 383 GLY A O 1
ATOM 2870 N N . ASP A 1 384 ? -29.201 -9.355 53.182 1.00 83.19 384 ASP A N 1
ATOM 2871 C CA . ASP A 1 384 ? -28.941 -8.510 54.346 1.00 83.19 384 ASP A CA 1
ATOM 2872 C C . ASP A 1 384 ? -28.063 -7.306 53.976 1.00 83.19 384 ASP A C 1
ATOM 2874 O O . ASP A 1 384 ? -27.144 -7.405 53.160 1.00 83.19 384 ASP A O 1
ATOM 2878 N N . ALA A 1 385 ? -28.324 -6.158 54.604 1.00 85.88 385 ALA A N 1
ATOM 2879 C CA . ALA A 1 385 ? -27.495 -4.963 54.492 1.00 85.88 385 ALA A CA 1
ATOM 2880 C C . ALA A 1 385 ? -26.877 -4.632 55.857 1.00 85.88 385 ALA A C 1
ATOM 2882 O O . ALA A 1 385 ? -27.597 -4.358 56.814 1.00 85.88 385 ALA A O 1
ATOM 2883 N N . ASN A 1 386 ? -25.544 -4.623 55.941 1.00 83.06 386 ASN A N 1
ATOM 2884 C CA . ASN A 1 386 ? -24.820 -4.128 57.112 1.00 83.06 386 ASN A CA 1
ATOM 2885 C C . ASN A 1 386 ? -24.369 -2.682 56.861 1.00 83.06 386 ASN A C 1
ATOM 2887 O O . ASN A 1 386 ? -23.522 -2.440 56.002 1.00 83.06 386 ASN A O 1
ATOM 2891 N N . VAL A 1 387 ? -24.933 -1.725 57.599 1.00 84.50 387 VAL A N 1
ATOM 2892 C CA . VAL A 1 387 ? -24.586 -0.302 57.497 1.00 84.50 387 VAL A CA 1
ATOM 2893 C C . VAL A 1 387 ? -24.022 0.155 58.838 1.00 84.50 387 VAL A C 1
ATOM 2895 O O . VAL A 1 387 ? -24.748 0.251 59.821 1.00 84.50 387 VAL A O 1
ATOM 2898 N N . THR A 1 388 ? -22.716 0.429 58.881 1.00 73.75 388 THR A N 1
ATOM 2899 C CA . THR A 1 388 ? -22.009 0.847 60.107 1.00 73.75 388 THR A CA 1
ATOM 2900 C C . THR A 1 388 ? -22.250 2.315 60.474 1.00 73.75 388 THR A C 1
ATOM 2902 O O . THR A 1 388 ? -22.028 2.707 61.619 1.00 73.75 388 THR A O 1
ATOM 2905 N N . GLY A 1 389 ? -22.718 3.121 59.515 1.00 71.19 389 GLY A N 1
ATOM 2906 C CA . GLY A 1 389 ? -23.176 4.497 59.717 1.00 71.19 389 GLY A CA 1
ATOM 2907 C C . GLY A 1 389 ? -24.693 4.615 59.924 1.00 71.19 389 GLY A C 1
ATOM 2908 O O . GLY A 1 389 ? -25.388 3.642 60.203 1.00 71.19 389 GLY A O 1
ATOM 2909 N N . THR A 1 390 ? -25.226 5.826 59.754 1.00 71.56 390 THR A N 1
ATOM 2910 C CA . THR A 1 390 ? -26.667 6.108 59.892 1.00 71.56 390 THR A CA 1
ATOM 2911 C C . THR A 1 390 ? -27.403 5.944 58.560 1.00 71.56 390 THR A C 1
ATOM 2913 O O . THR A 1 390 ? -26.998 6.528 57.555 1.00 71.56 390 THR A O 1
ATOM 2916 N N . ILE A 1 391 ? -28.530 5.222 58.552 1.00 82.94 391 ILE A N 1
ATOM 2917 C CA . ILE A 1 391 ? -29.461 5.186 57.410 1.00 82.94 391 ILE A CA 1
ATOM 2918 C C . ILE A 1 391 ? -30.513 6.292 57.590 1.00 82.94 391 ILE A C 1
ATOM 2920 O O . ILE A 1 391 ? -31.316 6.236 58.521 1.00 82.94 391 ILE A O 1
ATOM 2924 N N . TYR A 1 392 ? -30.550 7.267 56.677 1.00 77.75 392 TYR A N 1
ATOM 2925 C CA . TYR A 1 392 ? -31.621 8.267 56.596 1.00 77.75 392 TYR A CA 1
ATOM 2926 C C . TYR A 1 392 ? -32.691 7.811 55.597 1.00 77.75 392 TYR A C 1
ATOM 2928 O O . TYR A 1 392 ? -32.403 7.640 54.414 1.00 77.75 392 TYR A O 1
ATOM 2936 N N . TYR A 1 393 ? -33.932 7.642 56.049 1.00 77.44 393 TYR A N 1
ATOM 2937 C CA . TYR A 1 393 ? -35.082 7.353 55.188 1.00 77.44 393 TYR A CA 1
ATOM 2938 C C . TYR A 1 393 ? -36.291 8.193 55.617 1.00 77.44 393 TYR A C 1
ATOM 2940 O O . TYR A 1 393 ? -36.422 8.549 56.784 1.00 77.44 393 TYR A O 1
ATOM 2948 N N . GLY A 1 394 ? -37.169 8.541 54.670 1.00 73.19 394 GLY A N 1
ATOM 2949 C CA . GLY A 1 394 ? -38.312 9.423 54.942 1.00 73.19 394 GLY A CA 1
ATOM 2950 C C . GLY A 1 394 ? -39.409 8.763 55.784 1.00 73.19 394 GLY A C 1
ATOM 2951 O O . GLY A 1 394 ? -39.820 9.305 56.804 1.00 73.19 394 GLY A O 1
ATOM 2952 N N . ALA A 1 395 ? -39.886 7.589 55.363 1.00 71.19 395 ALA A N 1
ATOM 2953 C CA . ALA A 1 395 ? -40.899 6.815 56.079 1.00 71.19 395 ALA A CA 1
ATOM 2954 C C . ALA A 1 395 ? -40.746 5.314 55.791 1.00 71.19 395 ALA A C 1
ATOM 2956 O O . ALA A 1 395 ? -40.351 4.933 54.688 1.00 71.19 395 ALA A O 1
ATOM 2957 N N . LEU A 1 396 ? -41.098 4.468 56.764 1.00 71.25 396 LEU A N 1
ATOM 2958 C CA . LEU A 1 396 ? -41.264 3.030 56.541 1.00 71.25 396 LEU A CA 1
ATOM 2959 C C . LEU A 1 396 ? -42.590 2.799 55.804 1.00 71.25 396 LEU A C 1
ATOM 2961 O O . LEU A 1 396 ? -43.643 3.241 56.261 1.00 71.25 396 LEU A O 1
ATOM 2965 N N . VAL A 1 397 ? -42.544 2.113 54.664 1.00 64.44 397 VAL A N 1
ATOM 2966 C CA . VAL A 1 397 ? -43.732 1.719 53.888 1.00 64.44 397 VAL A CA 1
ATOM 2967 C C . VAL A 1 397 ? -43.989 0.216 54.027 1.00 64.44 397 VAL A C 1
ATOM 2969 O O . VAL A 1 397 ? -43.137 -0.519 54.519 1.00 64.44 397 VAL A O 1
ATOM 2972 N N . ALA A 1 398 ? -45.163 -0.250 53.588 1.00 44.91 398 ALA A N 1
ATOM 2973 C CA . ALA A 1 398 ? -45.753 -1.561 53.904 1.00 44.91 398 ALA A CA 1
ATOM 2974 C C . ALA A 1 398 ? -44.931 -2.833 53.568 1.00 44.91 398 ALA A C 1
ATOM 2976 O O . ALA A 1 398 ? -45.396 -3.925 53.855 1.00 44.91 398 ALA A O 1
ATOM 2977 N N . ASN A 1 399 ? -43.723 -2.730 53.010 1.00 54.38 399 ASN A N 1
ATOM 2978 C CA . ASN A 1 399 ? -42.820 -3.860 52.748 1.00 54.38 399 ASN A CA 1
ATOM 2979 C C . ASN A 1 399 ? -41.359 -3.559 53.137 1.00 54.38 399 ASN A C 1
ATOM 2981 O O . ASN A 1 399 ? -40.435 -4.189 52.631 1.00 54.38 399 ASN A O 1
ATOM 2985 N N . SER A 1 400 ? -41.146 -2.583 54.022 1.00 59.03 400 SER A N 1
ATOM 2986 C CA . SER A 1 400 ? -39.837 -2.241 54.588 1.00 59.03 400 SER A CA 1
ATOM 2987 C C . SER A 1 400 ? -39.855 -2.384 56.117 1.00 59.03 400 SER A C 1
ATOM 2989 O O . SER A 1 400 ? -39.608 -1.398 56.812 1.00 59.03 400 SER A O 1
ATOM 2991 N N . PRO A 1 401 ? -40.218 -3.556 56.684 1.00 60.59 401 PRO A N 1
ATOM 2992 C CA . PRO A 1 401 ? -40.181 -3.730 58.129 1.00 60.59 401 PRO A CA 1
ATOM 2993 C C . PRO A 1 401 ? -38.733 -3.648 58.615 1.00 60.59 401 PRO A C 1
ATOM 2995 O O . PRO A 1 401 ? -37.841 -4.279 58.051 1.00 60.59 401 PRO A O 1
ATOM 2998 N N . HIS A 1 402 ? -38.499 -2.893 59.683 1.00 72.94 402 HIS A N 1
ATOM 2999 C CA . HIS A 1 402 ? -37.220 -2.948 60.373 1.00 72.94 402 HIS A CA 1
ATOM 3000 C C . HIS A 1 402 ? -37.264 -4.135 61.339 1.00 72.94 402 HIS A C 1
ATOM 3002 O O . HIS A 1 402 ? -37.928 -4.077 62.374 1.00 72.94 402 HIS A O 1
ATOM 3008 N N . MET A 1 403 ? -36.629 -5.244 60.959 1.00 60.47 403 MET A N 1
ATOM 3009 C CA . MET A 1 403 ? -36.487 -6.410 61.827 1.00 60.47 403 MET A CA 1
ATOM 3010 C C . MET A 1 403 ? -35.207 -6.257 62.638 1.00 60.47 403 MET A C 1
ATOM 3012 O O . MET A 1 403 ? -34.106 -6.377 62.109 1.00 60.47 403 MET A O 1
ATOM 3016 N N . PHE A 1 404 ? -35.356 -5.974 63.924 1.00 70.25 404 PHE A N 1
ATOM 3017 C CA . PHE A 1 404 ? -34.232 -5.932 64.843 1.00 70.25 404 PHE A CA 1
ATOM 3018 C C . PHE A 1 404 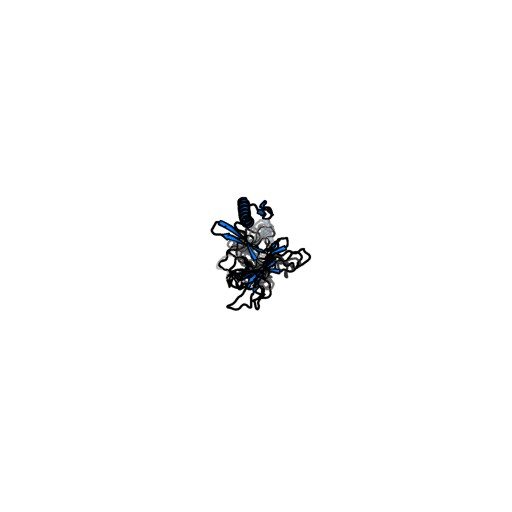? -34.041 -7.324 65.458 1.00 70.25 404 PHE A C 1
ATOM 3020 O O . PHE A 1 404 ? -34.960 -7.855 66.080 1.00 70.25 404 PHE A O 1
ATOM 3027 N N . GLY A 1 405 ? -32.870 -7.930 65.256 1.00 64.94 405 GLY A N 1
ATOM 3028 C CA . GLY A 1 405 ? -32.517 -9.220 65.854 1.00 64.94 405 GLY A CA 1
ATOM 3029 C C . GLY A 1 405 ? -32.187 -9.123 67.346 1.00 64.94 405 GLY A C 1
ATOM 3030 O O . GLY A 1 405 ? -32.160 -8.033 67.924 1.00 64.94 405 GLY A O 1
ATOM 3031 N N . ALA A 1 406 ? -31.934 -10.278 67.961 1.00 59.72 406 ALA A N 1
ATOM 3032 C CA . ALA A 1 406 ? -31.331 -10.353 69.286 1.00 59.72 406 ALA A CA 1
ATOM 3033 C C . ALA A 1 406 ? -29.830 -10.026 69.198 1.00 59.72 406 ALA A C 1
ATOM 3035 O O . ALA A 1 406 ? -29.153 -10.458 68.265 1.00 59.72 406 ALA A O 1
ATOM 3036 N N . ASP A 1 407 ? -29.316 -9.264 70.155 1.00 61.91 407 ASP A N 1
ATOM 3037 C CA . ASP A 1 407 ? -27.882 -9.063 70.348 1.00 61.91 407 ASP A CA 1
ATOM 3038 C C . ASP A 1 407 ? -27.207 -10.276 71.018 1.00 61.91 407 ASP A C 1
ATOM 3040 O O . ASP A 1 407 ? -27.839 -11.295 71.296 1.00 61.91 407 ASP A O 1
ATOM 3044 N N . GLU A 1 408 ? -25.908 -10.160 71.307 1.00 60.19 408 GLU A N 1
ATOM 3045 C CA . GLU A 1 408 ? -25.106 -11.182 72.001 1.00 60.19 408 GLU A CA 1
ATOM 3046 C C . GLU A 1 408 ? -25.658 -11.577 73.386 1.00 60.19 408 GLU A C 1
ATOM 3048 O O . GLU A 1 408 ? -25.292 -12.624 73.919 1.00 60.19 408 GLU A O 1
ATOM 3053 N N . GLN A 1 409 ? -26.529 -10.754 73.975 1.00 62.22 409 GLN A N 1
ATOM 3054 C CA . GLN A 1 409 ? -27.184 -10.982 75.260 1.00 62.22 409 GLN A CA 1
ATOM 3055 C C . GLN A 1 409 ? -28.655 -11.419 75.113 1.00 62.22 409 GLN A C 1
ATOM 3057 O O . GLN A 1 409 ? -29.328 -11.616 76.123 1.00 62.22 409 GLN A O 1
ATOM 3062 N N . GLY A 1 410 ? -29.158 -11.610 73.888 1.00 69.00 410 GLY A N 1
ATOM 3063 C CA . GLY A 1 410 ? -30.523 -12.063 73.622 1.00 69.00 410 GLY A CA 1
ATOM 3064 C C . GLY A 1 410 ? -31.573 -10.949 73.502 1.00 69.00 410 GLY A C 1
ATOM 3065 O O . GLY A 1 410 ? -32.754 -11.262 73.361 1.00 69.00 410 GLY A O 1
ATOM 3066 N N . TYR A 1 411 ? -31.181 -9.671 73.536 1.00 64.88 411 TYR A N 1
ATOM 3067 C CA . TYR A 1 411 ? -32.105 -8.532 73.536 1.00 64.88 411 TYR A CA 1
ATOM 3068 C C . TYR A 1 411 ? -32.196 -7.831 72.182 1.00 64.88 411 TYR A C 1
ATOM 3070 O O . TYR A 1 411 ? -31.211 -7.646 71.474 1.00 64.88 411 TYR A O 1
ATOM 3078 N N . THR A 1 412 ? -33.385 -7.329 71.856 1.00 72.38 412 THR A N 1
ATOM 3079 C CA . THR A 1 412 ? -33.555 -6.304 70.823 1.00 72.38 412 THR A CA 1
ATOM 3080 C C . THR A 1 412 ? -33.452 -4.931 71.479 1.00 72.38 412 THR A C 1
ATOM 3082 O O . THR A 1 412 ? -34.403 -4.493 72.123 1.00 72.38 412 THR A O 1
ATOM 3085 N N . ARG A 1 413 ? -32.309 -4.249 71.341 1.00 73.94 413 ARG A N 1
ATOM 3086 C CA . ARG A 1 413 ? -32.091 -2.899 71.891 1.00 73.94 413 ARG A CA 1
ATOM 3087 C C . ARG A 1 413 ? -32.191 -1.827 70.806 1.00 73.94 413 ARG A C 1
ATOM 3089 O O . ARG A 1 413 ? -31.524 -1.906 69.778 1.00 73.94 413 ARG A O 1
ATOM 3096 N N . ILE A 1 414 ? -32.978 -0.785 71.067 1.00 82.56 414 ILE A N 1
ATOM 3097 C CA . ILE A 1 414 ? -33.153 0.386 70.203 1.00 82.56 414 ILE A CA 1
ATOM 3098 C C . ILE A 1 414 ? -32.757 1.632 70.994 1.00 82.56 414 ILE A C 1
ATOM 3100 O O . ILE A 1 414 ? -33.368 1.951 72.011 1.00 82.56 414 ILE A O 1
ATOM 3104 N N . CYS A 1 415 ? -31.752 2.362 70.518 1.00 79.88 415 CYS A N 1
ATOM 3105 C CA . CYS A 1 415 ? -31.382 3.654 71.088 1.00 79.88 415 CYS A CA 1
ATOM 3106 C C . CYS A 1 415 ? -32.216 4.765 70.442 1.00 79.88 415 CYS A C 1
ATOM 3108 O O . CYS A 1 415 ? -32.168 4.953 69.228 1.00 79.88 415 CYS A O 1
ATOM 3110 N N . VAL A 1 416 ? -32.974 5.503 71.251 1.00 85.31 416 VAL A N 1
ATOM 3111 C CA . VAL A 1 416 ? -33.852 6.594 70.818 1.00 85.31 416 VAL A CA 1
ATOM 3112 C C . VAL A 1 416 ? -33.400 7.888 71.482 1.00 85.31 416 VAL A C 1
ATOM 3114 O O . VAL A 1 416 ? -33.417 8.000 72.709 1.00 85.31 416 VAL A O 1
ATOM 3117 N N . TYR A 1 417 ? -33.012 8.873 70.677 1.00 80.19 417 TYR A N 1
ATOM 3118 C CA . TYR A 1 417 ? -32.696 10.212 71.164 1.00 80.19 417 TYR A CA 1
ATOM 3119 C C . TYR A 1 417 ? -33.983 11.009 71.381 1.00 80.19 417 TYR A C 1
ATOM 3121 O O . TYR A 1 417 ? -34.833 11.074 70.490 1.00 80.19 417 TYR A O 1
ATOM 3129 N N . ASP A 1 418 ? -34.151 11.600 72.562 1.00 84.12 418 ASP A N 1
ATOM 3130 C CA . ASP A 1 418 ? -35.302 12.446 72.862 1.00 84.12 418 ASP A CA 1
ATOM 3131 C C . ASP A 1 418 ? -35.006 13.946 72.715 1.00 84.12 418 ASP A C 1
ATOM 3133 O O . ASP A 1 418 ? -33.866 14.407 72.709 1.00 84.12 418 ASP A O 1
ATOM 3137 N N . LYS A 1 419 ? -36.077 14.741 72.627 1.00 84.94 419 LYS A N 1
ATOM 3138 C CA . LYS A 1 419 ? -36.004 16.206 72.488 1.00 84.94 419 LYS A CA 1
ATOM 3139 C C . LYS A 1 419 ? -35.404 16.934 73.699 1.00 84.94 419 LYS A C 1
ATOM 3141 O O . LYS A 1 419 ? -35.164 18.134 73.616 1.00 84.94 419 LYS A O 1
ATOM 3146 N N . LEU A 1 420 ? -35.269 16.254 74.837 1.00 85.81 420 LEU A N 1
ATOM 3147 C CA . LEU A 1 420 ? -34.658 16.788 76.055 1.00 85.81 420 LEU A CA 1
ATOM 3148 C C . LEU A 1 420 ? -33.148 16.503 76.088 1.00 85.81 420 LEU A C 1
ATOM 3150 O O . LEU A 1 420 ? -32.474 16.917 77.028 1.00 85.81 420 LEU A O 1
ATOM 3154 N N . GLY A 1 421 ? -32.620 15.848 75.049 1.00 81.94 421 GLY A N 1
ATOM 3155 C CA . GLY A 1 421 ? -31.206 15.565 74.870 1.00 81.94 421 GLY A CA 1
ATOM 3156 C C . GLY A 1 421 ? -30.749 14.251 75.500 1.00 81.94 421 GLY A C 1
ATOM 3157 O O . GLY A 1 421 ? -29.542 14.037 75.635 1.00 81.94 421 GLY A O 1
ATOM 3158 N N . PHE A 1 422 ? -31.676 13.379 75.907 1.00 83.75 422 PHE A N 1
ATOM 3159 C CA . PHE A 1 422 ? -31.341 12.092 76.505 1.00 83.75 422 PHE A CA 1
ATOM 3160 C C . PHE A 1 422 ? -31.429 10.953 75.493 1.00 83.75 422 PHE A C 1
ATOM 3162 O O . PHE A 1 422 ? -32.367 10.851 74.701 1.00 83.75 422 PHE A O 1
ATOM 3169 N N . TRP A 1 423 ? -30.465 10.039 75.582 1.00 82.62 423 TRP A N 1
ATOM 3170 C CA . TRP A 1 423 ? -30.536 8.746 74.917 1.00 82.62 423 TRP A CA 1
ATOM 3171 C C . TRP A 1 423 ? -31.324 7.771 75.777 1.00 82.62 423 TRP A C 1
ATOM 3173 O O . TRP A 1 423 ? -30.936 7.477 76.903 1.00 82.62 423 TRP A O 1
ATOM 3183 N N . ASN A 1 424 ? -32.429 7.257 75.258 1.00 86.88 424 ASN A N 1
ATOM 3184 C CA . ASN A 1 424 ? -33.239 6.247 75.923 1.00 86.88 424 ASN A CA 1
ATOM 3185 C C . ASN A 1 424 ? -33.036 4.908 75.210 1.00 86.88 424 ASN A C 1
ATOM 3187 O O . ASN A 1 424 ? -33.065 4.856 73.982 1.00 86.88 424 ASN A O 1
ATOM 3191 N N . MET A 1 425 ? -32.836 3.830 75.962 1.00 85.31 425 MET A N 1
ATOM 3192 C CA . MET A 1 425 ? -32.779 2.485 75.395 1.00 85.31 425 MET A CA 1
ATOM 3193 C C . MET A 1 425 ? -34.149 1.835 75.525 1.00 85.31 425 MET A C 1
ATOM 3195 O O . MET A 1 425 ? -34.663 1.681 76.630 1.00 85.31 425 MET A O 1
ATOM 3199 N N . VAL A 1 426 ? -34.733 1.448 74.399 1.00 87.38 426 VAL A N 1
ATOM 3200 C CA . VAL A 1 426 ? -35.955 0.650 74.338 1.00 87.38 426 VAL A CA 1
ATOM 3201 C C . VAL A 1 426 ? -35.562 -0.796 74.077 1.00 87.38 426 VAL A C 1
ATOM 3203 O O . VAL A 1 426 ? -34.841 -1.068 73.120 1.00 87.38 426 VAL A O 1
ATOM 3206 N N . TYR A 1 427 ? -36.016 -1.715 74.920 1.00 84.00 427 TYR A N 1
ATOM 3207 C CA . TYR A 1 427 ? -35.746 -3.145 74.778 1.00 84.00 427 TYR A CA 1
ATOM 3208 C C . TYR A 1 427 ? -36.935 -3.981 75.234 1.00 84.00 427 TYR A C 1
ATOM 3210 O O . TYR A 1 427 ? -37.887 -3.457 75.811 1.00 84.00 427 TYR A O 1
ATOM 3218 N N . TRP A 1 428 ? -36.897 -5.280 74.949 1.00 85.12 428 TRP A N 1
ATOM 3219 C CA . TRP A 1 428 ? -37.930 -6.226 75.361 1.00 85.12 428 TRP A CA 1
ATOM 3220 C C . TRP A 1 428 ? -37.335 -7.298 76.258 1.00 85.12 428 TRP A C 1
ATOM 3222 O O . TRP A 1 428 ? -36.372 -7.952 75.878 1.00 85.12 428 TRP A O 1
ATOM 3232 N N . GLU A 1 429 ? -37.942 -7.500 77.421 1.00 80.69 429 GLU A N 1
ATOM 3233 C CA . GLU A 1 429 ? -37.578 -8.546 78.376 1.00 80.69 429 GLU A CA 1
ATOM 3234 C C . GLU A 1 429 ? -38.868 -9.225 78.840 1.00 80.69 429 GLU A C 1
ATOM 3236 O O . GLU A 1 429 ? -39.843 -8.540 79.157 1.00 80.69 429 GLU A O 1
ATOM 3241 N N . ASP A 1 430 ? -38.911 -10.559 78.800 1.00 83.75 430 ASP A N 1
ATOM 3242 C CA . ASP A 1 430 ? -40.100 -11.366 79.128 1.00 83.75 430 ASP A CA 1
ATOM 3243 C C . ASP A 1 430 ? -41.385 -10.933 78.389 1.00 83.75 430 ASP A C 1
ATOM 3245 O O . ASP A 1 430 ? -42.495 -10.981 78.920 1.00 83.75 430 ASP A O 1
ATOM 3249 N N . GLY A 1 431 ? -41.243 -10.472 77.141 1.00 80.25 431 GLY A N 1
ATOM 3250 C CA . GLY A 1 431 ? -42.357 -9.994 76.313 1.00 80.25 431 GLY A CA 1
ATOM 3251 C C . GLY A 1 431 ? -42.870 -8.591 76.664 1.00 80.25 431 GLY A C 1
ATOM 3252 O O . GLY A 1 431 ? -43.821 -8.121 76.040 1.00 80.25 431 GLY A O 1
ATOM 3253 N N . ILE A 1 432 ? -42.244 -7.895 77.616 1.00 84.00 432 ILE A N 1
ATOM 3254 C CA . ILE A 1 432 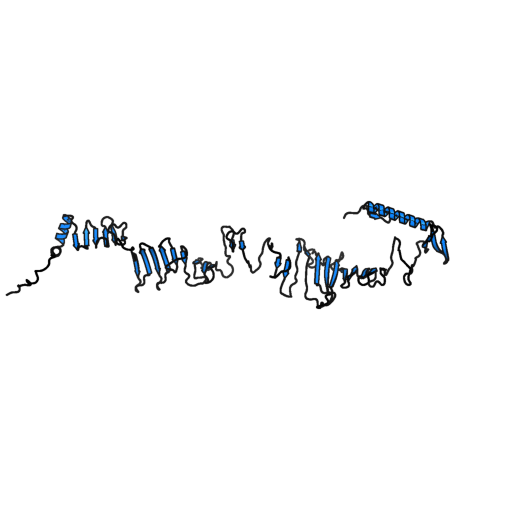? -42.618 -6.542 78.037 1.00 84.00 432 ILE A CA 1
ATOM 3255 C C . ILE A 1 432 ? -41.623 -5.535 77.462 1.00 84.00 432 ILE A C 1
ATOM 3257 O O . ILE A 1 432 ? -40.411 -5.685 77.609 1.00 84.00 432 ILE A O 1
ATOM 3261 N N . GLN A 1 433 ? -42.140 -4.473 76.840 1.00 88.88 433 GLN A N 1
ATOM 3262 C CA . GLN A 1 433 ? -41.321 -3.337 76.431 1.00 88.88 433 GLN A CA 1
ATOM 3263 C C . GLN A 1 433 ? -40.841 -2.573 77.671 1.00 88.88 433 GLN A C 1
ATOM 3265 O O . GLN A 1 433 ? -41.645 -2.070 78.460 1.00 88.88 433 GLN A O 1
ATOM 3270 N N . LYS A 1 434 ? -39.526 -2.439 77.809 1.00 87.94 434 LYS A N 1
ATOM 3271 C CA . LYS A 1 434 ? -38.856 -1.645 78.836 1.00 87.94 434 LYS A CA 1
ATOM 3272 C C . LYS A 1 434 ? -38.156 -0.448 78.203 1.00 87.94 434 LYS A C 1
ATOM 3274 O O . LYS A 1 434 ? -37.762 -0.472 77.036 1.00 87.94 434 LYS A O 1
ATOM 3279 N N . VAL A 1 435 ? -38.049 0.628 78.980 1.00 89.69 435 VAL A N 1
ATOM 3280 C CA . VAL A 1 435 ? -37.384 1.867 78.568 1.00 89.69 435 VAL A CA 1
ATOM 3281 C C . VAL A 1 435 ? -36.432 2.307 79.669 1.00 89.69 435 VAL A C 1
ATOM 3283 O O . VAL A 1 435 ? -36.870 2.818 80.702 1.00 89.69 435 VAL A O 1
ATOM 3286 N N . ASP A 1 436 ? -35.135 2.165 79.417 1.00 87.62 436 ASP A N 1
ATOM 3287 C CA . ASP A 1 436 ? -34.097 2.710 80.285 1.00 87.62 436 ASP A CA 1
ATOM 3288 C C . ASP A 1 436 ? -33.824 4.152 79.875 1.00 87.62 436 ASP A C 1
ATOM 3290 O O . ASP A 1 436 ? -33.296 4.438 78.793 1.00 87.62 436 ASP A O 1
ATOM 3294 N N . LYS A 1 437 ? -34.218 5.080 80.746 1.00 89.69 437 LYS A N 1
ATOM 3295 C CA . LYS A 1 437 ? -34.076 6.512 80.488 1.00 89.69 437 LYS A CA 1
ATOM 3296 C C . LYS A 1 437 ? -32.638 6.971 80.679 1.00 89.69 437 LYS A C 1
ATOM 3298 O O . LYS A 1 437 ? -31.998 6.571 81.648 1.00 89.69 437 LYS A O 1
ATOM 3303 N N . ASN A 1 438 ? -32.172 7.867 79.806 1.00 87.56 438 ASN A N 1
ATOM 3304 C CA . ASN A 1 438 ? -30.804 8.403 79.839 1.00 87.56 438 ASN A CA 1
ATOM 3305 C C . ASN A 1 438 ? -29.738 7.289 79.955 1.00 87.56 438 ASN A C 1
ATOM 3307 O O . ASN A 1 438 ? -28.831 7.337 80.789 1.00 87.56 438 ASN A O 1
ATOM 3311 N N . ASN A 1 439 ? -29.904 6.243 79.146 1.00 87.06 439 ASN A N 1
ATOM 3312 C CA . ASN A 1 439 ? -29.066 5.060 79.149 1.00 87.06 439 ASN A CA 1
ATOM 3313 C C . ASN A 1 439 ? -27.650 5.410 78.655 1.00 87.06 439 ASN A C 1
ATOM 3315 O O . ASN A 1 439 ? -27.450 5.933 77.553 1.00 87.06 439 ASN A O 1
ATOM 3319 N N . LYS A 1 440 ? -26.657 5.103 79.496 1.00 81.56 440 LYS A N 1
ATOM 3320 C CA . LYS A 1 440 ? -25.248 5.418 79.249 1.00 81.56 440 LYS A CA 1
ATOM 3321 C C . LYS A 1 440 ? -24.683 4.666 78.043 1.00 81.56 440 LYS A C 1
ATOM 3323 O O . LYS A 1 440 ? -23.906 5.240 77.298 1.00 81.56 440 LYS A O 1
ATOM 3328 N N . GLU A 1 441 ? -25.104 3.430 77.803 1.00 77.38 441 GLU A N 1
ATOM 3329 C CA . GLU A 1 441 ? -24.604 2.619 76.690 1.00 77.38 441 GLU A CA 1
ATOM 3330 C C . GLU A 1 441 ? -25.008 3.200 75.329 1.00 77.38 441 GLU A C 1
ATOM 3332 O O . GLU A 1 441 ? -24.176 3.311 74.428 1.00 77.38 441 GLU A O 1
ATOM 3337 N N . CYS A 1 442 ? -26.257 3.656 75.191 1.00 78.94 442 CYS A N 1
ATOM 3338 C CA . CYS A 1 442 ? -26.700 4.346 73.977 1.00 78.94 442 CYS A CA 1
ATOM 3339 C C . CYS A 1 442 ? -25.911 5.640 73.723 1.00 78.94 442 CYS A C 1
ATOM 3341 O O . CYS A 1 442 ? -25.531 5.920 72.586 1.00 78.94 442 CYS A O 1
ATOM 3343 N N . LYS A 1 443 ? -25.610 6.396 74.784 1.00 77.56 443 LYS A N 1
ATOM 3344 C CA . LYS A 1 443 ? -24.821 7.633 74.711 1.00 77.56 443 LYS A CA 1
ATOM 3345 C C . LYS A 1 443 ? -23.340 7.381 74.401 1.00 77.56 443 LYS A C 1
ATOM 3347 O O . LYS A 1 443 ? -22.732 8.093 73.601 1.00 77.56 443 LYS A O 1
ATOM 3352 N N . ASP A 1 444 ? -22.751 6.366 75.021 1.00 76.81 444 ASP A N 1
ATOM 3353 C CA . ASP A 1 444 ? -21.344 6.008 74.837 1.00 76.81 444 ASP A CA 1
ATOM 3354 C C . ASP A 1 444 ? -21.111 5.447 73.427 1.00 76.81 444 ASP A C 1
ATOM 3356 O O . ASP A 1 444 ? -20.060 5.686 72.835 1.00 76.81 444 ASP A O 1
ATOM 3360 N N . LYS A 1 445 ? -22.106 4.765 72.838 1.00 73.44 445 LYS A N 1
ATOM 3361 C CA . LYS A 1 445 ? -22.049 4.297 71.446 1.00 73.44 445 LYS A CA 1
ATOM 3362 C C . LYS A 1 445 ? -22.010 5.458 70.448 1.00 73.44 445 LYS A C 1
ATOM 3364 O O . LYS A 1 445 ? -21.197 5.407 69.531 1.00 73.44 445 LYS A O 1
ATOM 3369 N N . GLU A 1 446 ? -22.808 6.508 70.647 1.00 68.44 446 GLU A N 1
ATOM 3370 C CA . GLU A 1 446 ? -22.721 7.741 69.846 1.00 68.44 446 GLU A CA 1
ATOM 3371 C C . GLU A 1 446 ? -21.364 8.429 70.036 1.00 68.44 446 GLU A C 1
ATOM 3373 O O . GLU A 1 446 ? -20.687 8.755 69.065 1.00 68.44 446 GLU A O 1
ATOM 3378 N N . THR A 1 447 ? -20.915 8.566 71.286 1.00 69.44 447 THR A N 1
ATOM 3379 C CA . THR A 1 447 ? -19.619 9.188 71.597 1.00 69.44 447 THR A CA 1
ATOM 3380 C C . THR A 1 447 ? -18.462 8.429 70.938 1.00 69.44 447 THR A C 1
ATOM 3382 O O . THR A 1 447 ? -17.550 9.041 70.387 1.00 69.44 447 THR A O 1
ATOM 3385 N N . ARG A 1 448 ? -18.512 7.091 70.938 1.00 72.25 448 ARG A N 1
ATOM 3386 C CA . ARG A 1 448 ? -17.530 6.230 70.270 1.00 72.25 448 ARG A CA 1
ATOM 3387 C C . ARG A 1 448 ? -17.583 6.365 68.750 1.00 72.25 448 ARG A C 1
ATOM 3389 O O . ARG A 1 448 ? -16.530 6.388 68.125 1.00 72.25 448 ARG A O 1
ATOM 3396 N N . LEU A 1 449 ? -18.772 6.462 68.154 1.00 72.25 449 LEU A N 1
ATOM 3397 C CA . LEU A 1 449 ? -18.918 6.704 66.714 1.00 72.25 449 LEU A CA 1
ATOM 3398 C C . LEU A 1 449 ? -18.321 8.060 66.315 1.00 72.25 449 LEU A C 1
ATOM 3400 O O . LEU A 1 449 ? -17.608 8.133 65.317 1.00 72.25 449 LEU A O 1
ATOM 3404 N N . GLU A 1 450 ? -18.522 9.101 67.125 1.00 74.62 450 GLU A N 1
ATOM 3405 C CA . GLU A 1 450 ? -17.939 10.420 66.864 1.00 74.62 450 GLU A CA 1
ATOM 3406 C C . GLU A 1 450 ? -16.412 10.422 67.049 1.00 74.62 450 GLU A C 1
ATOM 3408 O O . GLU A 1 450 ? -15.689 11.009 66.249 1.00 74.62 450 GLU A O 1
ATOM 3413 N N . GLN A 1 451 ? -15.887 9.687 68.035 1.00 76.12 451 GLN A N 1
ATOM 3414 C CA . GLN A 1 451 ? -14.440 9.485 68.191 1.00 76.12 451 GLN A CA 1
ATOM 3415 C C . GLN A 1 451 ? -13.822 8.740 67.004 1.00 76.12 451 GLN A C 1
ATOM 3417 O O . GLN A 1 451 ? -12.776 9.151 66.506 1.00 76.12 451 GLN A O 1
ATOM 3422 N N . VAL A 1 452 ? -14.480 7.684 66.518 1.00 79.56 452 VAL A N 1
ATOM 3423 C CA . VAL A 1 452 ? -14.068 6.939 65.318 1.00 79.56 452 VAL A CA 1
ATOM 3424 C C . VAL A 1 452 ? -14.072 7.848 64.090 1.00 79.56 452 VAL A C 1
ATOM 3426 O O . VAL A 1 452 ? -13.141 7.797 63.288 1.00 79.56 452 VAL A O 1
ATOM 3429 N N . LYS A 1 453 ? -15.084 8.708 63.953 1.00 82.00 453 LYS A N 1
ATOM 3430 C CA . LYS A 1 453 ? -15.188 9.676 62.858 1.00 82.00 453 LYS A CA 1
ATOM 3431 C C . LYS A 1 453 ? -14.056 10.706 62.896 1.00 82.00 453 LYS A C 1
ATOM 3433 O O . LYS A 1 453 ? -13.376 10.885 61.891 1.00 82.00 453 LYS A O 1
ATOM 3438 N N . ILE A 1 454 ? -13.785 11.301 64.058 1.00 84.12 454 ILE A N 1
ATOM 3439 C CA . ILE A 1 454 ? -12.662 12.234 64.250 1.00 84.12 454 ILE A CA 1
ATOM 3440 C C . ILE A 1 454 ? -11.322 11.538 63.974 1.00 84.12 454 ILE A C 1
ATOM 3442 O O . ILE A 1 454 ? -10.448 12.097 63.313 1.00 84.12 454 ILE A O 1
ATOM 3446 N N . ALA A 1 455 ? -11.140 10.307 64.459 1.00 82.94 455 ALA A N 1
ATOM 3447 C CA . ALA A 1 455 ? -9.926 9.531 64.217 1.00 82.94 455 ALA A CA 1
ATOM 3448 C C . ALA A 1 455 ? -9.730 9.234 62.721 1.00 82.94 455 ALA A C 1
ATOM 3450 O O . ALA A 1 455 ? -8.624 9.399 62.206 1.00 82.94 455 ALA A O 1
ATOM 3451 N N . ARG A 1 456 ? -10.807 8.889 62.004 1.00 84.56 456 ARG A N 1
ATOM 3452 C CA . ARG A 1 456 ? -10.800 8.703 60.549 1.00 84.56 456 ARG A CA 1
ATOM 3453 C C . ARG A 1 456 ? -10.426 9.984 59.806 1.00 84.56 456 ARG A C 1
ATOM 3455 O O . ARG A 1 456 ? -9.492 9.950 59.011 1.00 84.56 456 ARG A O 1
ATOM 3462 N N . GLU A 1 457 ? -11.087 11.104 60.097 1.00 86.38 457 GLU A N 1
ATOM 3463 C CA . GLU A 1 457 ? -10.794 12.411 59.481 1.00 86.38 457 GLU A CA 1
ATOM 3464 C C . GLU A 1 457 ? -9.327 12.826 59.716 1.00 86.38 457 GLU A C 1
ATOM 3466 O O . GLU A 1 457 ? -8.639 13.308 58.811 1.00 86.38 457 GLU A O 1
ATOM 3471 N N . ASN A 1 458 ? -8.793 12.554 60.909 1.00 86.75 458 ASN A N 1
ATOM 3472 C CA . ASN A 1 458 ? -7.382 12.779 61.227 1.00 86.75 458 ASN A CA 1
ATOM 3473 C C . ASN A 1 458 ? -6.427 11.867 60.432 1.00 86.75 458 ASN A C 1
ATOM 3475 O O . ASN A 1 458 ? -5.337 12.309 60.065 1.00 86.75 458 ASN A O 1
ATOM 3479 N N . CYS A 1 459 ? -6.791 10.613 60.142 1.00 87.88 459 CYS A N 1
ATOM 3480 C CA . CYS A 1 459 ? -5.979 9.754 59.272 1.00 87.88 459 CYS A CA 1
ATOM 3481 C C . CYS A 1 459 ? -6.038 10.210 57.809 1.00 87.88 459 CYS A C 1
ATOM 3483 O O . CYS A 1 459 ? -5.004 10.260 57.139 1.00 87.88 459 CYS A O 1
ATOM 3485 N N . GLU A 1 460 ? -7.225 10.570 57.320 1.00 84.44 460 GLU A N 1
ATOM 3486 C CA . GLU A 1 460 ? -7.452 10.995 55.936 1.00 84.44 460 GLU A CA 1
ATOM 3487 C C . GLU A 1 460 ? -6.712 12.301 55.615 1.00 84.44 460 GLU A C 1
ATOM 3489 O O . GLU A 1 460 ? -6.019 12.384 54.600 1.00 84.44 460 GLU A O 1
ATOM 3494 N N . THR A 1 461 ? -6.749 13.286 56.520 1.00 88.44 461 THR A N 1
ATOM 3495 C CA . THR A 1 461 ? -5.976 14.540 56.397 1.00 88.44 461 THR A CA 1
ATOM 3496 C C . THR A 1 461 ? -4.460 14.318 56.409 1.00 88.44 461 THR A C 1
ATOM 3498 O O . THR A 1 461 ? -3.712 15.111 55.838 1.00 88.44 461 THR A O 1
ATOM 3501 N N . GLN A 1 462 ? -3.993 13.214 56.998 1.00 86.69 462 GLN A N 1
ATOM 3502 C CA . GLN A 1 462 ? -2.592 12.780 56.983 1.00 86.69 462 GLN A CA 1
ATOM 3503 C C . GLN A 1 462 ? -2.254 11.830 55.821 1.00 86.69 462 GLN A C 1
ATOM 3505 O O . GLN A 1 462 ? -1.147 11.290 55.782 1.00 86.69 462 GLN A O 1
ATOM 3510 N N . ASN A 1 463 ? -3.183 11.604 54.884 1.00 85.19 463 ASN A N 1
ATOM 3511 C CA . ASN A 1 463 ? -3.045 10.675 53.759 1.00 85.19 463 ASN A CA 1
ATOM 3512 C C . ASN A 1 463 ? -2.731 9.219 54.182 1.00 85.19 463 ASN A C 1
ATOM 3514 O O . ASN A 1 463 ? -2.038 8.485 53.473 1.00 85.19 463 ASN A O 1
ATOM 3518 N N . LYS A 1 464 ? -3.238 8.803 55.346 1.00 88.00 464 LYS A N 1
ATOM 3519 C CA . LYS A 1 464 ? -3.097 7.462 55.933 1.00 88.00 464 LYS A CA 1
ATOM 3520 C C . LYS A 1 464 ? -4.404 6.671 55.823 1.00 88.00 464 LYS A C 1
ATOM 3522 O O . LYS A 1 464 ? -5.470 7.246 55.628 1.00 88.00 464 LYS A O 1
ATOM 3527 N N . VAL A 1 465 ? -4.319 5.351 55.955 1.00 85.56 465 VAL A N 1
ATOM 3528 C CA . VAL A 1 465 ? -5.474 4.444 55.993 1.00 85.56 465 VAL A CA 1
ATOM 3529 C C . VAL A 1 465 ? -5.920 4.277 57.446 1.00 85.56 465 VAL A C 1
ATOM 3531 O O . VAL A 1 465 ? -5.105 3.963 58.310 1.00 85.56 465 VAL A O 1
ATOM 3534 N N . PHE A 1 466 ? -7.201 4.512 57.726 1.00 87.31 466 PHE A N 1
ATOM 3535 C CA . PHE A 1 466 ? -7.794 4.284 59.045 1.00 87.31 466 PHE A CA 1
ATOM 3536 C C . PHE A 1 466 ? -8.164 2.805 59.216 1.00 87.31 466 PHE A C 1
ATOM 3538 O O . PHE A 1 466 ? -8.854 2.243 58.366 1.00 87.31 466 PHE A O 1
ATOM 3545 N N . ASN A 1 467 ? -7.736 2.180 60.312 1.00 81.06 467 ASN A N 1
ATOM 3546 C CA . ASN A 1 467 ? -8.146 0.832 60.694 1.00 81.06 467 ASN A CA 1
ATOM 3547 C C . ASN A 1 467 ? -9.328 0.911 61.670 1.00 81.06 467 ASN A C 1
ATOM 3549 O O . ASN A 1 467 ? -9.197 1.402 62.787 1.00 81.06 467 ASN A O 1
ATOM 3553 N N . GLU A 1 468 ? -10.494 0.410 61.261 1.00 74.06 468 GLU A N 1
ATOM 3554 C CA . GLU A 1 468 ? -11.719 0.480 62.069 1.00 74.06 468 GLU A CA 1
ATOM 3555 C C . GLU A 1 468 ? -11.678 -0.397 63.332 1.00 74.06 468 GLU A C 1
ATOM 3557 O O . GLU A 1 468 ? -12.390 -0.107 64.295 1.00 74.06 468 GLU A O 1
ATOM 3562 N N . ASN A 1 469 ? -10.842 -1.442 63.352 1.00 71.75 469 ASN A N 1
ATOM 3563 C CA . ASN A 1 469 ? -10.799 -2.418 64.445 1.00 71.75 469 ASN A CA 1
ATOM 3564 C C . ASN A 1 469 ? -10.042 -1.900 65.673 1.00 71.75 469 ASN A C 1
ATOM 3566 O O . ASN A 1 469 ? -10.410 -2.216 66.803 1.00 71.75 469 ASN A O 1
ATOM 3570 N N . ASP A 1 470 ? -8.989 -1.111 65.457 1.00 81.12 470 ASP A N 1
ATOM 3571 C CA . ASP A 1 470 ? -8.134 -0.563 66.518 1.00 81.12 470 ASP A CA 1
ATOM 3572 C C . ASP A 1 470 ? -8.071 0.974 66.519 1.00 81.12 470 ASP A C 1
ATOM 3574 O O . ASP A 1 470 ? -7.405 1.565 67.368 1.00 81.12 470 ASP A O 1
ATOM 3578 N N . GLN A 1 471 ? -8.793 1.623 65.599 1.00 81.19 471 GLN A N 1
ATOM 3579 C CA . GLN A 1 471 ? -8.857 3.075 65.417 1.00 81.19 471 GLN A CA 1
ATOM 3580 C C . GLN A 1 471 ? -7.492 3.728 65.126 1.00 81.19 471 GLN A C 1
ATOM 3582 O O . GLN A 1 471 ? -7.301 4.918 65.387 1.00 81.19 471 GLN A O 1
ATOM 3587 N N . SER A 1 472 ? -6.533 2.968 64.586 1.00 86.56 472 SER A N 1
ATOM 3588 C CA . SER A 1 472 ? -5.193 3.453 64.240 1.00 86.56 472 SER A CA 1
ATOM 3589 C C . SER A 1 472 ? -5.089 3.965 62.796 1.00 86.56 472 SER A C 1
ATOM 3591 O O . SER A 1 472 ? -5.914 3.649 61.938 1.00 86.56 472 SER A O 1
ATOM 3593 N N . CYS A 1 473 ? -4.049 4.760 62.512 1.00 87.56 473 CYS A N 1
ATOM 3594 C CA . CYS A 1 473 ? -3.698 5.183 61.154 1.00 87.56 473 CYS A CA 1
ATOM 3595 C C . CYS A 1 473 ? -2.458 4.423 60.658 1.00 87.56 473 CYS A C 1
ATOM 3597 O O . CYS A 1 473 ? -1.385 4.551 61.254 1.00 87.56 473 CYS A O 1
ATOM 3599 N N . SER A 1 474 ? -2.548 3.732 59.525 1.00 86.56 474 SER A N 1
ATOM 3600 C CA . SER A 1 474 ? -1.415 3.091 58.846 1.00 86.56 474 SER A CA 1
ATOM 3601 C C . SER A 1 474 ? -1.019 3.845 57.571 1.00 86.56 474 SER A C 1
ATOM 3603 O O . SER A 1 474 ? -1.819 4.571 56.980 1.00 86.56 474 SER A O 1
ATOM 3605 N N . GLN A 1 475 ? 0.244 3.745 57.145 1.00 83.75 475 GLN A N 1
ATOM 3606 C CA . GLN A 1 475 ? 0.648 4.353 55.873 1.00 83.75 475 GLN A CA 1
ATOM 3607 C C . GLN A 1 475 ? -0.027 3.637 54.701 1.00 83.75 475 GLN A C 1
ATOM 3609 O O . GLN A 1 475 ? -0.200 2.419 54.735 1.00 83.75 475 GLN A O 1
ATOM 3614 N N . LYS A 1 476 ? -0.389 4.391 53.655 1.00 74.00 476 LYS A N 1
ATOM 3615 C CA . LYS A 1 476 ? -0.792 3.796 52.378 1.00 74.00 476 LYS A CA 1
ATOM 3616 C C . LYS A 1 476 ? 0.373 2.952 51.871 1.00 74.00 476 LYS A C 1
ATOM 3618 O O . LYS A 1 476 ? 1.450 3.485 51.623 1.00 74.00 476 LYS A O 1
ATOM 3623 N N . VAL A 1 477 ? 0.159 1.647 51.756 1.00 62.62 477 VAL A N 1
ATOM 3624 C CA . VAL A 1 477 ? 1.104 0.754 51.089 1.00 62.62 477 VAL A CA 1
ATOM 3625 C C . VAL A 1 477 ? 1.110 1.163 49.618 1.00 62.62 477 VAL A C 1
ATOM 3627 O O . VAL A 1 477 ? 0.098 1.038 48.935 1.00 62.62 477 VAL A O 1
ATOM 3630 N N . THR A 1 478 ? 2.209 1.756 49.163 1.00 52.62 478 THR A N 1
ATOM 3631 C CA . THR A 1 478 ? 2.505 1.889 47.735 1.00 52.62 478 THR A CA 1
ATOM 3632 C C . THR A 1 478 ? 2.977 0.525 47.252 1.00 52.62 478 THR A C 1
ATOM 3634 O O . THR A 1 478 ? 4.069 0.107 47.639 1.00 52.62 478 THR A O 1
ATOM 3637 N N . GLU A 1 479 ? 2.133 -0.168 46.488 1.00 41.78 479 GLU A N 1
ATOM 3638 C CA . GLU A 1 479 ? 2.552 -1.282 45.625 1.00 41.78 479 GLU A CA 1
ATOM 3639 C C . GLU A 1 479 ? 3.265 -0.766 44.374 1.00 41.78 479 GLU A C 1
ATOM 3641 O O . GLU A 1 479 ? 2.817 0.271 43.823 1.00 41.78 479 GLU A O 1
#

Radius of gyration: 60.71 Å; chains: 1; bounding box: 119×51×200 Å